Protein AF-A0AAD2G6D0-F1 (afdb_monomer_lite)

Foldseek 3Di:
DDPPPPDPPPQFKAKEKEAAPPDPDPVQVVLQVVLVVLCVVVVHHHHYDHCNDPVCVVVNVVVCVQQVDPPHDTWMWIDRPPDIHTQGHSVSCVVCSVVVNNVVVGDCVLVVLVVVLVVQVVCVVVVHDHPPLSNLLSVLSVCVVVVHDDDPVSVVSNVVVVVVVVVVVVVVVVVVVPPPDDPPPPPDDDDDDDDDDDDDDDDDDDDDDDDDDDDDDDDDDDDDDDDDDDDDDDDDDDDDDDDDDDDDPDPDDDDPDDDDDDDDDDDDDDDDPDDDDDDDDDDDDDDDDDDDDDDDDDDDDDDDPPPPVVVVVVVVVVVVVVVVVVVVVCVVVPPDPDDDDDDDDDDDDDDDDDDDDDDDDDPPPPPVVVVVVVVVVVVVVVVVVVVVVVVVVVVVVVVVVVVVVVVVVVVVVVVVVVVVVVVVVVVVVVPDPDDDDDDDDDDDDPPPPPPPPPVNVVVVVVVVVVVVVVVVVLVLLLVVLLVVLVVVVVVDVDPCSVVLNPDHSVSSVVVLCPDPVSCVVCPDDDDDPDPPDDDDDDDDDDDDDDDPDPPDDDDDDDPPDPDDVLQPDWKAFDPVLVVCCVSVPCPDALLSVLSVVRHPDPTDTPVRSLVVLVVCCVVVVDPSSVVCNVCVVVSVVVCVVVVRMD

Sequence (646 aa):
MKTSQNTPQGNGKKLLMLFSSSTIDRLQQTNQHCAIAVLKAQNIKYESLDGSDAISAAKRNKLFCLSNLQGTYPLFFVVEGASINFVGTFESIQDLNDRGLLERLLNDREEHYRQEFMELLECDDKGESMDKDRLDHLQLHARKRVGEELSTNEGFNLEEFEQKEAKLEKEESSNCSVLQRDPDRERKDSVDLQKAPSLGSFQRNGATNEGEWSSTKGEEEINHPPVLQQKKMEQVSPSMQGHPLSITLSCNWSPKNQKSLSIEQANLPEAFVRELGDEMLESQDVLKETDTLVSSKAALPNKTESTINEKKSRKEILAAKQKQIVELRRAKWGIQTEKNANSNEKKKSNVTSLSGSGASRLDPSMGDKRRKEKMAESKRLAEKTAKTREARLAREAELQKCTEQVKQKGHILSANLEKQSSAEEDMALSSLNIKKGMYVSSNGRIHQERSEHPLLVHLVKEVGRLSSFISRYEKKLETTCKSILSVAQTTSQEVDLKRVQDLGLPDMYNYIADQPWFKELTSEDFSWPLSMSKRRNEDIITSHLVAFNNPDDYVAADSSRPNDQANSRIYALSNLGKQFIKIDGPGAGDTGRFLTSLGSRQGWSKQQIVEIWSDISRLSGDDQSDRISKNIEHIMSFCLSSGFIG

Secondary structure (DSSP, 8-state):
-------------EEEEEE-TT---HHHHHHHHHHHHHHHHTT--EEEEETT-STTHHHHHHHHHHHT--S-S-EEEEEETTEEEEEEEHHHHHHHHHTT-TTTTT-THHHHHHHHHHHHHHHHHTT----HHHHHHHHHHHHHHHT----HHHHHHHHHHHHHHHHHHHHHHHHHGGG---GGG----------------------PPP-------------PPPP-----------------------------------------------------------------------------SHHHHHHHHHHHHHHHHHHHHHHHHHHHTT-----------------------------GGGHHHHHHHHHHHHHHHHHHHHHHHHHHHHHHHHHHHHHHHHHHHHHHHHHHHHHHHHHHHHHHTTS----------------------HHHHHHHHHHHHHHHHHHHHHHHHHHHHHHHHHHHHHH---TTHHHHTTS-HHHHHHHHHH-HHHHHHHHSS---TT---------------------S------S---STTGGGPEE-B-HHHHHHHHHH-SSSSHHHHHHHHHTTSS-EEHHHHHHHHHHHHHHH--HHHHHHHHTHHHHHHHHHHTTSB-

Radius of gyration: 42.57 Å; chains: 1; bounding box: 131×76×131 Å

Structure (mmCIF, N/CA/C/O backbone):
data_AF-A0AAD2G6D0-F1
#
_entry.id   AF-A0AAD2G6D0-F1
#
loop_
_atom_site.group_PDB
_atom_site.id
_atom_site.type_symbol
_atom_site.label_atom_id
_atom_site.label_alt_id
_atom_site.label_comp_id
_atom_site.label_asym_id
_atom_site.label_entity_id
_atom_site.label_seq_id
_atom_site.pdbx_PDB_ins_code
_atom_site.Cartn_x
_atom_site.Cartn_y
_atom_site.Cartn_z
_atom_site.occupancy
_atom_site.B_iso_or_equiv
_atom_site.auth_seq_id
_atom_site.auth_comp_id
_atom_site.auth_asym_id
_atom_site.auth_atom_id
_atom_site.pdbx_PDB_model_num
ATOM 1 N N . MET A 1 1 ? -13.661 34.723 -18.920 1.00 34.75 1 MET A N 1
ATOM 2 C CA . MET A 1 1 ? -14.698 34.169 -18.023 1.00 34.75 1 MET A CA 1
ATOM 3 C C . MET A 1 1 ? -14.206 32.824 -17.505 1.00 34.75 1 MET A C 1
ATOM 5 O O . MET A 1 1 ? -14.076 31.906 -18.298 1.00 34.75 1 MET A O 1
ATOM 9 N N . LYS A 1 2 ? -13.821 32.730 -16.224 1.00 34.16 2 LYS A N 1
ATOM 10 C CA . LYS A 1 2 ? -13.438 31.464 -15.576 1.00 34.16 2 LYS A CA 1
ATOM 11 C C . LYS A 1 2 ? -14.667 30.946 -14.832 1.00 34.16 2 LYS A C 1
ATOM 13 O O . LYS A 1 2 ? -15.074 31.547 -13.845 1.00 34.16 2 LYS A O 1
ATOM 18 N N . THR A 1 3 ? -15.280 29.881 -15.332 1.00 31.92 3 THR A N 1
ATOM 19 C CA . THR A 1 3 ? -16.340 29.144 -14.636 1.00 31.92 3 THR A CA 1
ATOM 20 C C . THR A 1 3 ? -15.719 28.413 -13.451 1.00 31.92 3 THR A C 1
ATOM 22 O O . THR A 1 3 ? -15.145 27.337 -13.604 1.00 31.92 3 THR A O 1
ATOM 25 N N . SER A 1 4 ? -15.773 29.044 -12.278 1.00 30.77 4 SER A N 1
ATOM 26 C CA . SER A 1 4 ? -15.385 28.437 -11.007 1.00 30.77 4 SER A CA 1
ATOM 27 C C . SER A 1 4 ? -16.401 27.345 -10.678 1.00 30.77 4 SER A C 1
ATOM 29 O O . SER A 1 4 ? -17.550 27.640 -10.354 1.00 30.77 4 SER A O 1
ATOM 31 N N . GLN A 1 5 ? -16.007 26.080 -10.828 1.00 36.34 5 GLN A N 1
ATOM 32 C CA . GLN A 1 5 ? -16.813 24.947 -10.383 1.00 36.34 5 GLN A CA 1
ATOM 33 C C . GLN A 1 5 ? -16.798 24.907 -8.850 1.00 36.34 5 GLN A C 1
ATOM 35 O O . GLN A 1 5 ? -15.936 24.279 -8.241 1.00 36.34 5 GLN A O 1
ATOM 40 N N . ASN A 1 6 ? -17.758 25.596 -8.230 1.00 35.78 6 ASN A N 1
ATOM 41 C CA . ASN A 1 6 ? -18.123 25.383 -6.833 1.00 35.78 6 ASN A CA 1
ATOM 42 C C . ASN A 1 6 ? -18.769 23.999 -6.721 1.00 35.78 6 ASN A C 1
ATOM 44 O O . ASN A 1 6 ? -19.984 23.850 -6.817 1.00 35.78 6 ASN A O 1
ATOM 48 N N . THR A 1 7 ? -17.941 22.969 -6.567 1.00 42.94 7 THR A N 1
ATOM 49 C CA . THR A 1 7 ? -18.420 21.691 -6.045 1.00 42.94 7 THR A CA 1
ATOM 50 C C . THR A 1 7 ? -18.637 21.858 -4.540 1.00 42.94 7 THR A C 1
ATOM 52 O O . THR A 1 7 ? -17.791 22.465 -3.879 1.00 42.94 7 THR A O 1
ATOM 55 N N . PRO A 1 8 ? -19.765 21.383 -3.983 1.00 42.09 8 PRO A N 1
ATOM 56 C CA . PRO A 1 8 ? -20.028 21.481 -2.553 1.00 42.09 8 PRO A CA 1
ATOM 57 C C . PRO A 1 8 ? -18.868 20.837 -1.785 1.00 42.09 8 PRO A C 1
ATOM 59 O O . PRO A 1 8 ? -18.499 19.686 -2.044 1.00 42.09 8 PRO A O 1
ATOM 62 N N . GLN A 1 9 ? -18.261 21.610 -0.881 1.00 45.78 9 GLN A N 1
ATOM 63 C CA . GLN A 1 9 ? -17.255 21.156 0.078 1.00 45.78 9 GLN A CA 1
ATOM 64 C C . GLN A 1 9 ? -17.917 20.197 1.076 1.00 45.78 9 GLN A C 1
ATOM 66 O O . GLN A 1 9 ? -18.190 20.547 2.215 1.00 45.78 9 GLN A O 1
ATOM 71 N N . GLY A 1 10 ? -18.213 18.976 0.639 1.00 50.72 10 GLY A N 1
ATOM 72 C CA . GLY A 1 10 ? -18.297 17.861 1.569 1.00 50.72 10 GLY A CA 1
ATOM 73 C C . GLY A 1 10 ? -16.878 17.576 2.043 1.00 50.72 10 GLY A C 1
ATOM 74 O O . GLY A 1 10 ? -16.013 17.308 1.207 1.00 50.72 10 GLY A O 1
ATOM 75 N N . ASN A 1 11 ? -16.641 17.634 3.353 1.00 61.25 11 ASN A N 1
ATOM 76 C CA . ASN A 1 11 ? -15.362 17.317 4.006 1.00 61.25 11 ASN A CA 1
ATOM 77 C C . ASN A 1 11 ? -14.920 15.847 3.838 1.00 61.25 11 ASN A C 1
ATOM 79 O O . ASN A 1 11 ? -14.005 15.407 4.520 1.00 61.25 11 ASN A O 1
ATOM 83 N N . GLY A 1 12 ? -15.552 15.083 2.946 1.00 81.62 12 GLY A N 1
ATOM 84 C CA . GLY A 1 12 ? -15.266 13.669 2.756 1.00 81.62 12 GLY A CA 1
ATOM 85 C C . GLY A 1 12 ? -13.959 13.430 2.010 1.00 81.62 12 GLY A C 1
ATOM 86 O O . GLY A 1 12 ? -13.617 14.151 1.061 1.00 81.62 12 GLY A O 1
ATOM 87 N N . LYS A 1 13 ? -13.267 12.364 2.413 1.00 92.00 13 LYS A N 1
ATOM 88 C CA . LYS A 1 13 ? -12.130 11.795 1.686 1.00 92.00 13 LYS A CA 1
ATOM 89 C C . LYS A 1 13 ? -12.485 11.539 0.221 1.00 92.00 13 LYS A C 1
ATOM 91 O O . LYS A 1 13 ? -13.492 10.914 -0.110 1.00 92.00 13 LYS A O 1
ATOM 96 N N . LYS A 1 14 ? -11.632 12.017 -0.687 1.00 94.62 14 LYS A N 1
ATOM 97 C CA . LYS A 1 14 ? -11.750 11.780 -2.133 1.00 94.62 14 LYS A CA 1
ATOM 98 C C . LYS A 1 14 ? -10.576 10.946 -2.615 1.00 94.62 14 LYS A C 1
ATOM 100 O O . LYS A 1 14 ? -9.427 11.272 -2.323 1.00 94.62 14 LYS A O 1
ATOM 105 N N . LEU A 1 15 ? -10.846 9.904 -3.397 1.00 97.00 15 LEU A N 1
ATOM 106 C CA . LEU A 1 15 ? -9.786 9.152 -4.062 1.00 97.00 15 LEU A CA 1
ATOM 107 C C . LEU A 1 15 ? -9.300 9.928 -5.288 1.00 97.00 15 LEU A C 1
ATOM 109 O O . LEU A 1 15 ? -10.094 10.265 -6.159 1.00 97.00 15 LEU A O 1
ATOM 113 N N . LEU A 1 16 ? -8.002 10.180 -5.383 1.00 98.06 16 LEU A N 1
ATOM 114 C CA . LEU A 1 16 ? -7.340 10.770 -6.539 1.00 98.06 16 LEU A CA 1
ATOM 115 C C . LEU A 1 16 ? -6.483 9.700 -7.222 1.00 98.06 16 LEU A C 1
ATOM 117 O O . LEU A 1 16 ? -5.571 9.142 -6.615 1.00 98.06 16 LEU A O 1
ATOM 121 N N . MET A 1 17 ? -6.751 9.438 -8.497 1.00 98.38 17 MET A N 1
ATOM 122 C CA . MET A 1 17 ? -5.969 8.544 -9.346 1.00 98.38 17 MET A CA 1
ATOM 123 C C . MET A 1 17 ? -5.107 9.371 -10.299 1.00 98.38 17 MET A C 1
ATOM 125 O O . MET A 1 17 ? -5.618 10.040 -11.199 1.00 98.38 17 MET A O 1
ATOM 129 N N . LEU A 1 18 ? -3.791 9.295 -10.125 1.00 98.50 18 LEU A N 1
ATOM 130 C CA . LEU A 1 18 ? -2.818 9.807 -11.080 1.00 98.50 18 LEU A CA 1
ATOM 131 C C . LEU A 1 18 ? -2.565 8.734 -12.144 1.00 98.50 18 LEU A C 1
ATOM 133 O O . LEU A 1 18 ? -2.058 7.650 -11.851 1.00 98.50 18 LEU A O 1
ATOM 137 N N . PHE A 1 19 ? -2.917 9.047 -13.382 1.00 98.38 19 PHE A N 1
ATOM 138 C CA . PHE A 1 19 ? -2.757 8.175 -14.545 1.00 98.38 19 PHE A CA 1
ATOM 139 C C . PHE A 1 19 ? -1.978 8.926 -15.634 1.00 98.38 19 PHE A C 1
ATOM 141 O O . PHE A 1 19 ? -1.619 10.083 -15.431 1.00 98.38 19 PHE A O 1
ATOM 148 N N . SER A 1 20 ? -1.661 8.296 -16.759 1.00 98.06 20 SER A N 1
ATOM 149 C CA . SER A 1 20 ? -1.015 8.970 -17.886 1.00 98.06 20 SER A CA 1
ATOM 150 C C . SER A 1 20 ? -1.621 8.494 -19.199 1.00 98.06 20 SER A C 1
ATOM 152 O O . SER A 1 20 ? -1.628 7.304 -19.509 1.00 98.06 20 SER A O 1
ATOM 154 N N . SER A 1 21 ? -2.133 9.438 -19.990 1.00 97.69 21 SER A N 1
ATOM 155 C CA . SER A 1 21 ? -2.689 9.141 -21.317 1.00 97.69 21 SER A CA 1
ATOM 156 C C . SER A 1 21 ? -1.620 8.762 -22.349 1.00 97.69 21 SER A C 1
ATOM 158 O O . SER A 1 21 ? -1.936 8.141 -23.362 1.00 97.69 21 SER A O 1
ATOM 160 N N . SER A 1 22 ? -0.352 9.104 -22.093 1.00 95.81 22 SER A N 1
ATOM 161 C CA . SER A 1 22 ? 0.771 8.905 -23.017 1.00 95.81 22 SER A CA 1
ATOM 162 C C . SER A 1 22 ? 1.762 7.816 -22.576 1.00 95.81 22 SER A C 1
ATOM 164 O O . SER A 1 22 ? 2.941 7.885 -22.937 1.00 95.81 22 SER A O 1
ATOM 166 N N . THR A 1 23 ? 1.343 6.831 -21.774 1.00 95.38 23 THR A N 1
ATOM 167 C CA . THR A 1 23 ? 2.231 5.723 -21.378 1.00 95.38 23 THR A CA 1
ATOM 168 C C . THR A 1 23 ? 2.526 4.809 -22.564 1.00 95.38 23 THR A C 1
ATOM 170 O O . THR A 1 23 ? 1.609 4.231 -23.143 1.00 95.38 23 THR A O 1
ATOM 173 N N . ILE A 1 24 ? 3.807 4.627 -22.895 1.00 95.81 24 ILE A N 1
ATOM 174 C CA . ILE A 1 24 ? 4.246 3.683 -23.941 1.00 95.81 24 ILE A CA 1
ATOM 175 C C . ILE A 1 24 ? 4.216 2.234 -23.421 1.00 95.81 24 ILE A C 1
ATOM 177 O O . ILE A 1 24 ? 4.044 1.290 -24.194 1.00 95.81 24 ILE A O 1
ATOM 181 N N . ASP A 1 25 ? 4.370 2.048 -22.108 1.00 97.00 25 ASP A N 1
ATOM 182 C CA . ASP A 1 25 ? 4.362 0.728 -21.488 1.00 97.00 25 ASP A CA 1
ATOM 183 C C . ASP A 1 25 ? 2.949 0.120 -21.477 1.00 97.00 25 ASP A C 1
ATOM 185 O O . ASP A 1 25 ? 2.028 0.614 -20.817 1.00 97.00 25 ASP A O 1
ATOM 189 N N . ARG A 1 26 ? 2.799 -1.001 -22.191 1.00 96.88 26 ARG A N 1
ATOM 190 C CA . ARG A 1 26 ? 1.549 -1.766 -22.276 1.00 96.88 26 ARG A CA 1
ATOM 191 C C . ARG A 1 26 ? 1.097 -2.293 -20.918 1.00 96.88 26 ARG A C 1
ATOM 193 O O . ARG A 1 26 ? -0.110 -2.406 -20.694 1.00 96.88 26 ARG A O 1
ATOM 200 N N . LEU A 1 27 ? 2.032 -2.623 -20.024 1.00 96.25 27 LEU A N 1
ATOM 201 C CA . LEU A 1 27 ? 1.689 -3.108 -18.691 1.00 96.25 27 LEU A CA 1
ATOM 202 C C . LEU A 1 27 ? 1.045 -1.988 -17.871 1.00 96.25 27 LEU A C 1
ATOM 204 O O . LEU A 1 27 ? -0.050 -2.177 -17.349 1.00 96.25 27 LEU A O 1
ATOM 208 N N . GLN A 1 28 ? 1.651 -0.797 -17.844 1.00 97.69 28 GLN A N 1
ATOM 209 C CA . GLN A 1 28 ? 1.061 0.369 -17.179 1.00 97.69 28 GLN A CA 1
ATOM 210 C C . GLN A 1 28 ? -0.304 0.736 -17.764 1.00 97.69 28 GLN A C 1
ATOM 212 O O . GLN A 1 28 ? -1.228 1.050 -17.016 1.00 97.69 28 GLN A O 1
ATOM 217 N N . GLN A 1 29 ? -0.465 0.683 -19.088 1.00 97.88 29 GLN A N 1
ATOM 218 C CA . GLN A 1 29 ? -1.758 0.936 -19.725 1.00 97.88 29 GLN A CA 1
ATOM 219 C C . GLN A 1 29 ? -2.817 -0.083 -19.268 1.00 97.88 29 GLN A C 1
ATOM 221 O O . GLN A 1 29 ? -3.930 0.295 -18.900 1.00 97.88 29 GLN A O 1
ATOM 226 N N . THR A 1 30 ? -2.456 -1.368 -19.229 1.00 98.00 30 THR A N 1
ATOM 227 C CA . THR A 1 30 ? -3.339 -2.442 -18.748 1.00 98.00 30 THR A CA 1
ATOM 228 C C . THR A 1 30 ? -3.712 -2.229 -17.281 1.00 98.00 30 THR A C 1
ATOM 230 O O . THR A 1 30 ? -4.894 -2.261 -16.944 1.00 98.00 30 THR A O 1
ATOM 233 N N . ASN A 1 31 ? -2.738 -1.916 -16.424 1.00 98.31 31 ASN A N 1
ATOM 234 C CA . ASN A 1 31 ? -2.956 -1.648 -15.003 1.00 98.31 31 ASN A CA 1
ATOM 235 C C . ASN A 1 31 ? -3.882 -0.440 -14.780 1.00 98.31 31 ASN A C 1
ATOM 237 O O . ASN A 1 31 ? -4.787 -0.502 -13.949 1.00 98.31 31 ASN A O 1
ATOM 241 N N . GLN A 1 32 ? -3.725 0.638 -15.557 1.00 98.31 32 GLN A N 1
ATOM 242 C CA . GLN A 1 32 ? -4.619 1.803 -15.511 1.00 98.31 32 GLN A CA 1
ATOM 243 C C . GLN A 1 32 ? -6.062 1.431 -15.883 1.00 98.31 32 GLN A C 1
ATOM 245 O O . GLN A 1 32 ? -7.001 1.801 -15.175 1.00 98.31 32 GLN A O 1
ATOM 250 N N . HIS A 1 33 ? -6.252 0.663 -16.960 1.00 98.06 33 HIS A N 1
ATOM 251 C CA . HIS A 1 33 ? -7.578 0.196 -17.371 1.00 98.06 33 HIS A CA 1
ATOM 252 C C . HIS A 1 33 ? -8.227 -0.717 -16.327 1.00 98.06 33 HIS A C 1
ATOM 254 O O . HIS A 1 33 ? -9.402 -0.532 -16.000 1.00 98.06 33 HIS A O 1
ATOM 260 N N . CYS A 1 34 ? -7.468 -1.668 -15.780 1.00 98.12 34 CYS A N 1
ATOM 261 C CA . CYS A 1 34 ? -7.941 -2.564 -14.731 1.00 98.12 34 CYS A CA 1
ATOM 262 C C . CYS A 1 34 ? -8.338 -1.789 -13.472 1.00 98.12 34 CYS A C 1
ATOM 264 O O . CYS A 1 34 ? -9.412 -2.031 -12.927 1.00 98.12 34 CYS A O 1
ATOM 266 N N . ALA A 1 35 ? -7.536 -0.811 -13.045 1.00 98.19 35 ALA A N 1
ATOM 267 C CA . ALA A 1 35 ? -7.867 0.003 -11.882 1.00 98.19 35 ALA A CA 1
ATOM 268 C C . ALA A 1 35 ? -9.181 0.774 -12.055 1.00 98.19 35 ALA A C 1
ATOM 270 O O . ALA A 1 35 ? -10.034 0.759 -11.172 1.00 98.19 35 ALA A O 1
ATOM 271 N N . ILE A 1 36 ? -9.376 1.404 -13.218 1.00 98.25 36 ILE A N 1
ATOM 272 C CA . ILE A 1 36 ? -10.621 2.109 -13.544 1.00 98.25 36 ILE A CA 1
ATOM 273 C C . ILE A 1 36 ? -11.815 1.149 -13.504 1.00 98.25 36 ILE A C 1
ATOM 275 O O . ILE A 1 36 ? -12.878 1.512 -12.999 1.00 98.25 36 ILE A O 1
ATOM 279 N N . ALA A 1 37 ? -11.657 -0.070 -14.030 1.00 98.06 37 ALA A N 1
ATOM 280 C CA . ALA A 1 37 ? -12.709 -1.081 -14.002 1.00 98.06 37 ALA A CA 1
ATOM 281 C C . ALA A 1 37 ? -13.064 -1.497 -12.566 1.00 98.06 37 ALA A C 1
ATOM 283 O O . ALA A 1 37 ? -14.248 -1.565 -12.244 1.00 98.06 37 ALA A O 1
ATOM 284 N N . VAL A 1 38 ? -12.064 -1.698 -11.699 1.00 97.56 38 VAL A N 1
ATOM 285 C CA . VAL A 1 38 ? -12.262 -2.014 -10.273 1.00 97.56 38 VAL A CA 1
ATOM 286 C C . VAL A 1 38 ? -13.009 -0.886 -9.559 1.00 97.56 38 VAL A C 1
ATOM 288 O O . VAL A 1 38 ? -14.031 -1.139 -8.925 1.00 97.56 38 VAL A O 1
ATOM 291 N N . LEU A 1 39 ? -12.565 0.365 -9.714 1.00 97.12 39 LEU A N 1
ATOM 292 C CA . LEU A 1 39 ? -13.207 1.512 -9.060 1.00 97.12 39 LEU A CA 1
ATOM 293 C C . LEU A 1 39 ? -14.658 1.702 -9.520 1.00 97.12 39 LEU A C 1
ATOM 295 O O . LEU A 1 39 ? -15.539 1.944 -8.698 1.00 97.12 39 LEU A O 1
ATOM 299 N N . LYS A 1 40 ? -14.932 1.524 -10.819 1.00 96.94 40 LYS A N 1
ATOM 300 C CA . LYS A 1 40 ? -16.299 1.577 -11.360 1.00 96.94 40 LYS A CA 1
ATOM 301 C C . LYS A 1 40 ? -17.167 0.422 -10.868 1.00 96.94 40 LYS A C 1
ATOM 303 O O . LYS A 1 40 ? -18.328 0.649 -10.544 1.00 96.94 40 LYS A O 1
ATOM 308 N N . ALA A 1 41 ? -16.624 -0.794 -10.802 1.00 96.19 41 ALA A N 1
ATOM 309 C CA . ALA A 1 41 ? -17.353 -1.967 -10.323 1.00 96.19 41 ALA A CA 1
ATOM 310 C C . ALA A 1 41 ? -17.771 -1.826 -8.851 1.00 96.19 41 ALA A C 1
ATOM 312 O O . ALA A 1 41 ? -18.873 -2.232 -8.496 1.00 96.19 41 ALA A O 1
ATOM 313 N N . GLN A 1 42 ? -16.927 -1.198 -8.027 1.00 94.12 42 GLN A N 1
ATOM 314 C CA . GLN A 1 42 ? -17.208 -0.907 -6.616 1.00 94.12 42 GLN A CA 1
ATOM 315 C C . GLN A 1 42 ? -18.010 0.390 -6.402 1.00 94.12 42 GLN A C 1
ATOM 317 O O . GLN A 1 42 ? -18.247 0.786 -5.267 1.00 94.12 42 GLN A O 1
ATOM 322 N N . ASN A 1 43 ? -18.416 1.082 -7.476 1.00 93.94 43 ASN A N 1
ATOM 323 C CA . ASN A 1 43 ? -19.091 2.383 -7.416 1.00 93.94 43 ASN A CA 1
ATOM 324 C C . ASN A 1 43 ? -18.325 3.445 -6.593 1.00 93.94 43 ASN A C 1
ATOM 326 O O . ASN A 1 43 ? -18.914 4.329 -5.968 1.00 93.94 43 ASN A O 1
ATOM 330 N N . ILE A 1 44 ? -16.993 3.369 -6.600 1.00 94.12 44 ILE A N 1
ATOM 331 C CA . ILE A 1 44 ? -16.129 4.301 -5.884 1.00 94.12 44 ILE A CA 1
ATOM 332 C C . ILE A 1 44 ? -15.932 5.553 -6.736 1.00 94.12 44 ILE A C 1
ATOM 334 O O . ILE A 1 44 ? -15.461 5.488 -7.874 1.00 94.12 44 ILE A O 1
ATOM 338 N N . LYS A 1 45 ? -16.265 6.717 -6.173 1.00 94.50 45 LYS A N 1
ATOM 339 C CA . LYS A 1 45 ? -16.018 8.014 -6.814 1.00 94.50 45 LYS A CA 1
ATOM 340 C C . LYS A 1 45 ? -14.535 8.367 -6.707 1.00 94.50 45 LYS A C 1
ATOM 342 O O . LYS A 1 45 ? -13.972 8.351 -5.615 1.00 94.50 45 LYS A O 1
ATOM 347 N N . TYR A 1 46 ? -13.922 8.729 -7.830 1.00 97.31 46 TYR A N 1
ATOM 348 C CA . TYR A 1 46 ? -12.522 9.141 -7.882 1.00 97.31 46 TYR A CA 1
ATOM 349 C C . TYR A 1 46 ? -12.316 10.359 -8.794 1.00 97.31 46 TYR A C 1
ATOM 351 O O . TYR A 1 46 ? -13.009 10.526 -9.797 1.00 97.31 46 TYR A O 1
ATOM 359 N N . GLU A 1 47 ? -11.353 11.210 -8.443 1.00 97.44 47 GLU A N 1
ATOM 360 C CA . GLU A 1 47 ? -10.804 12.268 -9.294 1.00 97.44 47 GLU A CA 1
ATOM 361 C C . GLU A 1 47 ? -9.663 11.670 -10.123 1.00 97.44 47 GLU A C 1
ATOM 363 O O . GLU A 1 47 ? -8.766 11.026 -9.583 1.00 97.44 47 GLU A O 1
ATOM 368 N N . SER A 1 48 ? -9.672 11.865 -11.439 1.00 97.88 48 SER A N 1
ATOM 369 C CA . SER A 1 48 ? -8.584 11.426 -12.315 1.00 97.88 48 SER A CA 1
ATOM 370 C C . SER A 1 48 ? -7.693 12.605 -12.694 1.00 97.88 48 SER A C 1
ATOM 372 O O . SER A 1 48 ? -8.194 13.603 -13.211 1.00 97.88 48 SER A O 1
ATOM 374 N N . LEU A 1 49 ? -6.382 12.476 -12.501 1.00 98.19 49 LEU A N 1
ATOM 375 C CA . LEU A 1 49 ? -5.388 13.463 -12.919 1.00 98.19 49 LEU A CA 1
ATOM 376 C C . LEU A 1 49 ? -4.469 12.845 -13.972 1.00 98.19 49 LEU A C 1
ATOM 378 O O . LEU A 1 49 ? -3.789 11.862 -13.684 1.00 98.19 49 LEU A O 1
ATOM 382 N N . ASP A 1 50 ? -4.435 13.422 -15.171 1.00 98.38 50 ASP A N 1
ATOM 383 C CA . ASP A 1 50 ? -3.528 12.977 -16.230 1.00 98.38 50 ASP A CA 1
ATOM 384 C C . ASP A 1 50 ? -2.139 13.595 -16.018 1.00 98.38 50 ASP A C 1
ATOM 386 O O . ASP A 1 50 ? -1.968 14.814 -16.063 1.00 98.38 50 ASP A O 1
ATOM 390 N N . GLY A 1 51 ? -1.141 12.754 -15.760 1.00 97.44 51 GLY A N 1
ATOM 391 C CA . GLY A 1 51 ? 0.260 13.120 -15.585 1.00 97.44 51 GLY A CA 1
ATOM 392 C C . GLY A 1 51 ? 0.990 13.4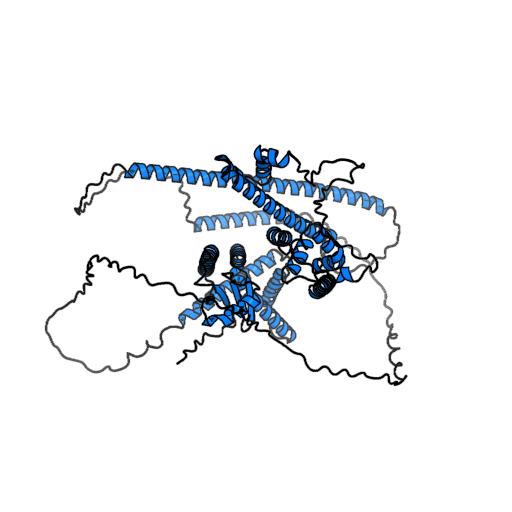48 -16.890 1.00 97.44 51 GLY A C 1
ATOM 393 O O . GLY A 1 51 ? 2.119 13.941 -16.833 1.00 97.44 51 GLY A O 1
ATOM 394 N N . SER A 1 52 ? 0.379 13.197 -18.046 1.00 97.00 52 SER A N 1
ATOM 395 C CA . SER A 1 52 ? 0.915 13.619 -19.344 1.00 97.00 52 SER A CA 1
ATOM 396 C C . SER A 1 52 ? 0.586 15.073 -19.677 1.00 97.00 52 SER A C 1
ATOM 398 O O . SER A 1 52 ? 1.268 15.673 -20.506 1.00 97.00 52 SER A O 1
ATOM 400 N N . ASP A 1 53 ? -0.425 15.654 -19.028 1.00 97.75 53 ASP A N 1
ATOM 401 C CA . ASP A 1 53 ? -0.825 17.035 -19.273 1.00 97.75 53 ASP A CA 1
ATOM 402 C C . ASP A 1 53 ? 0.218 18.021 -18.713 1.00 97.75 53 ASP A C 1
ATOM 404 O O . ASP A 1 53 ? 0.646 17.949 -17.558 1.00 97.75 53 ASP A O 1
ATOM 408 N N . ALA A 1 54 ? 0.632 18.981 -19.540 1.00 97.38 54 ALA A N 1
ATOM 409 C CA . ALA A 1 54 ? 1.571 20.024 -19.146 1.00 97.38 54 ALA A CA 1
ATOM 410 C C . ALA A 1 54 ? 0.973 20.959 -18.081 1.00 97.38 54 ALA A C 1
ATOM 412 O O . ALA A 1 54 ? 1.703 21.460 -17.224 1.00 97.38 54 ALA A O 1
ATOM 413 N N . ILE A 1 55 ? -0.350 21.163 -18.089 1.00 97.81 55 ILE A N 1
ATOM 414 C CA . ILE A 1 55 ? -1.040 22.045 -17.134 1.00 97.81 55 ILE A CA 1
ATOM 415 C C . ILE A 1 55 ? -1.007 21.438 -15.724 1.00 97.81 55 ILE A C 1
ATOM 417 O O . ILE A 1 55 ? -0.872 22.153 -14.728 1.00 97.81 55 ILE A O 1
ATOM 421 N N . SER A 1 56 ? -1.068 20.109 -15.624 1.00 96.88 56 SER A N 1
ATOM 422 C CA . SER A 1 56 ? -1.040 19.383 -14.352 1.00 96.88 56 SER A CA 1
ATOM 423 C C . SER A 1 56 ? 0.380 19.115 -13.834 1.00 96.88 56 SER A C 1
ATOM 425 O O . SER A 1 56 ? 0.527 18.585 -12.729 1.00 96.88 56 SER A O 1
ATOM 427 N N . ALA A 1 57 ? 1.431 19.504 -14.571 1.00 96.94 57 ALA A N 1
ATOM 428 C CA . ALA A 1 57 ? 2.819 19.131 -14.286 1.00 96.94 57 ALA A CA 1
ATOM 429 C C . ALA A 1 57 ? 3.271 19.482 -12.857 1.00 96.94 57 ALA A C 1
ATOM 431 O O . ALA A 1 57 ? 3.947 18.681 -12.210 1.00 96.94 57 ALA A O 1
ATOM 432 N N . ALA A 1 58 ? 2.858 20.638 -12.325 1.00 97.75 58 ALA A N 1
ATOM 433 C CA . ALA A 1 58 ? 3.174 21.031 -10.950 1.00 97.75 58 ALA A CA 1
ATOM 434 C C . ALA A 1 58 ? 2.506 20.107 -9.910 1.00 97.75 58 ALA A C 1
ATOM 436 O O . ALA A 1 58 ? 3.170 19.637 -8.984 1.00 97.75 58 ALA A O 1
ATOM 437 N N . LYS A 1 59 ? 1.211 19.792 -10.087 1.00 97.62 59 LYS A N 1
ATOM 438 C CA . LYS A 1 59 ? 0.466 18.868 -9.208 1.00 97.62 59 LYS A CA 1
ATOM 439 C C . LYS A 1 59 ? 1.041 17.453 -9.321 1.00 97.62 59 LYS A C 1
ATOM 441 O O . LYS A 1 59 ? 1.311 16.835 -8.297 1.00 97.62 59 LYS A O 1
ATOM 446 N N . ARG A 1 60 ? 1.329 16.976 -10.537 1.00 97.75 60 ARG A N 1
ATOM 447 C CA . ARG A 1 60 ? 1.990 15.687 -10.795 1.00 97.75 60 ARG A CA 1
ATOM 448 C C . ARG A 1 60 ? 3.338 15.576 -10.086 1.00 97.75 60 ARG A C 1
ATOM 450 O O . ARG A 1 60 ? 3.566 14.599 -9.385 1.00 97.75 60 ARG A O 1
ATOM 457 N N . ASN A 1 61 ? 4.219 16.566 -10.236 1.00 97.62 61 ASN A N 1
ATOM 458 C CA . ASN A 1 61 ? 5.538 16.533 -9.601 1.00 97.62 61 ASN A CA 1
ATOM 459 C C . ASN A 1 61 ? 5.415 16.504 -8.067 1.00 97.62 61 ASN A C 1
ATOM 461 O O . ASN A 1 61 ? 6.145 15.760 -7.420 1.00 97.62 61 ASN A O 1
ATOM 465 N N . LYS A 1 62 ? 4.440 17.220 -7.485 1.00 97.62 62 LYS A N 1
ATOM 466 C CA . LYS A 1 62 ? 4.129 17.126 -6.047 1.00 97.62 62 LYS A CA 1
ATOM 467 C C . LYS A 1 62 ? 3.705 15.707 -5.642 1.00 97.62 62 LYS A C 1
ATOM 469 O O . LYS A 1 62 ? 4.190 15.198 -4.638 1.00 97.62 62 LYS A O 1
ATOM 474 N N . LEU A 1 63 ? 2.842 15.054 -6.422 1.00 97.75 63 LEU A N 1
ATOM 475 C CA . LEU A 1 63 ? 2.403 13.673 -6.172 1.00 97.75 63 LEU A CA 1
ATOM 476 C C . LEU A 1 63 ? 3.545 12.650 -6.320 1.00 97.75 63 LEU A C 1
ATOM 478 O O . LEU A 1 63 ? 3.624 11.690 -5.553 1.00 97.75 63 LEU A O 1
ATOM 482 N N . PHE A 1 64 ? 4.469 12.871 -7.255 1.00 97.69 64 PHE A N 1
ATOM 483 C CA . PHE A 1 64 ? 5.686 12.067 -7.376 1.00 97.69 64 PHE A CA 1
ATOM 484 C C . PHE A 1 64 ? 6.624 12.231 -6.181 1.00 97.69 64 PHE A C 1
ATOM 486 O O . PHE A 1 64 ? 7.155 11.237 -5.695 1.00 97.69 64 PHE A O 1
ATOM 493 N N . CYS A 1 65 ? 6.783 13.450 -5.659 1.00 96.94 65 CYS A N 1
ATOM 494 C CA . CYS A 1 65 ? 7.543 13.662 -4.427 1.00 96.94 65 CYS A CA 1
ATOM 495 C C . CYS A 1 65 ? 6.904 12.950 -3.224 1.00 96.94 65 CYS A C 1
ATOM 497 O O . CYS A 1 65 ? 7.623 12.419 -2.391 1.00 96.94 65 CYS A O 1
ATOM 499 N N . LEU A 1 66 ? 5.568 12.912 -3.136 1.00 96.38 66 LEU A N 1
ATOM 500 C CA . LEU A 1 66 ? 4.865 12.224 -2.044 1.00 96.38 66 LEU A CA 1
ATOM 501 C C . LEU A 1 66 ? 4.984 10.696 -2.126 1.00 96.38 66 LEU A C 1
ATOM 503 O O . LEU A 1 66 ? 5.123 10.035 -1.104 1.00 96.38 66 LEU A O 1
ATOM 507 N N . SER A 1 67 ? 4.913 10.133 -3.332 1.00 96.88 67 SER A N 1
ATOM 508 C CA . SER A 1 67 ? 4.975 8.679 -3.542 1.00 96.88 67 SER A CA 1
ATOM 509 C C . SER A 1 67 ? 6.400 8.125 -3.609 1.00 96.88 67 SER A C 1
ATOM 511 O O . SER A 1 67 ? 6.582 6.920 -3.472 1.00 96.88 67 SER A O 1
ATOM 513 N N . ASN A 1 68 ? 7.406 8.975 -3.843 1.00 96.81 68 ASN A N 1
ATOM 514 C CA . ASN A 1 68 ? 8.773 8.578 -4.204 1.00 96.81 68 ASN A CA 1
ATOM 515 C C . ASN A 1 68 ? 8.854 7.679 -5.457 1.00 96.81 68 ASN A C 1
ATOM 517 O O . ASN A 1 68 ? 9.853 6.993 -5.669 1.00 96.81 68 ASN A O 1
ATOM 521 N N . LEU A 1 69 ? 7.824 7.691 -6.310 1.00 95.94 69 LEU A N 1
ATOM 522 C CA . LEU A 1 69 ? 7.743 6.891 -7.531 1.00 95.94 69 LEU A CA 1
ATOM 523 C C . LEU A 1 69 ? 7.532 7.818 -8.727 1.00 95.94 69 LEU A C 1
ATOM 525 O O . LEU A 1 69 ? 6.499 8.469 -8.835 1.00 95.94 69 LEU A O 1
ATOM 529 N N . GLN A 1 70 ? 8.501 7.878 -9.639 1.00 95.94 70 GLN A N 1
ATOM 530 C CA . GLN A 1 70 ? 8.401 8.668 -10.870 1.00 95.94 70 GLN A CA 1
ATOM 531 C C . GLN A 1 70 ? 8.146 7.763 -12.076 1.00 95.94 70 GLN A C 1
ATOM 533 O O . GLN A 1 70 ? 8.702 6.671 -12.171 1.00 95.94 70 GLN A O 1
ATOM 538 N N . GLY A 1 71 ? 7.299 8.220 -13.004 1.00 92.75 71 GLY A N 1
ATOM 539 C CA . GLY A 1 71 ? 7.034 7.517 -14.269 1.00 92.75 71 GLY A CA 1
ATOM 540 C C . GLY A 1 71 ? 6.325 6.164 -14.124 1.00 92.75 71 GLY A C 1
ATOM 541 O O . GLY A 1 71 ? 6.319 5.373 -15.064 1.00 92.75 71 GLY A O 1
ATOM 542 N N . THR A 1 72 ? 5.747 5.890 -12.954 1.00 96.75 72 THR A N 1
ATOM 543 C CA . THR A 1 72 ? 4.951 4.688 -12.687 1.00 96.75 72 THR A CA 1
ATOM 544 C C . THR A 1 72 ? 3.483 5.080 -12.617 1.00 96.75 72 THR A C 1
ATOM 546 O O . THR A 1 72 ? 3.141 6.037 -11.924 1.00 96.75 72 THR A O 1
ATOM 549 N N . TYR A 1 73 ? 2.625 4.354 -13.331 1.00 98.12 73 TYR A N 1
ATOM 550 C CA . TYR A 1 73 ? 1.183 4.592 -13.378 1.00 98.12 73 TYR A CA 1
ATOM 551 C C . TYR A 1 73 ? 0.414 3.261 -13.361 1.00 98.12 73 TYR A C 1
ATOM 553 O O . TYR A 1 73 ? 0.892 2.286 -13.947 1.00 98.12 73 TYR A O 1
ATOM 561 N N . PRO A 1 74 ? -0.789 3.209 -12.755 1.00 98.50 74 PRO A N 1
ATOM 562 C CA . PRO A 1 74 ? -1.447 4.273 -11.985 1.00 98.50 74 PRO A CA 1
ATOM 563 C C . PRO A 1 74 ? -0.891 4.424 -10.553 1.00 98.50 74 PRO A C 1
ATOM 565 O O . PRO A 1 74 ? -0.378 3.466 -9.974 1.00 98.50 74 PRO A O 1
ATOM 568 N N . LEU A 1 75 ? -1.045 5.619 -9.971 1.00 98.44 75 LEU A N 1
ATOM 569 C CA . LEU A 1 75 ? -0.791 5.910 -8.550 1.00 98.44 75 LEU A CA 1
ATOM 570 C C . LEU A 1 75 ? -2.061 6.450 -7.885 1.00 98.44 75 LEU A C 1
ATOM 572 O O . LEU A 1 75 ? -2.782 7.248 -8.486 1.00 98.44 75 LEU A O 1
ATOM 576 N N . PHE A 1 76 ? -2.314 6.054 -6.638 1.00 98.44 76 PHE A N 1
ATOM 577 C CA . PHE A 1 76 ? -3.526 6.417 -5.900 1.00 98.44 76 PHE A CA 1
ATOM 578 C C . PHE A 1 76 ? -3.203 7.244 -4.665 1.00 98.44 76 PHE A C 1
ATOM 580 O O . PHE A 1 76 ? -2.235 6.976 -3.951 1.00 98.44 76 PHE A O 1
ATOM 587 N N . PHE A 1 77 ? -4.045 8.235 -4.404 1.00 98.12 77 PHE A N 1
ATOM 588 C CA . PHE A 1 77 ? -3.931 9.138 -3.270 1.00 98.12 77 PHE A CA 1
ATOM 589 C C . PHE A 1 77 ? -5.305 9.354 -2.638 1.00 98.12 77 PHE A C 1
ATOM 591 O O . PHE A 1 77 ? -6.304 9.409 -3.349 1.00 98.12 77 PHE A O 1
ATOM 598 N N . VAL A 1 78 ? -5.363 9.527 -1.321 1.00 96.44 78 VAL A N 1
ATOM 599 C CA . VAL A 1 78 ? -6.543 10.076 -0.643 1.00 96.44 78 VAL A CA 1
ATOM 600 C C . VAL A 1 78 ? -6.322 11.562 -0.441 1.00 96.44 78 VAL A C 1
ATOM 602 O O . VAL A 1 78 ? -5.298 11.975 0.102 1.00 96.44 78 VAL A O 1
ATOM 605 N N . VAL A 1 79 ? -7.280 12.361 -0.893 1.00 95.81 79 VAL A N 1
ATOM 606 C CA . VAL A 1 79 ? -7.332 13.802 -0.665 1.00 95.81 79 VAL A CA 1
ATOM 607 C C . VAL A 1 79 ? -8.342 14.065 0.441 1.00 95.81 79 VAL A C 1
ATOM 609 O O . VAL A 1 79 ? -9.531 13.788 0.279 1.00 95.81 79 VAL A O 1
ATOM 612 N N . GLU A 1 80 ? -7.862 14.614 1.550 1.00 93.06 80 GLU A N 1
ATOM 613 C CA . GLU A 1 80 ? -8.661 14.979 2.718 1.00 93.06 80 GLU A CA 1
ATOM 614 C C . GLU A 1 80 ? -8.411 16.462 3.022 1.00 93.06 80 GLU A C 1
ATOM 616 O O . GLU A 1 80 ? -7.375 16.857 3.571 1.00 93.06 80 GLU A O 1
ATOM 621 N N . GLY A 1 81 ? -9.320 17.320 2.550 1.00 90.69 81 GLY A N 1
ATOM 622 C CA . GLY A 1 81 ? -9.151 18.773 2.607 1.00 90.69 81 GLY A CA 1
ATOM 623 C C . GLY A 1 81 ? -7.874 19.253 1.900 1.00 90.69 81 GLY A C 1
ATOM 624 O O . GLY A 1 81 ? -7.759 19.177 0.677 1.00 90.69 81 GLY A O 1
ATOM 625 N N . ALA A 1 82 ? -6.921 19.780 2.675 1.00 91.75 82 ALA A N 1
ATOM 626 C CA . ALA A 1 82 ? -5.623 20.260 2.184 1.00 91.75 82 ALA A CA 1
ATOM 627 C C . ALA A 1 82 ? -4.534 19.168 2.153 1.00 91.75 82 ALA A C 1
ATOM 629 O O . ALA A 1 82 ? -3.462 19.376 1.573 1.00 91.75 82 ALA A O 1
ATOM 630 N N . SER A 1 83 ? -4.794 18.024 2.789 1.00 92.81 83 SER A N 1
ATOM 631 C CA . SER A 1 83 ? -3.855 16.912 2.901 1.00 92.81 83 SER A CA 1
ATOM 632 C C . SER A 1 83 ? -4.022 15.926 1.743 1.00 92.81 83 SER A C 1
ATOM 634 O O . SER A 1 83 ? -5.122 15.706 1.234 1.00 92.81 83 SER A O 1
ATOM 636 N N . ILE A 1 84 ? -2.900 15.369 1.284 1.00 96.44 84 ILE A N 1
ATOM 637 C CA . ILE A 1 84 ? -2.863 14.363 0.223 1.00 96.44 84 ILE A CA 1
ATOM 638 C C . ILE A 1 84 ? -1.959 13.237 0.703 1.00 96.44 84 ILE A C 1
ATOM 640 O O . ILE A 1 84 ? -0.753 13.436 0.846 1.00 96.44 84 ILE A O 1
ATOM 644 N N . ASN A 1 85 ? -2.543 12.064 0.916 1.00 95.81 85 ASN A N 1
ATOM 645 C CA . ASN A 1 85 ? -1.848 10.884 1.412 1.00 95.81 85 ASN A CA 1
ATOM 646 C C . ASN A 1 85 ? -1.707 9.860 0.287 1.00 95.81 85 ASN A C 1
ATOM 648 O O . ASN A 1 85 ? -2.670 9.575 -0.422 1.00 95.81 85 ASN A O 1
ATOM 652 N N . PHE A 1 86 ? -0.506 9.318 0.099 1.00 97.62 86 PHE A N 1
ATOM 653 C CA . PHE A 1 86 ? -0.264 8.270 -0.889 1.00 97.62 86 PHE A CA 1
ATOM 654 C C . PHE A 1 86 ? -0.844 6.937 -0.405 1.00 97.62 86 PHE A C 1
ATOM 656 O O . PHE A 1 86 ? -0.560 6.507 0.709 1.00 97.62 86 PHE A O 1
ATOM 663 N N . VAL A 1 87 ? -1.657 6.296 -1.247 1.00 97.44 87 VAL A N 1
ATOM 664 C CA . VAL A 1 87 ? -2.290 4.999 -0.957 1.00 97.44 87 VAL A CA 1
ATOM 665 C C . VAL A 1 87 ? -1.442 3.850 -1.480 1.00 97.44 87 VAL A C 1
ATOM 667 O O . VAL A 1 87 ? -1.262 2.853 -0.787 1.00 97.44 87 VAL A O 1
ATOM 670 N N . GLY A 1 88 ? -0.939 3.972 -2.710 1.00 97.75 88 GLY A N 1
ATOM 671 C CA . GLY A 1 88 ? -0.175 2.907 -3.348 1.00 97.75 88 GLY A CA 1
ATOM 672 C C . GLY A 1 88 ? -0.252 2.904 -4.873 1.00 97.75 88 GLY A C 1
ATOM 673 O O . GLY A 1 88 ? -0.708 3.861 -5.508 1.00 97.75 88 GLY A O 1
ATOM 674 N N . THR A 1 89 ? 0.218 1.802 -5.452 1.00 98.38 89 THR A N 1
ATOM 675 C CA . THR A 1 89 ? 0.181 1.507 -6.891 1.00 98.38 89 THR A CA 1
ATOM 676 C C . THR A 1 89 ? -1.065 0.686 -7.243 1.00 98.38 89 THR A C 1
ATOM 678 O O . THR A 1 89 ? -1.953 0.477 -6.410 1.00 98.38 89 THR A O 1
ATOM 681 N N . PHE A 1 90 ? -1.147 0.202 -8.484 1.00 98.06 90 PHE A N 1
ATOM 682 C CA . PHE A 1 90 ? -2.198 -0.722 -8.908 1.00 98.06 90 PHE A CA 1
ATOM 683 C C . PHE A 1 90 ? -2.281 -1.975 -8.026 1.00 98.06 90 PHE A C 1
ATOM 685 O O . PHE A 1 90 ? -3.372 -2.343 -7.599 1.00 98.06 90 PHE A O 1
ATOM 692 N N . GLU A 1 91 ? -1.139 -2.581 -7.704 1.00 97.88 91 GLU A N 1
ATOM 693 C CA . GLU A 1 91 ? -1.054 -3.792 -6.886 1.00 97.88 91 GLU A CA 1
ATOM 694 C C . GLU A 1 91 ? -1.648 -3.557 -5.492 1.00 97.88 91 GLU A C 1
ATOM 696 O O . GLU A 1 91 ? -2.386 -4.392 -4.981 1.00 97.88 91 GLU A O 1
ATOM 701 N N . SER A 1 92 ? -1.409 -2.380 -4.903 1.00 97.38 92 SER A N 1
ATOM 702 C CA . SER A 1 92 ? -1.983 -2.008 -3.606 1.00 97.38 92 SER A CA 1
ATOM 703 C C . SER A 1 92 ? -3.509 -1.890 -3.658 1.00 97.38 92 SER A C 1
ATOM 705 O O . SER A 1 92 ? -4.194 -2.370 -2.758 1.00 97.38 92 SER A O 1
ATOM 707 N N . ILE A 1 93 ? -4.060 -1.272 -4.709 1.00 97.69 93 ILE A N 1
ATOM 708 C CA . ILE A 1 93 ? -5.518 -1.166 -4.888 1.00 97.69 93 ILE A CA 1
ATOM 709 C C . ILE A 1 93 ? -6.147 -2.531 -5.146 1.00 97.69 93 ILE A C 1
ATOM 711 O O . ILE A 1 93 ? -7.228 -2.806 -4.627 1.00 97.69 93 ILE A O 1
ATOM 715 N N . GLN A 1 94 ? -5.480 -3.387 -5.918 1.00 97.06 94 GLN A N 1
ATOM 716 C CA . GLN A 1 94 ? -5.941 -4.746 -6.161 1.00 97.06 94 GLN A CA 1
ATOM 717 C C . GLN A 1 94 ? -5.971 -5.556 -4.860 1.00 97.06 94 GLN A C 1
ATOM 719 O O . GLN A 1 94 ? -7.007 -6.126 -4.533 1.00 97.06 94 GLN A O 1
ATOM 724 N N . ASP A 1 95 ? -4.905 -5.504 -4.061 1.00 95.94 95 ASP A N 1
ATOM 725 C CA . ASP A 1 95 ? -4.853 -6.151 -2.747 1.00 95.94 95 ASP A CA 1
ATOM 726 C C . ASP A 1 95 ? -5.956 -5.640 -1.802 1.00 95.94 95 ASP A C 1
ATOM 728 O O . ASP A 1 95 ? -6.573 -6.422 -1.076 1.00 95.94 95 ASP A O 1
ATOM 732 N N . LEU A 1 96 ? -6.234 -4.330 -1.800 1.00 95.88 96 LEU A N 1
ATOM 733 C CA . LEU A 1 96 ? -7.320 -3.744 -1.006 1.00 95.88 96 LEU A CA 1
ATOM 734 C C . LEU A 1 96 ? -8.700 -4.192 -1.492 1.00 95.88 96 LEU A C 1
ATOM 736 O O . LEU A 1 96 ? -9.583 -4.450 -0.670 1.00 95.88 96 LEU A O 1
ATOM 740 N N . ASN A 1 97 ? -8.894 -4.290 -2.806 1.00 96.62 97 ASN A N 1
ATOM 741 C CA . ASN A 1 97 ? -10.126 -4.792 -3.401 1.00 96.62 97 ASN A CA 1
ATOM 742 C C . ASN A 1 97 ? -10.349 -6.268 -3.048 1.00 96.62 97 ASN A C 1
ATOM 744 O O . ASN A 1 97 ? -11.432 -6.629 -2.595 1.00 96.62 97 ASN A O 1
ATOM 748 N N . ASP A 1 98 ? -9.315 -7.097 -3.179 1.00 95.19 98 ASP A N 1
ATOM 749 C CA . ASP A 1 98 ? -9.384 -8.537 -2.921 1.00 95.19 98 ASP A CA 1
ATOM 750 C C . ASP A 1 98 ? -9.676 -8.845 -1.442 1.00 95.19 98 ASP A C 1
ATOM 752 O O . ASP A 1 98 ? -10.288 -9.863 -1.118 1.00 95.19 98 ASP A O 1
ATOM 756 N N . ARG A 1 99 ? -9.304 -7.932 -0.536 1.00 89.44 99 ARG A N 1
ATOM 757 C CA . ARG A 1 99 ? -9.627 -8.000 0.899 1.00 89.44 99 ARG A CA 1
ATOM 758 C C . ARG A 1 99 ? -10.965 -7.353 1.274 1.00 89.44 99 ARG A C 1
ATOM 760 O O . ARG A 1 99 ? -11.343 -7.413 2.441 1.00 89.44 99 ARG A O 1
ATOM 767 N N . GLY A 1 100 ? -11.658 -6.698 0.341 1.00 88.88 100 GLY A N 1
ATOM 768 C CA . GLY A 1 100 ? -12.874 -5.930 0.634 1.00 88.88 100 GLY A CA 1
ATOM 769 C C . GLY A 1 100 ? -12.632 -4.697 1.518 1.00 88.88 100 GLY A C 1
ATOM 770 O O . GLY A 1 100 ? -13.525 -4.265 2.241 1.00 88.88 100 GLY A O 1
ATOM 771 N N . LEU A 1 101 ? -11.415 -4.143 1.500 1.00 90.44 101 LEU A N 1
ATOM 772 C CA . LEU A 1 101 ? -11.018 -2.970 2.292 1.00 90.44 101 LEU A CA 1
ATOM 773 C C . LEU A 1 101 ? -11.009 -1.672 1.477 1.00 90.44 101 LEU A C 1
ATOM 775 O O . LEU A 1 101 ? -10.868 -0.595 2.049 1.00 90.44 101 LEU A O 1
ATOM 779 N N . LEU A 1 102 ? -11.155 -1.755 0.154 1.00 92.56 102 LEU A N 1
ATOM 780 C CA . LEU A 1 102 ? -11.047 -0.592 -0.724 1.00 92.56 102 LEU A CA 1
ATOM 781 C C . LEU A 1 102 ? -12.111 0.481 -0.433 1.00 92.56 102 LEU A C 1
ATOM 783 O O . LEU A 1 102 ? -11.799 1.666 -0.448 1.00 92.56 102 LEU A O 1
ATOM 787 N N . GLU A 1 103 ? -13.342 0.082 -0.114 1.00 89.25 103 GLU A N 1
ATOM 788 C CA . GLU A 1 103 ? -14.410 1.016 0.269 1.00 89.25 103 GLU A CA 1
ATOM 789 C C . GLU A 1 103 ? -14.133 1.667 1.636 1.00 89.25 103 GLU A C 1
ATOM 791 O O . GLU A 1 103 ? -14.332 2.866 1.827 1.00 89.25 103 GLU A O 1
ATOM 796 N N . ARG A 1 104 ? -13.566 0.896 2.575 1.00 86.25 104 ARG A N 1
ATOM 797 C CA . ARG A 1 104 ? -13.201 1.383 3.916 1.00 86.25 104 ARG A CA 1
ATOM 798 C C . ARG A 1 104 ? -12.124 2.458 3.882 1.00 86.25 104 ARG A C 1
ATOM 800 O O . ARG A 1 104 ? -12.068 3.283 4.780 1.00 86.25 104 ARG A O 1
ATOM 807 N N . LEU A 1 105 ? -11.292 2.466 2.844 1.00 88.12 105 LEU A N 1
ATOM 808 C CA . LEU A 1 105 ? -10.260 3.481 2.664 1.00 88.12 105 LEU A CA 1
ATOM 809 C C . LEU A 1 105 ? -10.845 4.891 2.463 1.00 88.12 105 LEU A C 1
ATOM 811 O O . LEU A 1 105 ? -10.168 5.878 2.743 1.00 88.12 105 LEU A O 1
ATOM 815 N N . LEU A 1 106 ? -12.086 4.986 1.980 1.00 86.69 106 LEU A N 1
ATOM 816 C CA . LEU A 1 106 ? -12.769 6.253 1.705 1.00 86.69 106 LEU A CA 1
ATOM 817 C C . LEU A 1 106 ? -13.898 6.553 2.683 1.00 86.69 106 LEU A C 1
ATOM 819 O O . LEU A 1 106 ? -14.290 7.709 2.817 1.00 86.69 106 LEU A O 1
ATOM 823 N N . ASN A 1 107 ? -14.410 5.535 3.368 1.00 82.56 107 ASN A N 1
ATOM 824 C CA . ASN A 1 107 ? -15.435 5.731 4.373 1.00 82.56 107 ASN A CA 1
ATOM 825 C C . ASN A 1 107 ? -14.803 6.268 5.661 1.00 82.56 107 ASN A C 1
ATOM 827 O O . ASN A 1 107 ? -14.219 5.525 6.444 1.00 82.56 107 ASN A O 1
ATOM 831 N N . ASP A 1 108 ? -15.028 7.556 5.921 1.00 77.50 108 ASP A N 1
ATOM 832 C CA . ASP A 1 108 ? -14.733 8.225 7.196 1.00 77.50 108 ASP A CA 1
ATOM 833 C C . ASP A 1 108 ? -15.559 7.702 8.369 1.00 77.50 108 ASP A C 1
ATOM 835 O O . ASP A 1 108 ? -15.424 8.192 9.481 1.00 77.50 108 ASP A O 1
ATOM 839 N N . ARG A 1 109 ? -16.399 6.690 8.150 1.00 80.00 109 ARG A N 1
ATOM 840 C CA . ARG A 1 109 ? -17.335 6.155 9.136 1.00 80.00 109 ARG A CA 1
ATOM 841 C C . ARG A 1 109 ? -16.664 5.775 10.452 1.00 80.00 109 ARG A C 1
ATOM 843 O O . ARG A 1 109 ? -17.209 6.025 11.514 1.00 80.00 109 ARG A O 1
ATOM 850 N N . GLU A 1 110 ? -15.463 5.211 10.384 1.00 79.94 110 GLU A N 1
ATOM 851 C CA . GLU A 1 110 ? -14.696 4.859 11.580 1.00 79.94 110 GLU A CA 1
ATOM 852 C C . GLU A 1 110 ? -14.224 6.099 12.351 1.00 79.94 110 GLU A C 1
ATOM 854 O O . GLU A 1 110 ? -14.291 6.128 13.578 1.00 79.94 110 GLU A O 1
ATOM 859 N N . GLU A 1 111 ? -13.787 7.138 11.643 1.00 80.44 111 GLU A N 1
ATOM 860 C CA . GLU A 1 111 ? -13.380 8.398 12.262 1.00 80.44 111 GLU A CA 1
ATOM 861 C C . GLU A 1 111 ? -14.595 9.178 12.778 1.00 80.44 111 GLU A C 1
ATOM 863 O O . GLU A 1 111 ? -14.524 9.767 13.850 1.00 80.44 111 GLU A O 1
ATOM 868 N N . HIS A 1 112 ? -15.727 9.104 12.077 1.00 85.31 112 HIS A N 1
ATOM 869 C CA . HIS A 1 112 ? -17.012 9.630 12.523 1.00 85.31 112 HIS A CA 1
ATOM 870 C C . HIS A 1 112 ? -17.451 8.960 13.825 1.00 85.31 112 HIS A C 1
ATOM 872 O O . HIS A 1 112 ? -17.736 9.651 14.792 1.00 85.31 112 HIS A O 1
ATOM 878 N N . TYR A 1 113 ? -17.421 7.625 13.902 1.00 90.88 113 TYR A N 1
ATOM 879 C CA . TYR A 1 113 ? -17.701 6.904 15.146 1.00 90.88 113 TYR A CA 1
ATOM 880 C C . TYR A 1 113 ? -16.738 7.293 16.266 1.00 90.88 113 TYR A C 1
ATOM 882 O O . TYR A 1 113 ? -17.141 7.380 17.421 1.00 90.88 113 TYR A O 1
ATOM 890 N N . ARG A 1 114 ? -15.467 7.557 15.949 1.00 87.88 114 ARG A N 1
ATOM 891 C CA . ARG A 1 114 ? -14.491 8.021 16.939 1.00 87.88 114 ARG A CA 1
ATOM 892 C C . ARG A 1 114 ? -14.806 9.432 17.439 1.00 87.88 114 ARG A C 1
ATOM 894 O O . ARG A 1 114 ? -14.702 9.669 18.637 1.00 87.88 114 ARG A O 1
ATOM 901 N N . GLN A 1 115 ? -15.147 10.355 16.543 1.00 90.19 115 GLN A N 1
ATOM 902 C CA . GLN A 1 115 ? -15.529 11.726 16.892 1.00 90.19 115 GLN A CA 1
ATOM 903 C C . GLN A 1 115 ? -16.804 11.726 17.727 1.00 90.19 115 GLN A C 1
ATOM 905 O O . GLN A 1 115 ? -16.802 12.270 18.823 1.00 90.19 115 GLN A O 1
ATOM 910 N N . GLU A 1 116 ? -17.826 11.006 17.271 1.00 93.81 116 GLU A N 1
ATOM 911 C CA . GLU A 1 116 ? -19.085 10.831 17.986 1.00 93.81 116 GLU A CA 1
ATOM 912 C C . GLU A 1 116 ? -18.851 10.221 19.375 1.00 93.81 116 GLU A C 1
ATOM 914 O O . GLU A 1 116 ? -19.368 10.721 20.364 1.00 93.81 116 GLU A O 1
ATOM 919 N N . PHE A 1 117 ? -18.001 9.196 19.489 1.00 95.56 117 PHE A N 1
ATOM 920 C CA . PHE A 1 117 ? -17.661 8.601 20.782 1.00 95.56 117 PHE A CA 1
ATOM 921 C C . PHE A 1 117 ? -17.028 9.615 21.744 1.00 95.56 117 PHE A C 1
ATOM 923 O O . PHE A 1 117 ? -17.382 9.643 22.920 1.00 95.56 117 PHE A O 1
ATOM 930 N N . MET A 1 118 ? -16.115 10.460 21.256 1.00 95.00 118 MET A N 1
ATOM 931 C CA . MET A 1 118 ? -15.494 11.511 22.069 1.00 95.00 118 MET A CA 1
ATOM 932 C C . MET A 1 118 ? -16.498 12.600 22.465 1.00 95.00 118 MET A C 1
ATOM 934 O O . MET A 1 118 ? -16.506 13.009 23.620 1.00 95.00 118 MET A O 1
ATOM 938 N N . GLU A 1 119 ? -17.359 13.036 21.542 1.00 94.94 119 GLU A N 1
ATOM 939 C CA . GLU A 1 119 ? -18.418 14.016 21.819 1.00 94.94 119 GLU A CA 1
ATOM 940 C C . GLU A 1 119 ? -19.393 13.501 22.878 1.00 94.94 119 GLU A C 1
ATOM 942 O O . GLU A 1 119 ? -19.737 14.229 23.808 1.00 94.94 119 GLU A O 1
ATOM 947 N N . LEU A 1 120 ? -19.785 12.227 22.780 1.00 96.12 120 LEU A N 1
ATOM 948 C CA . LEU A 1 120 ? -20.609 11.590 23.795 1.00 96.12 120 LEU A CA 1
ATOM 949 C C . LEU A 1 120 ? -19.891 11.599 25.153 1.00 96.12 120 LEU A C 1
ATOM 951 O O . LEU A 1 120 ? -20.470 12.079 26.119 1.00 96.12 120 LEU A O 1
ATOM 955 N N . LEU A 1 121 ? -18.624 11.180 25.247 1.00 95.25 121 LEU A N 1
ATOM 956 C CA . LEU A 1 121 ? -17.876 11.249 26.515 1.00 95.25 121 LEU A CA 1
ATOM 957 C C . LEU A 1 121 ? -17.818 12.671 27.102 1.00 95.25 121 LEU A C 1
ATOM 959 O O . LEU A 1 121 ? -18.024 12.844 28.301 1.00 95.25 121 LEU A O 1
ATOM 963 N N . GLU A 1 122 ? -17.620 13.694 26.269 1.00 96.12 122 GLU A N 1
ATOM 964 C CA . GLU A 1 122 ? -17.655 15.089 26.724 1.00 96.12 122 GLU A CA 1
ATOM 965 C C . GLU A 1 122 ? -19.036 15.518 27.241 1.00 96.12 122 GLU A C 1
ATOM 967 O O . GLU A 1 122 ? -19.121 16.344 28.153 1.00 96.12 122 GLU A O 1
ATOM 972 N N . CYS A 1 123 ? -20.123 15.000 26.664 1.00 96.12 123 CYS A N 1
ATOM 973 C CA . CYS A 1 123 ? -21.474 15.218 27.177 1.00 96.12 123 CYS A CA 1
ATOM 974 C C . CYS A 1 123 ? -21.677 14.553 28.551 1.00 96.12 123 CYS A C 1
ATOM 976 O O . CYS A 1 123 ? -22.330 15.159 29.403 1.00 96.12 123 CYS A O 1
ATOM 978 N N . ASP A 1 124 ? -21.092 13.370 28.804 1.00 95.12 124 ASP A N 1
ATOM 979 C CA . ASP A 1 124 ? -21.138 12.714 30.129 1.00 95.12 124 ASP A CA 1
ATOM 980 C C . ASP A 1 124 ? -20.461 13.578 31.195 1.00 95.12 124 ASP A C 1
ATOM 982 O O . ASP A 1 124 ? -21.042 13.853 32.245 1.00 95.12 124 ASP A O 1
ATOM 986 N N . ASP A 1 125 ? -19.264 14.084 30.881 1.00 95.62 125 ASP A N 1
ATOM 987 C CA . ASP A 1 125 ? -18.479 14.936 31.778 1.00 95.62 125 ASP A CA 1
ATOM 988 C C . ASP A 1 125 ? -19.208 16.250 32.112 1.00 95.62 125 ASP A C 1
ATOM 990 O O . ASP A 1 125 ? -19.058 16.803 33.205 1.00 95.62 125 ASP A O 1
ATOM 994 N N . LYS A 1 126 ? -20.036 16.750 31.184 1.00 97.38 126 LYS A N 1
ATOM 995 C CA . LYS A 1 126 ? -20.889 17.936 31.379 1.00 97.38 126 LYS A CA 1
ATOM 996 C C . LYS A 1 126 ? -22.196 17.628 32.123 1.00 97.38 126 LYS A C 1
ATOM 998 O O . LYS A 1 126 ? -22.908 18.562 32.493 1.00 97.38 126 LYS A O 1
ATOM 1003 N N . GLY A 1 127 ? -22.519 16.354 32.361 1.00 96.88 127 GLY A N 1
ATOM 1004 C CA . GLY A 1 127 ? -23.783 15.919 32.962 1.00 96.88 127 GLY A CA 1
ATOM 1005 C C . GLY A 1 127 ? -24.993 16.062 32.031 1.00 96.88 127 GLY A C 1
ATOM 1006 O O . GLY A 1 127 ? -26.128 16.156 32.506 1.00 96.88 127 GLY A O 1
ATOM 1007 N N . GLU A 1 128 ? -24.769 16.117 30.717 1.00 97.69 128 GLU A N 1
ATOM 1008 C CA . GLU A 1 128 ? -25.828 16.173 29.710 1.00 97.69 128 GLU A CA 1
ATOM 1009 C C . GLU A 1 128 ? -26.431 14.777 29.473 1.00 97.69 128 GLU A C 1
ATOM 1011 O O . GLU A 1 128 ? -25.791 13.744 29.672 1.00 97.69 128 GLU A O 1
ATOM 1016 N N . SER A 1 129 ? -27.703 14.711 29.063 1.00 95.00 129 SER A N 1
ATOM 1017 C CA . SER A 1 129 ? -28.348 13.426 28.783 1.00 95.00 129 SER A CA 1
ATOM 1018 C C . SER A 1 129 ? -27.775 12.805 27.511 1.00 95.00 129 SER A C 1
ATOM 1020 O O . SER A 1 129 ? -27.982 13.336 26.421 1.00 95.00 129 SER A O 1
ATOM 1022 N N . MET A 1 130 ? -27.119 11.659 27.648 1.00 96.12 130 MET A N 1
ATOM 1023 C CA . MET A 1 130 ? -26.524 10.925 26.536 1.00 96.12 130 MET A CA 1
ATOM 1024 C C . MET A 1 130 ? -27.358 9.707 26.126 1.00 96.12 130 MET A C 1
ATOM 1026 O O . MET A 1 130 ? -27.949 9.031 26.975 1.00 96.12 130 MET A O 1
ATOM 1030 N N . ASP A 1 131 ? -27.350 9.384 24.832 1.00 96.06 131 ASP A N 1
ATOM 1031 C CA . ASP A 1 131 ? -27.795 8.082 24.335 1.00 96.06 131 ASP A CA 1
ATOM 1032 C C . ASP A 1 131 ? -26.781 6.990 24.726 1.00 96.06 131 ASP A C 1
ATOM 1034 O O . ASP A 1 131 ? -25.768 6.764 24.060 1.00 96.06 131 ASP A O 1
ATOM 1038 N N . LYS A 1 132 ? -27.063 6.321 25.848 1.00 94.75 132 LYS A N 1
ATOM 1039 C CA . LYS A 1 132 ? -26.222 5.248 26.397 1.00 94.75 132 LYS A CA 1
ATOM 1040 C C . LYS A 1 132 ? -26.122 4.054 25.461 1.00 94.75 132 LYS A C 1
ATOM 1042 O O . LYS A 1 132 ? -25.058 3.452 25.368 1.00 94.75 132 LYS A O 1
ATOM 1047 N N . ASP A 1 133 ? -27.200 3.746 24.739 1.00 95.25 133 ASP A N 1
ATOM 1048 C CA . ASP A 1 133 ? -27.182 2.644 23.788 1.00 95.25 133 ASP A CA 1
ATOM 1049 C C . ASP A 1 133 ? -26.203 2.987 22.661 1.00 95.25 133 ASP A C 1
ATOM 1051 O O . ASP A 1 133 ? -25.373 2.159 22.292 1.00 95.25 133 ASP A O 1
ATOM 1055 N N . ARG A 1 134 ? -26.227 4.222 22.138 1.00 96.06 134 ARG A N 1
ATOM 1056 C CA . ARG A 1 134 ? -25.258 4.665 21.122 1.00 96.06 134 ARG A CA 1
ATOM 1057 C C . ARG A 1 134 ? -23.816 4.600 21.632 1.00 96.06 134 ARG A C 1
ATOM 1059 O O . ARG A 1 134 ? -22.964 4.065 20.920 1.00 96.06 134 ARG A O 1
ATOM 1066 N N . LEU A 1 135 ? -23.555 5.080 22.850 1.00 96.75 135 LEU A N 1
ATOM 1067 C CA . LEU A 1 135 ? -22.223 5.023 23.463 1.00 96.75 135 LEU A CA 1
ATOM 1068 C C . LEU A 1 135 ? -21.713 3.580 23.584 1.00 96.75 135 LEU A C 1
ATOM 1070 O O . LEU A 1 135 ? -20.579 3.308 23.187 1.00 96.75 135 LEU A O 1
ATOM 1074 N N . ASP A 1 136 ? -22.549 2.655 24.062 1.00 96.12 136 ASP A N 1
ATOM 1075 C CA . ASP A 1 136 ? -22.190 1.241 24.214 1.00 96.12 136 ASP A CA 1
ATOM 1076 C C . ASP A 1 136 ? -21.783 0.621 22.864 1.00 96.12 136 ASP A C 1
ATOM 1078 O O . ASP A 1 136 ? -20.764 -0.069 22.767 1.00 96.12 136 ASP A O 1
ATOM 1082 N N . HIS A 1 137 ? -22.513 0.909 21.780 1.00 96.56 137 HIS A N 1
ATOM 1083 C CA . HIS A 1 137 ? -22.159 0.409 20.445 1.00 96.56 137 HIS A CA 1
ATOM 1084 C C . HIS A 1 137 ? -20.847 1.006 19.918 1.00 96.56 137 HIS A C 1
ATOM 1086 O O . HIS A 1 137 ? -20.019 0.280 19.357 1.00 96.56 137 HIS A O 1
ATOM 1092 N N . LEU A 1 138 ? -20.624 2.308 20.120 1.00 95.88 138 LEU A N 1
ATOM 1093 C CA . LEU A 1 138 ? -19.377 2.975 19.738 1.00 95.88 138 LEU A CA 1
ATOM 1094 C C . LEU A 1 138 ? -18.180 2.437 20.538 1.00 95.88 138 LEU A C 1
ATOM 1096 O O . LEU A 1 138 ? -17.099 2.227 19.978 1.00 95.88 138 LEU A O 1
ATOM 1100 N N . GLN A 1 139 ? -18.381 2.110 21.816 1.00 96.00 139 GLN A N 1
ATOM 1101 C CA . GLN A 1 139 ? -17.375 1.459 22.651 1.00 96.00 139 GLN A CA 1
ATOM 1102 C C . GLN A 1 139 ? -17.033 0.055 22.132 1.00 96.00 139 GLN A C 1
ATOM 1104 O O . GLN A 1 139 ? -15.853 -0.287 22.010 1.00 96.00 139 GLN A O 1
ATOM 1109 N N . LEU A 1 140 ? -18.036 -0.757 21.773 1.00 96.25 140 LEU A N 1
ATOM 1110 C CA . LEU A 1 140 ? -17.814 -2.073 21.160 1.00 96.25 140 LEU A CA 1
ATOM 1111 C C . LEU A 1 140 ? -17.039 -1.960 19.841 1.00 96.25 140 LEU A C 1
ATOM 1113 O O . LEU A 1 140 ? -16.136 -2.762 19.582 1.00 96.25 140 LEU A O 1
ATOM 1117 N N . HIS A 1 141 ? -17.339 -0.940 19.034 1.00 92.81 141 HIS A N 1
ATOM 1118 C CA . HIS A 1 141 ? -16.610 -0.662 17.800 1.00 92.81 141 HIS A CA 1
ATOM 1119 C C . HIS A 1 141 ? -15.133 -0.317 18.074 1.00 92.81 141 HIS A C 1
ATOM 1121 O O . HIS A 1 141 ? -14.235 -0.856 17.420 1.00 92.81 141 HIS A O 1
ATOM 1127 N N . ALA A 1 142 ? -14.854 0.518 19.081 1.00 91.62 142 ALA A N 1
ATOM 1128 C CA . ALA A 1 142 ? -13.490 0.855 19.494 1.00 91.62 142 ALA A CA 1
ATOM 1129 C C . ALA A 1 142 ? -12.708 -0.373 20.006 1.00 91.62 142 ALA A C 1
ATOM 1131 O O . ALA A 1 142 ? -11.553 -0.569 19.621 1.00 91.62 142 ALA A O 1
ATOM 1132 N N . ARG A 1 143 ? -13.344 -1.247 20.798 1.00 94.75 143 ARG A N 1
ATOM 1133 C CA . ARG A 1 143 ? -12.745 -2.504 21.294 1.00 94.75 143 ARG A CA 1
ATOM 1134 C C . ARG A 1 143 ? -12.387 -3.462 20.153 1.00 94.75 143 ARG A C 1
ATOM 1136 O O . ARG A 1 143 ? -11.254 -3.942 20.083 1.00 94.75 143 ARG A O 1
ATOM 1143 N N . LYS A 1 144 ? -13.299 -3.655 19.187 1.00 92.44 144 LYS A N 1
ATOM 1144 C CA . LYS A 1 144 ? -13.050 -4.456 17.968 1.00 92.44 144 LYS A CA 1
ATOM 1145 C C . LYS A 1 144 ? -11.840 -3.945 17.184 1.00 92.44 144 LYS A C 1
ATOM 1147 O O . LYS A 1 144 ? -11.064 -4.749 16.671 1.00 92.44 144 LYS A O 1
ATOM 1152 N N . ARG A 1 145 ? -11.649 -2.624 17.110 1.00 83.31 145 ARG A N 1
ATOM 1153 C CA . ARG A 1 145 ? -10.512 -1.996 16.414 1.00 83.31 145 ARG A CA 1
ATOM 1154 C C . ARG A 1 145 ? -9.168 -2.292 17.081 1.00 83.31 145 ARG A C 1
ATOM 1156 O O . ARG A 1 145 ? -8.188 -2.547 16.387 1.00 83.31 145 ARG A O 1
ATOM 1163 N N . VAL A 1 146 ? -9.121 -2.276 18.413 1.00 89.12 146 VAL A N 1
ATOM 1164 C CA . VAL A 1 146 ? -7.917 -2.622 19.195 1.00 89.12 146 VAL A CA 1
ATOM 1165 C C . VAL A 1 146 ? -7.598 -4.126 19.102 1.00 89.12 146 VAL A C 1
ATOM 1167 O O . VAL A 1 146 ? -6.512 -4.560 19.482 1.00 89.12 146 VAL A O 1
ATOM 1170 N N . GLY A 1 147 ? -8.505 -4.918 18.520 1.00 89.94 147 GLY A N 1
ATOM 1171 C CA . GLY A 1 147 ? -8.375 -6.366 18.408 1.00 89.94 147 GLY A CA 1
ATOM 1172 C C . GLY A 1 147 ? -8.782 -7.087 19.689 1.00 89.94 147 GLY A C 1
ATOM 1173 O O . GLY A 1 147 ? -8.365 -8.223 19.898 1.00 89.94 147 GLY A O 1
ATOM 1174 N N . GLU A 1 148 ? -9.567 -6.437 20.551 1.00 95.88 148 GLU A N 1
ATOM 1175 C CA . GLU A 1 148 ? -10.133 -7.092 21.721 1.00 95.88 148 GLU A CA 1
ATOM 1176 C C . GLU A 1 148 ? -11.193 -8.109 21.282 1.00 95.88 148 GLU A C 1
ATOM 1178 O O . GLU A 1 148 ? -12.020 -7.841 20.403 1.00 95.88 148 GLU A O 1
ATOM 1183 N N . GLU A 1 149 ? -11.160 -9.297 21.886 1.00 93.44 149 GLU A N 1
ATOM 1184 C CA . GLU A 1 149 ? -12.145 -10.333 21.607 1.00 93.44 149 GLU A CA 1
ATOM 1185 C C . GLU A 1 149 ? -13.504 -9.919 22.173 1.00 93.44 149 GLU A C 1
ATOM 1187 O O . GLU A 1 149 ? -13.729 -9.911 23.383 1.00 93.44 149 GLU A O 1
ATOM 1192 N N . LEU A 1 150 ? -14.430 -9.586 21.276 1.00 96.81 150 LEU A N 1
ATOM 1193 C CA . LEU A 1 150 ? -15.826 -9.404 21.639 1.00 96.81 150 LEU A CA 1
ATOM 1194 C C . LEU A 1 150 ? -16.456 -10.765 21.931 1.00 96.81 150 LEU A C 1
ATOM 1196 O O . LEU A 1 150 ? -16.257 -11.740 21.197 1.00 96.81 150 LEU A O 1
ATOM 1200 N N . SER A 1 151 ? -17.273 -10.832 22.979 1.00 96.75 151 SER A N 1
ATOM 1201 C CA . SER A 1 151 ? -18.121 -11.997 23.200 1.00 96.75 151 SER A CA 1
ATOM 1202 C C . SER A 1 151 ? -19.063 -12.200 22.009 1.00 96.75 151 SER A C 1
ATOM 1204 O O . SER A 1 151 ? -19.367 -11.279 21.253 1.00 96.75 151 SER A O 1
ATOM 1206 N N . THR A 1 152 ? -19.572 -13.421 21.841 1.00 95.25 152 THR A N 1
ATOM 1207 C CA . THR A 1 152 ? -20.502 -13.731 20.740 1.00 95.25 152 THR A CA 1
ATOM 1208 C C . THR A 1 152 ? -21.713 -12.798 20.723 1.00 95.25 152 THR A C 1
ATOM 1210 O O . THR A 1 152 ? -22.083 -12.324 19.655 1.00 95.25 152 THR A O 1
ATOM 1213 N N . ASN A 1 153 ? -22.283 -12.474 21.888 1.00 95.50 153 ASN A N 1
ATOM 1214 C CA . ASN A 1 153 ? -23.400 -11.532 21.987 1.00 95.50 153 ASN A CA 1
ATOM 1215 C C . ASN A 1 153 ? -22.997 -10.097 21.616 1.00 95.50 153 ASN A C 1
ATOM 1217 O O . ASN A 1 153 ? -23.719 -9.452 20.865 1.00 95.50 153 ASN A O 1
ATOM 1221 N N . GLU A 1 154 ? -21.853 -9.604 22.098 1.00 96.75 154 GLU A N 1
ATOM 1222 C CA . GLU A 1 154 ? -21.351 -8.269 21.735 1.00 96.75 154 GLU A CA 1
ATOM 1223 C C . GLU A 1 154 ? -21.062 -8.165 20.232 1.00 96.75 154 GLU A C 1
ATOM 1225 O O . GLU A 1 154 ? -21.392 -7.160 19.607 1.00 96.75 154 GLU A O 1
ATOM 1230 N N . GLY A 1 155 ? -20.508 -9.224 19.634 1.00 93.81 155 GLY A N 1
ATOM 1231 C CA . GLY A 1 155 ? -20.289 -9.314 18.193 1.00 93.81 155 GLY A CA 1
ATOM 1232 C C . GLY A 1 155 ? -21.591 -9.236 17.393 1.00 93.81 155 GLY A C 1
ATOM 1233 O O . GLY A 1 155 ? -21.643 -8.508 16.404 1.00 93.81 155 GLY A O 1
ATOM 1234 N N . PHE A 1 156 ? -22.651 -9.923 17.841 1.00 95.50 156 PHE A N 1
ATOM 1235 C CA . PHE A 1 156 ? -23.976 -9.832 17.214 1.00 95.50 156 PHE A CA 1
ATOM 1236 C C . PHE A 1 156 ? -24.592 -8.435 17.350 1.00 95.50 156 PHE A C 1
ATOM 1238 O O . PHE A 1 156 ? -25.102 -7.916 16.361 1.00 95.50 156 PHE A O 1
ATOM 1245 N N . ASN A 1 157 ? -24.509 -7.813 18.530 1.00 94.19 157 ASN A N 1
ATOM 1246 C CA . ASN A 1 157 ? -25.029 -6.458 18.748 1.00 94.19 157 ASN A CA 1
ATOM 1247 C C . ASN A 1 157 ? -24.311 -5.436 17.856 1.00 94.19 157 ASN A C 1
ATOM 1249 O O . ASN A 1 157 ? -24.943 -4.577 17.246 1.00 94.19 157 ASN A O 1
ATOM 1253 N N . LEU A 1 158 ? -22.986 -5.552 17.740 1.00 94.44 158 LEU A N 1
ATOM 1254 C CA . LEU A 1 158 ? -22.195 -4.665 16.895 1.00 94.44 158 LEU A CA 1
ATOM 1255 C C . LEU A 1 158 ? -22.503 -4.865 15.404 1.00 94.44 158 LEU A C 1
ATOM 1257 O O . LEU A 1 158 ? -22.604 -3.890 14.664 1.00 94.44 158 LEU A O 1
ATOM 1261 N N . GLU A 1 159 ? -22.694 -6.108 14.956 1.00 93.62 159 GLU A N 1
ATOM 1262 C CA . GLU A 1 159 ? -23.109 -6.394 13.579 1.00 93.62 159 GLU A CA 1
ATOM 1263 C C . GLU A 1 159 ? -24.517 -5.847 13.281 1.00 93.62 159 GLU A C 1
ATOM 1265 O O . GLU A 1 159 ? -24.740 -5.259 12.222 1.00 93.62 159 GLU A O 1
ATOM 1270 N N . GLU A 1 160 ? -25.465 -5.987 14.214 1.00 95.81 160 GLU A N 1
ATOM 1271 C CA . GLU A 1 160 ? -26.814 -5.419 14.091 1.00 95.81 160 GLU A CA 1
ATOM 1272 C C . GLU A 1 160 ? -26.776 -3.888 13.998 1.00 95.81 160 GLU A C 1
ATOM 1274 O O . GLU A 1 160 ? -27.448 -3.294 13.151 1.00 95.81 160 GLU A O 1
ATOM 1279 N N . PHE A 1 161 ? -25.938 -3.250 14.813 1.00 95.00 161 PHE A N 1
ATOM 1280 C CA . PHE A 1 161 ? -25.713 -1.811 14.776 1.00 95.00 161 PHE A CA 1
ATOM 1281 C C . PHE A 1 161 ? -25.111 -1.344 13.445 1.00 95.00 161 PHE A C 1
ATOM 1283 O O . PHE A 1 161 ? -25.664 -0.447 12.810 1.00 95.00 161 PHE A O 1
ATOM 1290 N N . GLU A 1 162 ? -24.046 -1.995 12.962 1.00 90.56 162 GLU A N 1
ATOM 1291 C CA . GLU A 1 162 ? -23.430 -1.689 11.661 1.00 90.56 162 GLU A CA 1
ATOM 1292 C C . GLU A 1 162 ? -24.448 -1.828 10.506 1.00 90.56 162 GLU A C 1
ATOM 1294 O O . GLU A 1 162 ? -24.456 -1.019 9.571 1.00 90.56 162 GLU A O 1
ATOM 1299 N N . GLN A 1 163 ? -25.346 -2.820 10.576 1.00 92.62 163 GLN A N 1
ATOM 1300 C CA . GLN A 1 163 ? -26.431 -3.001 9.605 1.00 92.62 163 GLN A CA 1
ATOM 1301 C C . GLN A 1 163 ? -27.507 -1.914 9.706 1.00 92.62 163 GLN A C 1
ATOM 1303 O O . GLN A 1 163 ? -28.013 -1.462 8.674 1.00 92.62 163 GLN A O 1
ATOM 1308 N N . LYS A 1 164 ? -27.867 -1.496 10.925 1.00 93.69 164 LYS A N 1
ATOM 1309 C CA . LYS A 1 164 ? -28.843 -0.427 11.166 1.00 93.69 164 LYS A CA 1
ATOM 1310 C C . LYS A 1 164 ? -28.335 0.906 10.623 1.00 93.69 164 LYS A C 1
ATOM 1312 O O . LYS A 1 164 ? -29.066 1.555 9.879 1.00 93.69 164 LYS A O 1
ATOM 1317 N N . GLU A 1 165 ? -27.079 1.251 10.894 1.00 90.31 165 GLU A N 1
ATOM 1318 C CA . GLU A 1 165 ? -26.419 2.438 10.338 1.00 90.31 165 GLU A CA 1
ATOM 1319 C C . GLU A 1 165 ? -26.384 2.382 8.807 1.00 90.31 165 GLU A C 1
ATOM 1321 O O . GLU A 1 165 ? -26.748 3.342 8.129 1.00 90.31 165 GLU A O 1
ATOM 1326 N N . ALA A 1 166 ? -26.032 1.226 8.230 1.00 85.50 166 ALA A N 1
ATOM 1327 C CA . ALA A 1 166 ? -25.989 1.068 6.776 1.00 85.50 166 ALA A CA 1
ATOM 1328 C C . ALA A 1 166 ? -27.378 1.187 6.130 1.00 85.50 166 ALA A C 1
ATOM 1330 O O . ALA A 1 166 ? -27.503 1.543 4.955 1.00 85.50 166 ALA A O 1
ATOM 1331 N N . LYS A 1 167 ? -28.436 0.854 6.874 1.00 91.56 167 LYS A N 1
ATOM 1332 C CA . LYS A 1 167 ? -29.818 1.023 6.430 1.00 91.56 167 LYS A CA 1
ATOM 1333 C C . LYS A 1 167 ? -30.254 2.484 6.520 1.00 91.56 167 LYS A C 1
ATOM 1335 O O . LYS A 1 167 ? -30.850 2.966 5.561 1.00 91.56 167 LYS A O 1
ATOM 1340 N N . LEU A 1 168 ? -29.916 3.176 7.607 1.00 89.44 168 LEU A N 1
ATOM 1341 C CA . LEU A 1 168 ? -30.196 4.603 7.780 1.00 89.44 168 LEU A CA 1
ATOM 1342 C C . LEU A 1 168 ? -29.521 5.434 6.684 1.00 89.44 168 LEU A C 1
ATOM 1344 O O . LEU A 1 168 ? -30.201 6.198 6.012 1.00 89.44 168 LEU A O 1
ATOM 1348 N N . GLU A 1 169 ? -28.248 5.182 6.372 1.00 81.88 169 GLU A N 1
ATOM 1349 C CA . GLU A 1 169 ? -27.551 5.867 5.269 1.00 81.88 169 GLU A CA 1
ATOM 1350 C C . GLU A 1 169 ? -28.216 5.627 3.902 1.00 81.88 169 GLU A C 1
ATOM 1352 O O . GLU A 1 169 ? -28.282 6.519 3.050 1.00 81.88 169 GLU A O 1
ATOM 1357 N N . LYS A 1 170 ? -28.739 4.417 3.661 1.00 82.75 170 LYS A N 1
ATOM 1358 C CA . LYS A 1 170 ? -29.502 4.113 2.438 1.00 82.75 170 LYS A CA 1
ATOM 1359 C C . LYS A 1 170 ? -30.829 4.866 2.394 1.00 82.75 170 LYS A C 1
ATOM 1361 O O . LYS A 1 170 ? -31.224 5.338 1.331 1.00 82.75 170 LYS A O 1
ATOM 1366 N N . GLU A 1 171 ? -31.513 4.984 3.525 1.00 90.06 171 GLU A N 1
ATOM 1367 C CA . GLU A 1 171 ? -32.766 5.732 3.630 1.00 90.06 171 GLU A CA 1
ATOM 1368 C C . GLU A 1 171 ? -32.523 7.241 3.455 1.00 90.06 171 GLU A C 1
ATOM 1370 O O . GLU A 1 171 ? -33.203 7.876 2.645 1.00 90.06 171 GLU A O 1
ATOM 1375 N N . GLU A 1 172 ? -31.494 7.801 4.092 1.00 83.44 172 GLU A N 1
ATOM 1376 C CA . GLU A 1 172 ? -31.095 9.208 3.959 1.00 83.44 172 GLU A CA 1
ATOM 1377 C C . GLU A 1 172 ? -30.668 9.564 2.531 1.00 83.44 172 GLU A C 1
ATOM 1379 O O . GLU A 1 172 ? -31.142 10.551 1.957 1.00 83.44 172 GLU A O 1
ATOM 1384 N N . SER A 1 173 ? -29.836 8.725 1.907 1.00 73.56 173 SER A N 1
ATOM 1385 C CA . SER A 1 173 ? -29.428 8.922 0.512 1.00 73.56 173 SER A CA 1
ATOM 1386 C C . SER A 1 173 ? -30.601 8.790 -0.465 1.00 73.56 173 SER A C 1
ATOM 1388 O O . SER A 1 173 ? -30.653 9.523 -1.457 1.00 73.56 173 SER A O 1
ATOM 1390 N N . SER A 1 174 ? -31.583 7.929 -0.176 1.00 80.12 174 SER A N 1
ATOM 1391 C CA . SER A 1 174 ? -32.803 7.823 -0.985 1.00 80.12 174 SER A CA 1
ATOM 1392 C C . SER A 1 174 ? -33.709 9.055 -0.851 1.00 80.12 174 SER A C 1
ATOM 1394 O O . SER A 1 174 ? -34.208 9.557 -1.863 1.00 80.12 174 SER A O 1
ATOM 1396 N N . ASN A 1 175 ? -33.848 9.615 0.356 1.00 77.50 175 ASN A N 1
ATOM 1397 C CA . ASN A 1 175 ? -34.704 10.774 0.622 1.00 77.50 175 ASN A CA 1
ATOM 1398 C C . ASN A 1 175 ? -34.165 12.076 0.009 1.00 77.50 175 ASN A C 1
ATOM 1400 O O . ASN A 1 175 ? -34.951 12.934 -0.395 1.00 77.50 175 ASN A O 1
ATOM 1404 N N . CYS A 1 176 ? -32.845 12.211 -0.154 1.00 43.56 176 CYS A N 1
ATOM 1405 C CA . CYS A 1 176 ? -32.241 13.379 -0.805 1.00 43.56 176 CYS A CA 1
ATOM 1406 C C . CYS A 1 176 ? -32.618 13.497 -2.301 1.00 43.56 176 CYS A C 1
ATOM 1408 O O . CYS A 1 176 ? -32.695 14.599 -2.843 1.00 43.56 176 CYS A O 1
ATOM 1410 N N . SER A 1 177 ? -32.941 12.383 -2.969 1.00 49.91 177 SER A N 1
ATOM 1411 C CA . SER A 1 177 ? -33.310 12.383 -4.396 1.00 49.91 177 SER A CA 1
ATOM 1412 C C . SER A 1 177 ? -34.733 12.888 -4.693 1.00 49.91 177 SER A C 1
ATOM 1414 O O . SER A 1 177 ? -35.033 13.247 -5.830 1.00 49.91 177 SER A O 1
ATOM 1416 N N . VAL A 1 178 ? -35.618 12.962 -3.690 1.00 58.31 178 VAL A N 1
ATOM 1417 C CA . VAL A 1 178 ? -37.052 13.265 -3.887 1.00 58.31 178 VAL A CA 1
ATOM 1418 C C . VAL A 1 178 ? -37.359 14.772 -3.869 1.00 58.31 178 VAL A C 1
ATOM 1420 O O . VAL A 1 178 ? -38.404 15.191 -4.368 1.00 58.31 178 VAL A O 1
ATOM 1423 N N . LEU A 1 179 ? -36.439 15.607 -3.372 1.00 51.16 179 LEU A N 1
ATOM 1424 C CA . LEU A 1 179 ? -36.622 17.065 -3.288 1.00 51.16 179 LEU A CA 1
ATOM 1425 C C . LEU A 1 179 ? -36.146 17.849 -4.526 1.00 51.16 179 LEU A C 1
ATOM 1427 O O . LEU A 1 179 ? -36.316 19.063 -4.571 1.00 51.16 179 LEU A O 1
ATOM 1431 N N . GLN A 1 180 ? -35.642 17.184 -5.571 1.00 47.78 180 GLN A N 1
ATOM 1432 C CA . GLN A 1 180 ? -35.407 17.802 -6.886 1.00 47.78 180 GLN A CA 1
ATOM 1433 C C . GLN A 1 180 ? -36.624 17.645 -7.816 1.00 47.78 180 GLN A C 1
ATOM 1435 O O . GLN A 1 180 ? -36.501 17.161 -8.939 1.00 47.78 180 GLN A O 1
ATOM 1440 N N . ARG A 1 181 ? -37.826 18.035 -7.364 1.00 51.34 181 ARG A N 1
ATOM 1441 C CA . ARG A 1 181 ? -38.922 18.319 -8.307 1.00 51.34 181 ARG A CA 1
ATOM 1442 C C . ARG A 1 181 ? -38.794 19.759 -8.777 1.00 51.34 181 ARG A C 1
ATOM 1444 O O . ARG A 1 181 ? -38.758 20.667 -7.951 1.00 51.34 181 ARG A O 1
ATOM 1451 N N . ASP A 1 182 ? -38.736 19.923 -10.095 1.00 53.28 182 ASP A N 1
ATOM 1452 C CA . ASP A 1 182 ? -38.685 21.207 -10.790 1.00 53.28 182 ASP A CA 1
ATOM 1453 C C . ASP A 1 182 ? -39.693 22.213 -10.201 1.00 53.28 182 ASP A C 1
ATOM 1455 O O . ASP A 1 182 ? -40.903 21.958 -10.250 1.00 53.28 182 ASP A O 1
ATOM 1459 N N . PRO A 1 183 ? -39.240 23.373 -9.689 1.00 55.22 183 PRO A N 1
ATOM 1460 C CA . PRO A 1 183 ? -40.129 24.427 -9.197 1.00 55.22 183 PRO A CA 1
ATOM 1461 C C . PRO A 1 183 ? -40.943 25.119 -10.311 1.00 55.22 183 PRO A C 1
ATOM 1463 O O . PRO A 1 183 ? -41.792 25.957 -10.019 1.00 55.22 183 PRO A O 1
ATOM 1466 N N . ASP A 1 184 ? -40.748 24.751 -11.581 1.00 57.47 184 ASP A N 1
ATOM 1467 C CA . ASP A 1 184 ? -41.373 25.415 -12.732 1.00 57.47 184 ASP A CA 1
ATOM 1468 C C . ASP A 1 184 ? -42.749 24.851 -13.143 1.00 57.47 184 ASP A C 1
ATOM 1470 O O . ASP A 1 184 ? -43.322 25.290 -14.143 1.00 57.47 184 ASP A O 1
ATOM 1474 N N . ARG A 1 185 ? -43.334 23.903 -12.390 1.00 52.28 185 ARG A N 1
ATOM 1475 C CA . ARG A 1 185 ? -44.622 23.275 -12.765 1.00 52.28 185 ARG A CA 1
ATOM 1476 C C . ARG A 1 185 ? -45.876 23.840 -12.081 1.00 52.28 185 ARG A C 1
ATOM 1478 O O . ARG A 1 185 ? -46.965 23.339 -12.338 1.00 52.28 185 ARG A O 1
ATOM 1485 N N . GLU A 1 186 ? -45.778 24.916 -11.301 1.00 49.91 186 GLU A N 1
ATOM 1486 C CA . GLU A 1 186 ? -46.945 25.581 -10.686 1.00 49.91 186 GLU A CA 1
ATOM 1487 C C . GLU A 1 186 ? -47.143 27.022 -11.184 1.00 49.91 186 GLU A C 1
ATOM 1489 O O . GLU A 1 186 ? -47.210 27.975 -10.415 1.00 49.91 186 GLU A O 1
ATOM 1494 N N . ARG A 1 187 ? -47.266 27.209 -12.502 1.00 54.53 187 ARG A N 1
ATOM 1495 C CA . ARG A 1 187 ? -47.871 28.425 -13.077 1.00 54.53 187 ARG A CA 1
ATOM 1496 C C . ARG A 1 187 ? -48.614 28.109 -14.366 1.00 54.53 187 ARG A C 1
ATOM 1498 O O . ARG A 1 187 ? -48.094 28.326 -15.455 1.00 54.53 187 ARG A O 1
ATOM 1505 N N . LYS A 1 188 ? -49.836 27.610 -14.224 1.00 53.00 188 LYS A N 1
ATOM 1506 C CA . LYS A 1 188 ? -50.964 27.776 -15.152 1.00 53.00 188 LYS A CA 1
ATOM 1507 C C . LYS A 1 188 ? -52.127 27.022 -14.534 1.00 53.00 188 LYS A C 1
ATOM 1509 O O . LYS A 1 188 ? -52.036 25.812 -14.403 1.00 53.00 188 LYS A O 1
ATOM 1514 N N . ASP A 1 189 ? -53.101 27.778 -14.043 1.00 47.28 189 ASP A N 1
ATOM 1515 C CA . ASP A 1 189 ? -54.536 27.456 -13.995 1.00 47.28 189 ASP A CA 1
ATOM 1516 C C . ASP A 1 189 ? -55.183 28.234 -12.847 1.00 47.28 189 ASP A C 1
ATOM 1518 O O . ASP A 1 189 ? -55.707 27.710 -11.869 1.00 47.28 189 ASP A O 1
ATOM 1522 N N . SER A 1 190 ? -55.136 29.552 -12.990 1.00 47.19 190 SER A N 1
ATOM 1523 C CA . SER A 1 190 ? -56.104 30.447 -12.386 1.00 47.19 190 SER A CA 1
ATOM 1524 C C . SER A 1 190 ? -56.438 31.496 -13.438 1.00 47.19 190 SER A C 1
ATOM 1526 O O . SER A 1 190 ? -55.541 32.202 -13.895 1.00 47.19 190 SER A O 1
ATOM 1528 N N . VAL A 1 191 ? -57.704 31.502 -13.876 1.00 46.84 191 VAL A N 1
ATOM 1529 C CA . VAL A 1 191 ? -58.546 32.658 -14.252 1.00 46.84 191 VAL A CA 1
ATOM 1530 C C . VAL A 1 191 ? -59.675 32.224 -15.222 1.00 46.84 191 VAL A C 1
ATOM 1532 O O . VAL A 1 191 ? -59.441 31.595 -16.248 1.00 46.84 191 VAL A O 1
ATOM 1535 N N . ASP A 1 192 ? -60.889 32.626 -14.828 1.00 40.97 192 ASP A N 1
ATOM 1536 C CA . ASP A 1 192 ? -62.145 32.829 -15.571 1.00 40.97 192 ASP A CA 1
ATOM 1537 C C . ASP A 1 192 ? -63.121 31.677 -15.887 1.00 40.97 192 ASP A C 1
ATOM 1539 O O . ASP A 1 192 ? -63.192 31.118 -16.980 1.00 40.97 192 ASP A O 1
ATOM 1543 N N . LEU A 1 193 ? -64.057 31.495 -14.940 1.00 46.59 193 LEU A N 1
ATOM 1544 C CA . LEU A 1 193 ? -65.477 31.312 -15.247 1.00 46.59 193 LEU A CA 1
ATOM 1545 C C . LEU A 1 193 ? -66.086 32.653 -15.695 1.00 46.59 193 LEU A C 1
ATOM 1547 O O . LEU A 1 193 ? -66.193 33.558 -14.872 1.00 46.59 193 LEU A O 1
ATOM 1551 N N . GLN A 1 194 ? -66.622 32.728 -16.919 1.00 43.06 194 GLN A N 1
ATOM 1552 C CA . GLN A 1 194 ? -67.951 33.302 -17.191 1.00 43.06 194 GLN A CA 1
ATOM 1553 C C . GLN A 1 194 ? -68.419 33.054 -18.643 1.00 43.06 194 GLN A C 1
ATOM 1555 O O . GLN A 1 194 ? -67.721 33.356 -19.601 1.00 43.06 194 GLN A O 1
ATOM 1560 N N . LYS A 1 195 ? -69.691 32.630 -18.745 1.00 37.78 195 LYS A N 1
ATOM 1561 C CA . LYS A 1 195 ? -70.654 32.811 -19.857 1.00 37.78 195 LYS A CA 1
ATOM 1562 C C . LYS A 1 195 ? -70.574 31.909 -21.112 1.00 37.78 195 LYS A C 1
ATOM 1564 O O . LYS A 1 195 ? -69.745 32.069 -21.995 1.00 37.78 195 LYS A O 1
ATOM 1569 N N . ALA A 1 196 ? -71.578 31.033 -21.222 1.00 44.56 196 ALA A N 1
ATOM 1570 C CA . ALA A 1 196 ? -72.082 30.414 -22.460 1.00 44.56 196 ALA A CA 1
ATOM 1571 C C . ALA A 1 196 ? -72.932 31.424 -23.287 1.00 44.56 196 ALA A C 1
ATOM 1573 O O . ALA A 1 196 ? -73.105 32.550 -22.809 1.00 44.56 196 ALA A O 1
ATOM 1574 N N . PRO A 1 197 ? -73.616 31.062 -24.405 1.00 58.66 197 PRO A N 1
ATOM 1575 C CA . PRO A 1 197 ? -73.509 29.902 -25.317 1.00 58.66 197 PRO A CA 1
ATOM 1576 C C . PRO A 1 197 ? -73.469 30.306 -26.824 1.00 58.66 197 PRO A C 1
ATOM 1578 O O . PRO A 1 197 ? -73.826 31.426 -27.176 1.00 58.66 197 PRO A O 1
ATOM 1581 N N . SER A 1 198 ? -73.144 29.391 -27.752 1.00 33.81 198 SER A N 1
ATOM 1582 C CA . SER A 1 198 ? -73.922 29.189 -29.004 1.00 33.81 198 SER A CA 1
ATOM 1583 C C . SER A 1 198 ? -73.332 28.132 -29.947 1.00 33.81 198 SER A C 1
ATOM 1585 O O . SER A 1 198 ? -72.133 27.875 -29.986 1.00 33.81 198 SER A O 1
ATOM 1587 N N . LEU A 1 199 ? -74.262 27.512 -30.677 1.00 38.56 199 LEU A N 1
ATOM 1588 C CA . LEU A 1 199 ? -74.114 26.537 -31.751 1.00 38.56 199 LEU A CA 1
ATOM 1589 C C . LEU A 1 199 ? -73.134 26.965 -32.856 1.00 38.56 199 LEU A C 1
ATOM 1591 O O . LEU A 1 199 ? -73.138 28.117 -33.280 1.00 38.56 199 LEU A O 1
ATOM 1595 N N . GLY A 1 200 ? -72.444 25.988 -33.448 1.00 31.31 200 GLY A N 1
ATOM 1596 C CA . GLY A 1 200 ? -71.743 26.176 -34.716 1.00 31.31 200 GLY A CA 1
ATOM 1597 C C . GLY A 1 200 ? -71.133 24.885 -35.251 1.00 31.31 200 GLY A C 1
ATOM 1598 O O . GLY A 1 200 ? -70.122 24.405 -34.763 1.00 31.31 200 GLY A O 1
ATOM 1599 N N . SER A 1 201 ? -71.798 24.320 -36.246 1.00 38.50 201 SER A N 1
ATOM 1600 C CA . SER A 1 201 ? -71.418 23.188 -37.093 1.00 38.50 201 SER A CA 1
ATOM 1601 C C . SER A 1 201 ? -70.115 23.379 -37.903 1.00 38.50 201 SER A C 1
ATOM 1603 O O . SER A 1 201 ? -69.670 24.506 -38.067 1.00 38.50 201 SER A O 1
ATOM 1605 N N . PHE A 1 202 ? -69.665 22.283 -38.542 1.00 32.12 202 PHE A N 1
ATOM 1606 C CA . PHE A 1 202 ? -68.840 22.158 -39.773 1.00 32.12 202 PHE A CA 1
ATOM 1607 C C . PHE A 1 202 ? -67.375 21.654 -39.682 1.00 32.12 202 PHE A C 1
ATOM 1609 O O . PHE A 1 202 ? -66.456 22.352 -39.289 1.00 32.12 202 PHE A O 1
ATOM 1616 N N . GLN A 1 203 ? -67.218 20.410 -40.167 1.00 34.97 203 GLN A N 1
ATOM 1617 C CA . GLN A 1 203 ? -66.311 19.904 -41.220 1.00 34.97 203 GLN A CA 1
ATOM 1618 C C . GLN A 1 203 ? -64.793 20.220 -41.252 1.00 34.97 203 GLN A C 1
ATOM 1620 O O . GLN A 1 203 ? -64.376 21.295 -41.654 1.00 34.97 203 GLN A O 1
ATOM 1625 N N . ARG A 1 204 ? -64.039 19.108 -41.142 1.00 32.31 204 ARG A N 1
ATOM 1626 C CA . ARG A 1 204 ? -63.108 18.508 -42.138 1.00 32.31 204 ARG A CA 1
ATOM 1627 C C . ARG A 1 204 ? -61.690 19.106 -42.329 1.00 32.31 204 ARG A C 1
ATOM 1629 O O . ARG A 1 204 ? -61.506 20.308 -42.441 1.00 32.31 204 ARG A O 1
ATOM 1636 N N . ASN A 1 205 ? -60.760 18.156 -42.546 1.00 34.66 205 ASN A N 1
ATOM 1637 C CA . ASN A 1 205 ? -59.354 18.208 -43.012 1.00 34.66 205 ASN A CA 1
ATOM 1638 C C . ASN A 1 205 ? -58.338 18.194 -41.848 1.00 34.66 205 ASN A C 1
ATOM 1640 O O . ASN A 1 205 ? -58.424 19.022 -40.958 1.00 34.66 205 ASN A O 1
ATOM 1644 N N . GLY A 1 206 ? -57.377 17.274 -41.710 1.00 32.94 206 GLY A N 1
ATOM 1645 C CA . GLY A 1 206 ? -56.723 16.367 -42.657 1.00 32.94 206 GLY A CA 1
ATOM 1646 C C . GLY A 1 206 ? -55.254 16.783 -42.800 1.00 32.94 206 GLY A C 1
ATOM 1647 O O . GLY A 1 206 ? -55.021 17.795 -43.443 1.00 32.94 206 GLY A O 1
ATOM 1648 N N . ALA A 1 207 ? -54.316 16.045 -42.182 1.00 33.59 207 ALA A N 1
ATOM 1649 C CA . ALA A 1 207 ? -52.901 15.864 -42.574 1.00 33.59 207 ALA A CA 1
ATOM 1650 C C . ALA A 1 207 ? -52.068 15.318 -41.393 1.00 33.59 207 ALA A C 1
ATOM 1652 O O . ALA A 1 207 ? -51.771 16.035 -40.439 1.00 33.59 207 ALA A O 1
ATOM 1653 N N . THR A 1 208 ? -51.665 14.051 -41.475 1.00 36.34 208 THR A N 1
ATOM 1654 C CA . THR A 1 208 ? -50.566 13.463 -40.697 1.00 36.34 208 THR A CA 1
ATOM 1655 C C . THR A 1 208 ? -49.321 13.458 -41.580 1.00 36.34 208 THR A C 1
ATOM 1657 O O . THR A 1 208 ? -49.343 12.850 -42.647 1.00 36.34 208 THR A O 1
ATOM 1660 N N . ASN A 1 209 ? -48.264 14.150 -41.149 1.00 35.16 209 ASN A N 1
ATOM 1661 C CA . ASN A 1 209 ? -46.943 14.104 -41.773 1.00 35.16 209 ASN A CA 1
ATOM 1662 C C . ASN A 1 209 ? -46.132 12.962 -41.150 1.00 35.16 209 ASN A C 1
ATOM 1664 O O . ASN A 1 209 ? -45.831 12.995 -39.956 1.00 35.16 209 ASN A O 1
ATOM 1668 N N . GLU A 1 210 ? -45.774 11.984 -41.978 1.00 34.34 210 GLU A N 1
ATOM 1669 C CA . GLU A 1 210 ? -44.681 11.048 -41.736 1.00 34.34 210 GLU A CA 1
ATOM 1670 C C . GLU A 1 210 ? -43.354 11.718 -42.121 1.00 34.34 210 GLU A C 1
ATOM 1672 O O . GLU A 1 210 ? -43.266 12.407 -43.137 1.00 34.34 210 GLU A O 1
ATOM 1677 N N . GLY A 1 211 ? -42.329 11.543 -41.288 1.00 33.50 211 GLY A N 1
ATOM 1678 C CA . GLY A 1 211 ? -40.969 12.011 -41.538 1.00 33.50 211 GLY A CA 1
ATOM 1679 C C . GLY A 1 211 ? -40.005 10.834 -41.539 1.00 33.50 211 GLY A C 1
ATOM 1680 O O . GLY A 1 211 ? -39.466 10.475 -40.494 1.00 33.50 211 GLY A O 1
ATOM 1681 N N . GLU A 1 212 ? -39.808 10.245 -42.717 1.00 32.12 212 GLU A N 1
ATOM 1682 C CA . GLU A 1 212 ? -38.719 9.323 -43.038 1.00 32.12 212 GLU A CA 1
ATOM 1683 C C . GLU A 1 212 ? -37.362 10.043 -42.972 1.00 32.12 212 GLU A C 1
ATOM 1685 O O . GLU A 1 212 ? -37.190 11.133 -43.517 1.00 32.12 212 GLU A O 1
ATOM 1690 N N . TRP A 1 213 ? -36.371 9.411 -42.338 1.00 36.12 213 TRP A N 1
ATOM 1691 C CA . TRP A 1 213 ? -34.955 9.761 -42.471 1.00 36.12 213 TRP A CA 1
ATOM 1692 C C . TRP A 1 213 ? -34.262 8.654 -43.269 1.00 36.12 213 TRP A C 1
ATOM 1694 O O . TRP A 1 213 ? -33.880 7.616 -42.730 1.00 36.12 213 TRP A O 1
ATOM 1704 N N . SER A 1 214 ? -34.107 8.875 -44.573 1.00 33.66 214 SER A N 1
ATOM 1705 C CA . SER A 1 214 ? -33.265 8.071 -45.459 1.00 33.66 214 SER A CA 1
ATOM 1706 C C . SER A 1 214 ? -31.811 8.550 -45.385 1.00 33.66 214 SER A C 1
ATOM 1708 O O . SER A 1 214 ? -31.515 9.703 -45.695 1.00 33.66 214 SER A O 1
ATOM 1710 N N . SER A 1 215 ? -30.901 7.653 -45.002 1.00 36.88 215 SER A N 1
ATOM 1711 C CA . SER A 1 215 ? -29.451 7.867 -45.021 1.00 36.88 215 SER A CA 1
ATOM 1712 C C . SER A 1 215 ? -28.868 7.278 -46.311 1.00 36.88 215 SER A C 1
ATOM 1714 O O . SER A 1 215 ? -28.848 6.061 -46.500 1.00 36.88 215 SER A O 1
ATOM 1716 N N . THR A 1 216 ? -28.437 8.146 -47.224 1.00 36.69 216 THR A N 1
ATOM 1717 C CA . THR A 1 216 ? -27.756 7.797 -48.477 1.00 36.69 216 THR A CA 1
ATOM 1718 C C . THR A 1 216 ? -26.261 7.581 -48.248 1.00 36.69 216 THR A C 1
ATOM 1720 O O . THR A 1 216 ? -25.573 8.455 -47.723 1.00 36.69 216 THR A O 1
ATOM 1723 N N . LYS A 1 217 ? -25.760 6.421 -48.689 1.00 36.22 217 LYS A N 1
ATOM 1724 C CA . LYS A 1 217 ? -24.337 6.129 -48.911 1.00 36.22 217 LYS A CA 1
ATOM 1725 C C . LYS A 1 217 ? -23.877 6.798 -50.210 1.00 36.22 217 LYS A C 1
ATOM 1727 O O . LYS A 1 217 ? -24.535 6.622 -51.230 1.00 36.22 217 LYS A O 1
ATOM 1732 N N . GLY A 1 218 ? -22.751 7.506 -50.162 1.00 33.78 218 GLY A N 1
ATOM 1733 C CA . GLY A 1 218 ? -21.991 7.952 -51.330 1.00 33.78 218 GLY A CA 1
ATOM 1734 C C . GLY A 1 218 ? -20.620 7.280 -51.333 1.00 33.78 218 GLY A C 1
ATOM 1735 O O . GLY A 1 218 ? -19.932 7.275 -50.314 1.00 33.78 218 GLY A O 1
ATOM 1736 N N . GLU A 1 219 ? -20.292 6.655 -52.458 1.00 41.75 219 GLU A N 1
ATOM 1737 C CA . GLU A 1 219 ? -18.999 6.073 -52.813 1.00 41.75 219 GLU A CA 1
ATOM 1738 C C . GLU A 1 219 ? -18.044 7.192 -53.258 1.00 41.75 219 GLU A C 1
ATOM 1740 O O . GLU A 1 219 ? -18.457 8.052 -54.027 1.00 41.75 219 GLU A O 1
ATOM 1745 N N . GLU A 1 220 ? -16.777 7.170 -52.831 1.00 38.19 220 GLU A N 1
ATOM 1746 C CA . GLU A 1 220 ? -15.716 7.986 -53.441 1.00 38.19 220 GLU A CA 1
ATOM 1747 C C . GLU A 1 220 ? -14.404 7.187 -53.529 1.00 38.19 220 GLU A C 1
ATOM 1749 O O . GLU A 1 220 ? -13.694 6.940 -52.556 1.00 38.19 220 GLU A O 1
ATOM 1754 N N . GLU A 1 221 ? -14.234 6.634 -54.727 1.00 38.66 221 GLU A N 1
ATOM 1755 C CA . GLU A 1 221 ? -13.087 6.678 -55.639 1.00 38.66 221 GLU A CA 1
ATOM 1756 C C . GLU A 1 221 ? -11.644 6.863 -55.113 1.00 38.66 221 GLU A C 1
ATOM 1758 O O . GLU A 1 221 ? -11.274 7.787 -54.394 1.00 38.66 221 GLU A O 1
ATOM 1763 N N . ILE A 1 222 ? -10.800 5.953 -55.601 1.00 43.66 222 ILE A N 1
ATOM 1764 C CA . ILE A 1 222 ? -9.363 5.792 -55.380 1.00 43.66 222 ILE A CA 1
ATOM 1765 C C . ILE A 1 222 ? -8.586 6.838 -56.192 1.00 43.66 222 ILE A C 1
ATOM 1767 O O . ILE A 1 222 ? -8.771 6.918 -57.402 1.00 43.66 222 ILE A O 1
ATOM 1771 N N . ASN A 1 223 ? -7.627 7.543 -55.578 1.00 37.97 223 ASN A N 1
ATOM 1772 C CA . ASN A 1 223 ? -6.559 8.227 -56.317 1.00 37.97 223 ASN A CA 1
ATOM 1773 C C . ASN A 1 223 ? -5.198 8.150 -55.602 1.00 37.97 223 ASN A C 1
ATOM 1775 O O . ASN A 1 223 ? -5.052 8.484 -54.427 1.00 37.97 223 ASN A O 1
ATOM 1779 N N . HIS A 1 224 ? -4.199 7.684 -56.354 1.00 44.25 224 HIS A N 1
ATOM 1780 C CA . HIS A 1 224 ? -2.790 7.554 -55.977 1.00 44.25 224 HIS A CA 1
ATOM 1781 C C . HIS A 1 224 ? -2.080 8.919 -55.861 1.00 44.25 224 HIS A C 1
ATOM 1783 O O . HIS A 1 224 ? -2.366 9.812 -56.659 1.00 44.25 224 HIS A O 1
ATOM 1789 N N . PRO A 1 225 ? -1.072 9.078 -54.979 1.00 49.38 225 PRO A N 1
ATOM 1790 C CA . PRO A 1 225 ? -0.168 10.227 -55.020 1.00 49.38 225 PRO A CA 1
ATOM 1791 C C . PRO A 1 225 ? 1.074 9.969 -55.905 1.00 49.38 225 PRO A C 1
ATOM 1793 O O . PRO A 1 225 ? 1.576 8.840 -55.947 1.00 49.38 225 PRO A O 1
ATOM 1796 N N . PRO A 1 226 ? 1.610 10.999 -56.594 1.00 53.47 226 PRO A N 1
ATOM 1797 C CA . PRO A 1 226 ? 2.738 10.850 -57.503 1.00 53.47 226 PRO A CA 1
ATOM 1798 C C . PRO A 1 226 ? 4.107 10.988 -56.822 1.00 53.47 226 PRO A C 1
ATOM 1800 O O . PRO A 1 226 ? 4.318 11.733 -55.866 1.00 53.47 226 PRO A O 1
ATOM 1803 N N . VAL A 1 227 ? 5.050 10.268 -57.423 1.00 41.97 227 VAL A N 1
ATOM 1804 C CA . VAL A 1 227 ? 6.500 10.278 -57.226 1.00 41.97 227 VAL A CA 1
ATOM 1805 C C . VAL A 1 227 ? 7.095 11.639 -57.614 1.00 41.97 227 VAL A C 1
ATOM 1807 O O . VAL A 1 227 ? 6.900 12.093 -58.739 1.00 41.97 227 VAL A O 1
ATOM 1810 N N . LEU A 1 228 ? 7.902 12.243 -56.733 1.00 37.75 228 LEU A N 1
ATOM 1811 C CA . LEU A 1 228 ? 8.771 13.379 -57.065 1.00 37.75 228 LEU A CA 1
ATOM 1812 C C . LEU A 1 228 ? 10.220 13.141 -56.609 1.00 37.75 228 LEU A C 1
ATOM 1814 O O . LEU A 1 228 ? 10.575 13.243 -55.441 1.00 37.75 228 LEU A O 1
ATOM 1818 N N . GLN A 1 229 ? 11.008 12.759 -57.613 1.00 38.81 229 GLN A N 1
ATOM 1819 C CA . GLN A 1 229 ? 12.387 13.125 -57.954 1.00 38.81 229 GLN A CA 1
ATOM 1820 C C . GLN A 1 229 ? 13.372 13.557 -56.850 1.00 38.81 229 GLN A C 1
ATOM 1822 O O . GLN A 1 229 ? 13.289 14.625 -56.249 1.00 38.81 229 GLN A O 1
ATOM 1827 N N . GLN A 1 230 ? 14.427 12.743 -56.752 1.00 41.03 230 GLN A N 1
ATOM 1828 C CA . GLN A 1 230 ? 15.726 13.044 -56.159 1.00 41.03 230 GLN A CA 1
ATOM 1829 C C . GLN A 1 230 ? 16.365 14.285 -56.801 1.00 41.03 230 GLN A C 1
ATOM 1831 O O . GLN A 1 230 ? 16.545 14.338 -58.019 1.00 41.03 230 GLN A O 1
ATOM 1836 N N . LYS A 1 231 ? 16.809 15.237 -55.971 1.00 40.78 231 LYS A N 1
ATOM 1837 C CA . LYS A 1 231 ? 17.738 16.297 -56.375 1.00 40.78 231 LYS A CA 1
ATOM 1838 C C . LYS A 1 231 ? 19.026 16.193 -55.559 1.00 40.78 231 LYS A C 1
ATOM 1840 O O . LYS A 1 231 ? 19.031 16.284 -54.337 1.00 40.78 231 LYS A O 1
ATOM 1845 N N . LYS A 1 232 ? 20.101 15.951 -56.303 1.00 41.50 232 LYS A N 1
ATOM 1846 C CA . LYS A 1 232 ? 21.513 15.875 -55.929 1.00 41.50 232 LYS A CA 1
ATOM 1847 C C . LYS A 1 232 ? 22.070 17.299 -55.772 1.00 41.50 232 LYS A C 1
ATOM 1849 O O . LYS A 1 232 ? 21.954 18.073 -56.714 1.00 41.50 232 LYS A O 1
ATOM 1854 N N . MET A 1 233 ? 22.662 17.620 -54.623 1.00 36.31 233 MET A N 1
ATOM 1855 C CA . MET A 1 233 ? 23.561 18.768 -54.389 1.00 36.31 233 MET A CA 1
ATOM 1856 C C . MET A 1 233 ? 24.379 18.429 -53.131 1.00 36.31 233 MET A C 1
ATOM 1858 O O . MET A 1 233 ? 23.806 18.206 -52.074 1.00 36.31 233 MET A O 1
ATOM 1862 N N . GLU A 1 234 ? 25.602 17.933 -53.295 1.00 34.88 234 GLU A N 1
ATOM 1863 C CA . GLU A 1 234 ? 26.881 18.665 -53.358 1.00 34.88 234 GLU A CA 1
ATOM 1864 C C . GLU A 1 234 ? 27.471 18.994 -51.978 1.00 34.88 234 GLU A C 1
ATOM 1866 O O . GLU A 1 234 ? 26.831 19.564 -51.101 1.00 34.88 234 GLU A O 1
ATOM 1871 N N . GLN A 1 235 ? 28.711 18.532 -51.813 1.00 39.75 235 GLN A N 1
ATOM 1872 C CA . GLN A 1 235 ? 29.556 18.600 -50.629 1.00 39.75 235 GLN A CA 1
ATOM 1873 C C . GLN A 1 235 ? 30.022 20.030 -50.359 1.00 39.75 235 GLN A C 1
ATOM 1875 O O . GLN A 1 235 ? 30.576 20.643 -51.263 1.00 39.75 235 GLN A O 1
ATOM 1880 N N . VAL A 1 236 ? 29.954 20.483 -49.103 1.00 34.06 236 VAL A N 1
ATOM 1881 C CA . VAL A 1 236 ? 30.902 21.458 -48.538 1.00 34.06 236 VAL A CA 1
ATOM 1882 C C . VAL A 1 236 ? 31.057 21.179 -47.037 1.00 34.06 236 VAL A C 1
ATOM 1884 O O . VAL A 1 236 ? 30.106 21.306 -46.270 1.00 34.06 236 VAL A O 1
ATOM 1887 N N . SER A 1 237 ? 32.265 20.794 -46.620 1.00 39.06 237 SER A N 1
ATOM 1888 C CA . SER A 1 237 ? 32.714 20.811 -45.219 1.00 39.06 237 SER A CA 1
ATOM 1889 C C . SER A 1 237 ? 32.894 22.262 -44.749 1.00 39.06 237 SER A C 1
ATOM 1891 O O . SER A 1 237 ? 33.322 23.099 -45.543 1.00 39.06 237 SER A O 1
ATOM 1893 N N . PRO A 1 238 ? 32.709 22.563 -43.453 1.00 46.62 238 PRO A N 1
ATOM 1894 C CA . PRO A 1 238 ? 33.923 22.861 -42.695 1.00 46.62 238 PRO A CA 1
ATOM 1895 C C . PRO A 1 238 ? 33.925 22.342 -41.253 1.00 46.62 238 PRO A C 1
ATOM 1897 O O . PRO A 1 238 ? 32.920 22.304 -40.546 1.00 46.62 238 PRO A O 1
ATOM 1900 N N . SER A 1 239 ? 35.135 21.992 -40.823 1.00 34.88 239 SER A N 1
ATOM 1901 C CA . SER A 1 239 ? 35.547 21.856 -39.433 1.00 34.88 239 SER A CA 1
ATOM 1902 C C . SER A 1 239 ? 35.255 23.128 -38.638 1.00 34.88 239 SER A C 1
ATOM 1904 O O . SER A 1 239 ? 35.556 24.208 -39.137 1.00 34.88 239 SER A O 1
ATOM 1906 N N . MET A 1 240 ? 34.832 23.001 -37.381 1.00 34.53 240 MET A N 1
ATOM 1907 C CA . MET A 1 240 ? 35.409 23.748 -36.256 1.00 34.53 240 MET A CA 1
ATOM 1908 C C . MET A 1 240 ? 34.974 23.106 -34.936 1.00 34.53 240 MET A C 1
ATOM 1910 O O . MET A 1 240 ? 33.823 22.726 -34.736 1.00 34.53 240 MET A O 1
ATOM 1914 N N . GLN A 1 241 ? 35.963 22.961 -34.064 1.00 40.81 241 GLN A N 1
ATOM 1915 C CA . GLN A 1 241 ? 35.856 22.548 -32.675 1.00 40.81 241 GLN A CA 1
ATOM 1916 C C . GLN A 1 241 ? 35.034 23.574 -31.881 1.00 40.81 241 GLN A C 1
ATOM 1918 O O . GLN A 1 241 ? 35.220 24.778 -32.042 1.00 40.81 241 GLN A O 1
ATOM 1923 N N . GLY A 1 242 ? 34.163 23.101 -30.990 1.00 32.97 242 GLY A N 1
ATOM 1924 C CA . GLY A 1 242 ? 33.424 23.941 -30.050 1.00 32.97 242 GLY A CA 1
ATOM 1925 C C . GLY A 1 242 ? 32.799 23.092 -28.947 1.00 32.97 242 GLY A C 1
ATOM 1926 O O . GLY A 1 242 ? 31.927 22.272 -29.207 1.00 32.97 242 GLY A O 1
ATOM 1927 N N . HIS A 1 243 ? 33.303 23.256 -27.727 1.00 37.53 243 HIS A N 1
ATOM 1928 C CA . HIS A 1 243 ? 32.911 22.544 -26.511 1.00 37.53 243 HIS A CA 1
ATOM 1929 C C . HIS A 1 243 ? 31.413 22.695 -26.166 1.00 37.53 243 HIS A C 1
ATOM 1931 O O . HIS A 1 243 ? 30.874 23.793 -26.307 1.00 37.53 243 HIS A O 1
ATOM 1937 N N . PRO A 1 244 ? 30.745 21.662 -25.614 1.00 43.09 244 PRO A N 1
ATOM 1938 C CA . PRO A 1 244 ? 29.414 21.827 -25.042 1.00 43.09 244 PRO A CA 1
ATOM 1939 C C . PRO A 1 244 ? 29.500 22.425 -23.628 1.00 43.09 244 PRO A C 1
ATOM 1941 O O . PRO A 1 244 ? 29.990 21.795 -22.690 1.00 43.09 244 PRO A O 1
ATOM 1944 N N . LEU A 1 245 ? 28.990 23.649 -23.471 1.00 32.72 245 LEU A N 1
ATOM 1945 C CA . LEU A 1 245 ? 28.682 24.241 -22.170 1.00 32.72 245 LEU A CA 1
ATOM 1946 C C . LEU A 1 245 ? 27.481 23.506 -21.556 1.00 32.72 245 LEU A C 1
ATOM 1948 O O . LEU A 1 245 ? 26.343 23.649 -21.999 1.00 32.72 245 LEU A O 1
ATOM 1952 N N . SER A 1 246 ? 27.756 22.717 -20.520 1.00 31.45 246 SER A N 1
ATOM 1953 C CA . SER A 1 246 ? 26.763 22.157 -19.605 1.00 31.45 246 SER A CA 1
ATOM 1954 C C . SER A 1 246 ? 26.180 23.278 -18.740 1.00 31.45 246 SER A C 1
ATOM 1956 O O . SER A 1 246 ? 26.870 23.813 -17.874 1.00 31.45 246 SER A O 1
ATOM 1958 N N . ILE A 1 247 ? 24.906 23.620 -18.944 1.00 29.67 247 ILE A N 1
ATOM 1959 C CA . ILE A 1 247 ? 24.145 24.476 -18.025 1.00 29.67 247 ILE A CA 1
ATOM 1960 C C . ILE A 1 247 ? 23.692 23.607 -16.846 1.00 29.67 247 ILE A C 1
ATOM 1962 O O . ILE A 1 247 ? 22.686 22.905 -16.911 1.00 29.67 247 ILE A O 1
ATOM 1966 N N . THR A 1 248 ? 24.457 23.647 -15.760 1.00 30.52 248 THR A N 1
ATOM 1967 C CA . THR A 1 248 ? 24.061 23.157 -14.438 1.00 30.52 248 THR A CA 1
ATOM 1968 C C . THR A 1 248 ? 23.292 24.258 -13.705 1.00 30.52 248 THR A C 1
ATOM 1970 O O . THR A 1 248 ? 23.855 25.275 -13.306 1.00 30.52 248 THR A O 1
ATOM 1973 N N . LEU A 1 249 ? 21.988 24.062 -13.496 1.00 30.66 249 LEU A N 1
ATOM 1974 C CA . LEU A 1 249 ? 21.213 24.861 -12.543 1.00 30.66 249 LEU A CA 1
ATOM 1975 C C . LEU A 1 249 ? 21.530 24.365 -11.124 1.00 30.66 249 LEU A C 1
ATOM 1977 O O . LEU A 1 249 ? 20.947 23.396 -10.647 1.00 30.66 249 LEU A O 1
ATOM 1981 N N . SER A 1 250 ? 22.492 25.021 -10.473 1.00 28.08 250 SER A N 1
ATOM 1982 C CA . SER A 1 250 ? 22.803 24.837 -9.052 1.00 28.08 250 SER A CA 1
ATOM 1983 C C . SER A 1 250 ? 21.833 25.652 -8.195 1.00 28.08 250 SER A C 1
ATOM 1985 O O . SER A 1 250 ? 21.835 26.883 -8.241 1.00 28.08 250 SER A O 1
ATOM 1987 N N . CYS A 1 251 ? 21.011 24.984 -7.387 1.00 31.20 251 CYS A N 1
ATOM 1988 C CA . CYS A 1 251 ? 20.257 25.627 -6.315 1.00 31.20 251 CYS A CA 1
ATOM 1989 C C . CYS A 1 251 ? 21.196 25.887 -5.125 1.00 31.20 251 CYS A C 1
ATOM 1991 O O . CYS A 1 251 ? 21.350 25.042 -4.249 1.00 31.20 251 CYS A O 1
ATOM 1993 N N . ASN A 1 252 ? 21.820 27.066 -5.090 1.00 29.44 252 ASN A N 1
ATOM 1994 C CA . ASN A 1 252 ? 22.546 27.549 -3.915 1.00 29.44 252 ASN A CA 1
ATOM 1995 C C . ASN A 1 252 ? 21.555 28.118 -2.888 1.00 29.44 252 ASN A C 1
ATOM 1997 O O . ASN A 1 252 ? 21.032 29.217 -3.068 1.00 29.44 252 ASN A O 1
ATOM 2001 N N . TRP A 1 253 ? 21.335 27.403 -1.785 1.00 30.34 253 TRP A N 1
ATOM 2002 C CA . TRP A 1 253 ? 20.841 27.990 -0.538 1.00 30.34 253 TRP A CA 1
ATOM 2003 C C . TRP A 1 253 ? 22.036 28.237 0.384 1.00 30.34 253 TRP A C 1
ATOM 2005 O O . TRP A 1 253 ? 22.719 27.311 0.808 1.00 30.34 253 TRP A O 1
ATOM 2015 N N . SER A 1 254 ? 22.315 29.514 0.643 1.00 28.17 254 SER A N 1
ATOM 2016 C CA . SER A 1 254 ? 23.371 29.986 1.539 1.00 28.17 254 SER A CA 1
ATOM 2017 C C . SER A 1 254 ? 22.751 30.361 2.888 1.00 28.17 254 SER A C 1
ATOM 2019 O O . SER A 1 254 ? 21.881 31.233 2.906 1.00 28.17 254 SER A O 1
ATOM 2021 N N . PRO A 1 255 ? 23.185 29.779 4.019 1.00 37.81 255 PRO A N 1
ATOM 2022 C CA . PRO A 1 255 ? 22.858 30.307 5.331 1.00 37.81 255 PRO A CA 1
ATOM 2023 C C . PRO A 1 255 ? 23.973 31.268 5.761 1.00 37.81 255 PRO A C 1
ATOM 2025 O O . PRO A 1 255 ? 25.049 30.856 6.190 1.00 37.81 255 PRO A O 1
ATOM 2028 N N . LYS A 1 256 ? 23.731 32.575 5.630 1.00 33.34 256 LYS A N 1
ATOM 2029 C CA . LYS A 1 256 ? 24.505 33.599 6.345 1.00 33.34 256 LYS A CA 1
ATOM 2030 C C . LYS A 1 256 ? 23.772 33.947 7.639 1.00 33.34 256 LYS A C 1
ATOM 2032 O O . LYS A 1 256 ? 22.574 34.201 7.601 1.00 33.34 256 LYS A O 1
ATOM 2037 N N . ASN A 1 257 ? 24.548 34.042 8.720 1.00 36.88 257 ASN A N 1
ATOM 2038 C CA . ASN A 1 257 ? 24.232 34.522 10.074 1.00 36.88 257 ASN A CA 1
ATOM 2039 C C . ASN A 1 257 ? 23.967 33.449 11.138 1.00 36.88 257 ASN A C 1
ATOM 2041 O O . ASN A 1 257 ? 22.842 33.271 11.588 1.00 36.88 257 ASN A O 1
ATOM 2045 N N . GLN A 1 258 ? 25.048 32.893 11.685 1.00 32.59 258 GLN A N 1
ATOM 2046 C CA . GLN A 1 258 ? 25.151 32.737 13.136 1.00 32.59 258 GLN A CA 1
ATOM 2047 C C . GLN A 1 258 ? 26.469 33.360 13.600 1.00 32.59 258 GLN A C 1
ATOM 2049 O O . GLN A 1 258 ? 27.557 32.879 13.293 1.00 32.59 258 GLN A O 1
ATOM 2054 N N . LYS A 1 259 ? 26.347 34.504 14.282 1.00 33.78 259 LYS A N 1
ATOM 2055 C CA . LYS A 1 259 ? 27.424 35.114 15.057 1.00 33.78 259 LYS A CA 1
ATOM 2056 C C . LYS A 1 259 ? 27.628 34.265 16.307 1.00 33.78 259 LYS A C 1
ATOM 2058 O O . LYS A 1 259 ? 26.701 34.087 17.091 1.00 33.78 259 LYS A O 1
ATOM 2063 N N . SER A 1 260 ? 28.850 33.786 16.474 1.00 35.31 260 SER A N 1
ATOM 2064 C CA . SER A 1 260 ? 29.403 33.288 17.725 1.00 35.31 260 SER A CA 1
ATOM 2065 C C . SER A 1 260 ? 29.354 34.385 18.792 1.00 35.31 260 SER A C 1
ATOM 2067 O O . SER A 1 260 ? 30.000 35.423 18.638 1.00 35.31 260 SER A O 1
ATOM 2069 N N . LEU A 1 261 ? 28.605 34.152 19.866 1.00 31.08 261 LEU A N 1
ATOM 2070 C CA . LEU A 1 261 ? 28.738 34.874 21.127 1.00 31.08 261 LEU A CA 1
ATOM 2071 C C . LEU A 1 261 ? 29.243 33.877 22.165 1.00 31.08 261 LEU A C 1
ATOM 2073 O O . LEU A 1 261 ? 28.496 33.045 22.672 1.00 31.08 261 LEU A O 1
ATOM 2077 N N . SER A 1 262 ? 30.545 33.956 22.417 1.00 35.00 262 SER A N 1
ATOM 2078 C CA . SER A 1 262 ? 31.184 33.434 23.616 1.00 35.00 262 SER A CA 1
ATOM 2079 C C . SER A 1 262 ? 30.610 34.189 24.813 1.00 35.00 262 SER A C 1
ATOM 2081 O O . SER A 1 262 ? 30.674 35.417 24.832 1.00 35.00 262 SER A O 1
ATOM 2083 N N . ILE A 1 263 ? 30.042 33.479 25.788 1.00 33.00 263 ILE A N 1
ATOM 2084 C CA . ILE A 1 263 ? 29.674 34.064 27.078 1.00 33.00 263 ILE A CA 1
ATOM 2085 C C . ILE A 1 263 ? 30.576 33.464 28.147 1.00 33.00 263 ILE A C 1
ATOM 2087 O O . ILE A 1 263 ? 30.686 32.248 28.306 1.00 33.00 263 ILE A O 1
ATOM 2091 N N . GLU A 1 264 ? 31.253 34.397 28.802 1.00 29.81 264 GLU A N 1
ATOM 2092 C CA . GLU A 1 264 ? 32.162 34.265 29.921 1.00 29.81 264 GLU A CA 1
ATOM 2093 C C . GLU A 1 264 ? 31.520 33.596 31.136 1.00 29.81 264 GLU A C 1
ATOM 2095 O O . GLU A 1 264 ? 30.338 33.754 31.442 1.00 29.81 264 GLU A O 1
ATOM 2100 N N . GLN A 1 265 ? 32.384 32.902 31.870 1.00 37.16 265 GLN A N 1
ATOM 2101 C CA . GLN A 1 265 ? 32.195 32.544 33.263 1.00 37.16 265 GLN A CA 1
ATOM 2102 C C . GLN A 1 265 ? 32.017 33.816 34.102 1.00 37.16 265 GLN A C 1
ATOM 2104 O O . GLN A 1 265 ? 32.918 34.651 34.164 1.00 37.16 265 GLN A O 1
ATOM 2109 N N . ALA A 1 266 ? 30.893 33.927 34.806 1.00 33.22 266 ALA A N 1
ATOM 2110 C CA . ALA A 1 266 ? 30.748 34.855 35.916 1.00 33.22 266 ALA A CA 1
ATOM 2111 C C . ALA A 1 266 ? 29.892 34.228 37.023 1.00 33.22 266 ALA A C 1
ATOM 2113 O O . ALA A 1 266 ? 28.789 33.737 36.794 1.00 33.22 266 ALA A O 1
ATOM 2114 N N . ASN A 1 267 ? 30.477 34.245 38.217 1.00 36.53 267 ASN A N 1
ATOM 2115 C CA . ASN A 1 267 ? 29.938 33.852 39.514 1.00 36.53 267 ASN A CA 1
ATOM 2116 C C . ASN A 1 267 ? 28.578 34.489 39.832 1.00 36.53 267 ASN A C 1
ATOM 2118 O O . ASN A 1 267 ? 28.382 35.652 39.496 1.00 36.53 267 ASN A O 1
ATOM 2122 N N . LEU A 1 268 ? 27.731 33.776 40.587 1.00 32.25 268 LEU A N 1
ATOM 2123 C CA . LEU A 1 268 ? 26.688 34.283 41.506 1.00 32.25 268 LEU A CA 1
ATOM 2124 C C . LEU A 1 268 ? 26.171 33.091 42.370 1.00 32.25 268 LEU A C 1
ATOM 2126 O O . LEU A 1 268 ? 26.474 31.946 42.038 1.00 32.25 268 LEU A O 1
ATOM 2130 N N . PRO A 1 269 ? 25.517 33.313 43.528 1.00 40.22 269 PRO A N 1
ATOM 2131 C CA . PRO A 1 269 ? 26.026 32.862 44.821 1.00 40.22 269 PRO A CA 1
ATOM 2132 C C . PRO A 1 269 ? 25.156 31.810 45.533 1.00 40.22 269 PRO A C 1
ATOM 2134 O O . PRO A 1 269 ? 23.963 31.663 45.276 1.00 40.22 269 PRO A O 1
ATOM 2137 N N . GLU A 1 270 ? 25.780 31.128 46.498 1.00 39.34 270 GLU A N 1
ATOM 2138 C CA . GLU A 1 270 ? 25.149 30.299 47.530 1.00 39.34 270 GLU A CA 1
ATOM 2139 C C . GLU A 1 270 ? 24.124 31.098 48.349 1.00 39.34 270 GLU A C 1
ATOM 2141 O O . GLU A 1 270 ? 24.498 31.839 49.254 1.00 39.34 270 GLU A O 1
ATOM 2146 N N . ALA A 1 271 ? 22.834 30.930 48.053 1.00 39.31 271 ALA A N 1
ATOM 2147 C CA . ALA A 1 271 ? 21.735 31.071 49.014 1.00 39.31 271 ALA A CA 1
ATOM 2148 C C . ALA A 1 271 ? 20.397 30.767 48.324 1.00 39.31 271 ALA A C 1
ATOM 2150 O O . ALA A 1 271 ? 19.779 31.698 47.826 1.00 39.31 271 ALA A O 1
ATOM 2151 N N . PHE A 1 272 ? 19.960 29.498 48.288 1.00 33.84 272 PHE A N 1
ATOM 2152 C CA . PHE A 1 272 ? 18.535 29.096 48.314 1.00 33.84 272 PHE A CA 1
ATOM 2153 C C . PHE A 1 272 ? 18.371 27.560 48.239 1.00 33.84 272 PHE A C 1
ATOM 2155 O O . PHE A 1 272 ? 17.897 27.016 47.250 1.00 33.84 272 PHE A O 1
ATOM 2162 N N . VAL A 1 273 ? 18.784 26.824 49.279 1.00 35.44 273 VAL A N 1
ATOM 2163 C CA . VAL A 1 273 ? 18.351 25.424 49.485 1.00 35.44 273 VAL A CA 1
ATOM 2164 C C . VAL A 1 273 ? 18.156 25.185 50.982 1.00 35.44 273 VAL A C 1
ATOM 2166 O O . VAL A 1 273 ? 19.028 24.643 51.654 1.00 35.44 273 VAL A O 1
ATOM 2169 N N . ARG A 1 274 ? 17.024 25.649 51.515 1.00 37.59 274 ARG A N 1
ATOM 2170 C CA . ARG A 1 274 ? 16.420 25.193 52.778 1.00 37.59 274 ARG A CA 1
ATOM 2171 C C . ARG A 1 274 ? 14.937 25.552 52.760 1.00 37.59 274 ARG A C 1
ATOM 2173 O O . ARG A 1 274 ? 14.557 26.575 53.307 1.00 37.59 274 ARG A O 1
ATOM 2180 N N . GLU A 1 275 ? 14.124 24.718 52.129 1.00 33.59 275 GLU A N 1
ATOM 2181 C CA . GLU A 1 275 ? 12.695 24.635 52.437 1.00 33.59 275 GLU A CA 1
ATOM 2182 C C . GLU A 1 275 ? 12.130 23.343 51.844 1.00 33.59 275 GLU A C 1
ATOM 2184 O O . GLU A 1 275 ? 12.475 22.991 50.718 1.00 33.59 275 GLU A O 1
ATOM 2189 N N . LEU A 1 276 ? 11.274 22.667 52.616 1.00 32.91 276 LEU A N 1
ATOM 2190 C CA . LEU A 1 276 ? 10.562 21.414 52.315 1.00 32.91 276 LEU A CA 1
ATOM 2191 C C . LEU A 1 276 ? 11.313 20.106 52.621 1.00 32.91 276 LEU A C 1
ATOM 2193 O O . LEU A 1 276 ? 11.408 19.193 51.804 1.00 32.91 276 LEU A O 1
ATOM 2197 N N . GLY A 1 277 ? 11.776 19.999 53.865 1.00 30.16 277 GLY A N 1
ATOM 2198 C CA . GLY A 1 277 ? 11.564 18.790 54.662 1.00 30.16 277 GLY A CA 1
ATOM 2199 C C . GLY A 1 277 ? 10.552 19.123 55.764 1.00 30.16 277 GLY A C 1
ATOM 2200 O O . GLY A 1 277 ? 10.542 20.263 56.218 1.00 30.16 277 GLY A O 1
ATOM 2201 N N . ASP A 1 278 ? 9.756 18.131 56.160 1.00 31.05 278 ASP A N 1
ATOM 2202 C CA . ASP A 1 278 ? 8.781 18.124 57.267 1.00 31.05 278 ASP A CA 1
ATOM 2203 C C . ASP A 1 278 ? 7.334 18.486 56.910 1.00 31.05 278 ASP A C 1
ATOM 2205 O O . ASP A 1 278 ? 6.892 19.606 57.111 1.00 31.05 278 ASP A O 1
ATOM 2209 N N . GLU A 1 279 ? 6.575 17.485 56.450 1.00 33.66 279 GLU A N 1
ATOM 2210 C CA . GLU A 1 279 ? 5.160 17.298 56.809 1.00 33.66 279 GLU A CA 1
ATOM 2211 C C . GLU A 1 279 ? 4.671 15.949 56.257 1.00 33.66 279 GLU A C 1
ATOM 2213 O O . GLU A 1 279 ? 4.461 15.815 55.058 1.00 33.66 279 GLU A O 1
ATOM 2218 N N . MET A 1 280 ? 4.552 14.927 57.116 1.00 32.47 280 MET A N 1
ATOM 2219 C CA . MET A 1 280 ? 3.539 13.853 57.050 1.00 32.47 280 MET A CA 1
ATOM 2220 C C . MET A 1 280 ? 3.872 12.758 58.074 1.00 32.47 280 MET A C 1
ATOM 2222 O O . MET A 1 280 ? 4.397 11.699 57.736 1.00 32.47 280 MET A O 1
ATOM 2226 N N . LEU A 1 281 ? 3.568 13.019 59.346 1.00 34.72 281 LEU A N 1
ATOM 2227 C CA . LEU A 1 281 ? 3.454 11.994 60.386 1.00 34.72 281 LEU A CA 1
ATOM 2228 C C . LEU A 1 281 ? 2.772 12.603 61.617 1.00 34.72 281 LEU A C 1
ATOM 2230 O O . LEU A 1 281 ? 3.453 12.969 62.558 1.00 34.72 281 LEU A O 1
ATOM 2234 N N . GLU A 1 282 ? 1.442 12.736 61.610 1.00 31.72 282 GLU A N 1
ATOM 2235 C CA . GLU A 1 282 ? 0.638 12.604 62.837 1.00 31.72 282 GLU A CA 1
ATOM 2236 C C . GLU A 1 282 ? -0.869 12.688 62.581 1.00 31.72 282 GLU A C 1
ATOM 2238 O O . GLU A 1 282 ? -1.332 13.495 61.778 1.00 31.72 282 GLU A O 1
ATOM 2243 N N . SER A 1 283 ? -1.610 11.918 63.387 1.00 34.12 283 SER A N 1
ATOM 2244 C CA . SER A 1 283 ? -3.073 11.866 63.575 1.00 34.12 283 SER A CA 1
ATOM 2245 C C . SER A 1 283 ? -3.784 10.723 62.832 1.00 34.12 283 SER A C 1
ATOM 2247 O O . SER A 1 283 ? -3.708 10.624 61.617 1.00 34.12 283 SER A O 1
ATOM 2249 N N . GLN A 1 284 ? -4.561 9.844 63.469 1.00 29.84 284 GLN A N 1
ATOM 2250 C CA . GLN A 1 284 ? -4.851 9.650 64.890 1.00 29.84 284 GLN A CA 1
ATOM 2251 C C . GLN A 1 284 ? -5.589 8.310 65.051 1.00 29.84 284 GLN A C 1
ATOM 2253 O O . GLN A 1 284 ? -6.518 8.011 64.301 1.00 29.84 284 GLN A O 1
ATOM 2258 N N . ASP A 1 285 ? -5.201 7.554 66.073 1.00 29.81 285 ASP A N 1
ATOM 2259 C CA . ASP A 1 285 ? -6.002 6.518 66.717 1.00 29.81 285 ASP A CA 1
ATOM 2260 C C . ASP A 1 285 ? -7.172 7.155 67.484 1.00 29.81 285 ASP A C 1
ATOM 2262 O O . ASP A 1 285 ? -6.907 7.936 68.393 1.00 29.81 285 ASP A O 1
ATOM 2266 N N . VAL A 1 286 ? -8.430 6.768 67.223 1.00 31.50 286 VAL A N 1
ATOM 2267 C CA . VAL A 1 286 ? -9.507 6.719 68.240 1.00 31.50 286 VAL A CA 1
ATOM 2268 C C . VAL A 1 286 ? -10.597 5.726 67.795 1.00 31.50 286 VAL A C 1
ATOM 2270 O O . VAL A 1 286 ? -11.330 5.995 66.850 1.00 31.50 286 VAL A O 1
ATOM 2273 N N . LEU A 1 287 ? -10.710 4.587 68.490 1.00 31.55 287 LEU A N 1
ATOM 2274 C CA . LEU A 1 287 ? -11.936 4.030 69.105 1.00 31.55 287 LEU A CA 1
ATOM 2275 C C . LEU A 1 287 ? -11.806 2.511 69.315 1.00 31.55 287 LEU A C 1
ATOM 2277 O O . LEU A 1 287 ? -11.715 1.720 68.379 1.00 31.55 287 LEU A O 1
ATOM 2281 N N . LYS A 1 288 ? -11.829 2.125 70.594 1.00 34.50 288 LYS A N 1
ATOM 2282 C CA . LYS A 1 288 ? -11.995 0.760 71.096 1.00 34.50 288 LYS A CA 1
ATOM 2283 C C . LYS A 1 288 ? -13.440 0.548 71.569 1.00 34.50 288 LYS A C 1
ATOM 2285 O O . LYS A 1 288 ? -14.099 1.501 71.968 1.00 34.50 288 LYS A O 1
ATOM 2290 N N . GLU A 1 289 ? -13.797 -0.737 71.625 1.00 30.94 289 GLU A N 1
ATOM 2291 C CA . GLU A 1 289 ? -14.808 -1.391 72.479 1.00 30.94 289 GLU A CA 1
ATOM 2292 C C . GLU A 1 289 ? -16.295 -1.328 72.076 1.00 30.94 289 GLU A C 1
ATOM 2294 O O . GLU A 1 289 ? -16.970 -0.313 72.196 1.00 30.94 289 GLU A O 1
ATOM 2299 N N . THR A 1 290 ? -16.843 -2.489 71.681 1.00 33.97 290 THR A N 1
ATOM 2300 C CA . THR A 1 290 ? -17.851 -3.236 72.474 1.00 33.97 290 THR A CA 1
ATOM 2301 C C . THR A 1 290 ? -18.133 -4.634 71.884 1.00 33.97 290 THR A C 1
ATOM 2303 O O . THR A 1 290 ? -18.636 -4.798 70.779 1.00 33.97 290 THR A O 1
ATOM 2306 N N . ASP A 1 291 ? -17.701 -5.634 72.647 1.00 29.38 291 ASP A N 1
ATOM 2307 C CA . ASP A 1 291 ? -18.270 -6.946 72.994 1.00 29.38 291 ASP A CA 1
ATOM 2308 C C . ASP A 1 291 ? -19.416 -7.656 72.217 1.00 29.38 291 ASP A C 1
ATOM 2310 O O . ASP A 1 291 ? -20.530 -7.171 72.062 1.00 29.38 291 ASP A O 1
ATOM 2314 N N . THR A 1 292 ? -19.116 -8.934 71.915 1.00 30.41 292 THR A N 1
ATOM 2315 C CA . THR A 1 292 ? -19.868 -10.194 72.167 1.00 30.41 292 THR A CA 1
ATOM 2316 C C . THR A 1 292 ? -21.357 -10.350 71.794 1.00 30.41 292 THR A C 1
ATOM 2318 O O . THR A 1 292 ? -22.212 -9.727 72.409 1.00 30.41 292 THR A O 1
ATOM 2321 N N . LEU A 1 293 ? -21.687 -11.354 70.953 1.00 30.45 293 LEU A N 1
ATOM 2322 C CA . LEU A 1 293 ? -22.416 -12.607 71.297 1.00 30.45 293 LEU A CA 1
ATOM 2323 C C . LEU A 1 293 ? -23.045 -13.320 70.069 1.00 30.45 293 LEU A C 1
ATOM 2325 O O . LEU A 1 293 ? -23.489 -12.704 69.110 1.00 30.45 293 LEU A O 1
ATOM 2329 N N . VAL A 1 294 ? -23.178 -14.645 70.224 1.00 30.62 294 VAL A N 1
ATOM 2330 C CA . VAL A 1 294 ? -24.057 -15.615 69.528 1.00 30.62 294 VAL A CA 1
ATOM 2331 C C . VAL A 1 294 ? -23.524 -16.353 68.288 1.00 30.62 294 VAL A C 1
ATOM 2333 O O . VAL A 1 294 ? -23.699 -15.985 67.132 1.00 30.62 294 VAL A O 1
ATOM 2336 N N . SER A 1 295 ? -23.007 -17.540 68.603 1.00 32.06 295 SER A N 1
ATOM 2337 C CA . SER A 1 295 ? -23.016 -18.764 67.802 1.00 32.06 295 SER A CA 1
ATOM 2338 C C . SER A 1 295 ? -24.445 -19.228 67.475 1.00 32.06 295 SER A C 1
ATOM 2340 O O . SER A 1 295 ? -25.252 -19.394 68.387 1.00 32.06 295 SER A O 1
ATOM 2342 N N . SER A 1 296 ? -24.753 -19.536 66.210 1.00 30.73 296 SER A N 1
ATOM 2343 C CA . SER A 1 296 ? -25.593 -20.702 65.890 1.00 30.73 296 SER A CA 1
ATOM 2344 C C . SER A 1 296 ? -25.458 -21.176 64.437 1.00 30.73 296 SER A C 1
ATOM 2346 O O . SER A 1 296 ? -25.483 -20.436 63.461 1.00 30.73 296 SER A O 1
ATOM 2348 N N . LYS A 1 297 ? -25.280 -22.490 64.376 1.00 36.91 297 LYS A N 1
ATOM 2349 C CA . LYS A 1 297 ? -25.074 -23.427 63.278 1.00 36.91 297 LYS A CA 1
ATOM 2350 C C . LYS A 1 297 ? -26.423 -23.799 62.649 1.00 36.91 297 LYS A C 1
ATOM 2352 O O . LYS A 1 297 ? -27.318 -24.203 63.384 1.00 36.91 297 LYS A O 1
ATOM 2357 N N . ALA A 1 298 ? -26.550 -23.770 61.321 1.00 30.09 298 ALA A N 1
ATOM 2358 C CA . ALA A 1 298 ? -27.640 -24.453 60.617 1.00 30.09 298 ALA A CA 1
ATOM 2359 C C . ALA A 1 298 ? -27.192 -24.942 59.230 1.00 30.09 298 ALA A C 1
ATOM 2361 O O . ALA A 1 298 ? -26.637 -24.193 58.432 1.00 30.09 298 ALA A O 1
ATOM 2362 N N . ALA A 1 299 ? -27.415 -26.233 58.990 1.00 38.00 299 ALA A N 1
ATOM 2363 C CA . ALA A 1 299 ? -27.102 -26.965 57.771 1.00 38.00 299 ALA A CA 1
ATOM 2364 C C . ALA A 1 299 ? -28.186 -26.759 56.698 1.00 38.00 299 ALA A C 1
ATOM 2366 O O . ALA A 1 299 ? -29.372 -26.723 57.024 1.00 38.00 299 ALA A O 1
ATOM 2367 N N . LEU A 1 300 ? -27.787 -26.692 55.422 1.00 32.62 300 LEU A N 1
ATOM 2368 C CA . LEU A 1 300 ? -28.685 -26.705 54.259 1.00 32.62 300 LEU A CA 1
ATOM 2369 C C . LEU A 1 300 ? -28.262 -27.791 53.244 1.00 32.62 300 LEU A C 1
ATOM 2371 O O . LEU A 1 300 ? -27.071 -28.089 53.144 1.00 32.62 300 LEU A O 1
ATOM 2375 N N . PRO A 1 301 ? -29.221 -28.407 52.518 1.00 42.97 301 PRO A N 1
ATOM 2376 C CA . PRO A 1 301 ? -29.024 -29.664 51.802 1.00 42.97 301 PRO A CA 1
ATOM 2377 C C . PRO A 1 301 ? -28.629 -29.504 50.323 1.00 42.97 301 PRO A C 1
ATOM 2379 O O . PRO A 1 301 ? -28.955 -28.521 49.656 1.00 42.97 301 PRO A O 1
ATOM 2382 N N . ASN A 1 302 ? -27.974 -30.550 49.814 1.00 39.12 302 ASN A N 1
ATOM 2383 C CA . ASN A 1 302 ? -27.532 -30.738 48.432 1.00 39.12 302 ASN A CA 1
ATOM 2384 C C . ASN A 1 302 ? -28.671 -30.616 47.404 1.00 39.12 302 ASN A C 1
ATOM 2386 O O . ASN A 1 302 ? -29.687 -31.303 47.497 1.00 39.12 302 ASN A O 1
ATOM 2390 N N . LYS A 1 303 ? -28.451 -29.794 46.370 1.00 42.91 303 LYS A N 1
ATOM 2391 C CA . LYS A 1 303 ? -29.360 -29.575 45.236 1.00 42.91 303 LYS A CA 1
ATOM 2392 C C . LYS A 1 303 ? -28.582 -29.721 43.922 1.00 42.91 303 LYS A C 1
ATOM 2394 O O . LYS A 1 303 ? -28.199 -28.731 43.309 1.00 42.91 303 LYS A O 1
ATOM 2399 N N . THR A 1 304 ? -28.306 -30.957 43.507 1.00 45.06 304 THR A N 1
ATOM 2400 C CA . THR A 1 304 ? -27.510 -31.253 42.294 1.00 45.06 304 THR A CA 1
ATOM 2401 C C . THR A 1 304 ? -28.244 -32.039 41.203 1.00 45.06 304 THR A C 1
ATOM 2403 O O . THR A 1 304 ? -27.691 -32.202 40.122 1.00 45.06 304 THR A O 1
ATOM 2406 N N . GLU A 1 305 ? -29.509 -32.433 41.383 1.00 44.75 305 GLU A N 1
ATOM 2407 C CA . GLU A 1 305 ? -30.221 -33.240 40.367 1.00 44.75 305 GLU A CA 1
ATOM 2408 C C . GLU A 1 305 ? -31.211 -32.464 39.476 1.00 44.75 305 GLU A C 1
ATOM 2410 O O . GLU A 1 305 ? -31.633 -32.972 38.437 1.00 44.75 305 GLU A O 1
ATOM 2415 N N . SER A 1 306 ? -31.549 -31.204 39.784 1.00 48.09 306 SER A N 1
ATOM 2416 C CA . SER A 1 306 ? -32.574 -30.469 39.016 1.00 48.09 306 SER A CA 1
ATOM 2417 C C . SER A 1 306 ? -32.072 -29.804 37.724 1.00 48.09 306 SER A C 1
ATOM 2419 O O . SER A 1 306 ? -32.881 -29.396 36.895 1.00 48.09 306 SER A O 1
ATOM 2421 N N . THR A 1 307 ? -30.759 -29.695 37.505 1.00 49.38 307 THR A N 1
ATOM 2422 C CA . THR A 1 307 ? -30.186 -28.948 36.363 1.00 49.38 307 THR A CA 1
ATOM 2423 C C . THR A 1 307 ? -29.992 -29.788 35.097 1.00 49.38 307 THR A C 1
ATOM 2425 O O . THR A 1 307 ? -29.826 -29.235 34.007 1.00 49.38 307 THR A O 1
ATOM 2428 N N . ILE A 1 308 ? -30.046 -31.120 35.194 1.00 52.81 308 ILE A N 1
ATOM 2429 C CA . ILE A 1 308 ? -29.823 -32.018 34.048 1.00 52.81 308 ILE A CA 1
ATOM 2430 C C . ILE A 1 308 ? -31.090 -32.145 33.185 1.00 52.81 308 ILE A C 1
ATOM 2432 O O . ILE A 1 308 ? -31.003 -32.099 31.954 1.00 52.81 308 ILE A O 1
ATOM 2436 N N . ASN A 1 309 ? -32.275 -32.205 33.802 1.00 51.94 309 ASN A N 1
ATOM 2437 C CA . ASN A 1 309 ? -33.542 -32.273 33.062 1.00 51.94 309 ASN A CA 1
ATOM 2438 C C . ASN A 1 309 ? -33.867 -30.965 32.324 1.00 51.94 309 ASN A C 1
ATOM 2440 O O . ASN A 1 309 ? -34.376 -30.995 31.202 1.00 51.94 309 ASN A O 1
ATOM 2444 N N . GLU A 1 310 ? -33.486 -29.816 32.883 1.00 60.69 310 GLU A N 1
ATOM 2445 C CA . GLU A 1 310 ? -33.729 -28.523 32.241 1.00 60.69 310 GLU A CA 1
ATOM 2446 C C . GLU A 1 310 ? -32.883 -28.349 30.965 1.00 60.69 310 GLU A C 1
ATOM 2448 O O . GLU A 1 310 ? -33.384 -27.899 29.931 1.00 60.69 310 GLU A O 1
ATOM 2453 N N . LYS A 1 311 ? -31.624 -28.811 30.974 1.00 66.50 311 LYS A N 1
ATOM 2454 C CA . LYS A 1 311 ? -30.739 -28.765 29.795 1.00 66.50 311 LYS A CA 1
ATOM 2455 C C . LYS A 1 311 ? -31.228 -29.650 28.646 1.00 66.50 311 LYS A C 1
ATOM 2457 O O . LYS A 1 311 ? -31.075 -29.271 27.482 1.00 66.50 311 LYS A O 1
ATOM 2462 N N . LYS A 1 312 ? -31.849 -30.796 28.948 1.00 68.75 312 LYS A N 1
ATOM 2463 C CA . LYS A 1 312 ? -32.425 -31.687 27.929 1.00 68.75 312 LYS A CA 1
ATOM 2464 C C . LYS A 1 312 ? -33.619 -31.029 27.227 1.00 68.75 312 LYS A C 1
ATOM 2466 O O . LYS A 1 312 ? -33.663 -31.029 25.999 1.00 68.75 312 LYS A O 1
ATOM 2471 N N . SER A 1 313 ? -34.489 -30.360 27.989 1.00 81.19 313 SER A N 1
ATOM 2472 C CA . SER A 1 313 ? -35.644 -29.634 27.438 1.00 81.19 313 SER A CA 1
ATOM 2473 C C . SER A 1 313 ? -35.239 -28.456 26.538 1.00 81.19 313 SER A C 1
ATOM 2475 O O . SER A 1 313 ? -35.791 -28.278 25.453 1.00 81.19 313 SER A O 1
ATOM 2477 N N . ARG A 1 314 ? -34.196 -27.695 26.911 1.00 77.06 314 ARG A N 1
ATOM 2478 C CA . ARG A 1 314 ? -33.707 -26.565 26.101 1.00 77.06 314 ARG A CA 1
ATOM 2479 C C . ARG A 1 314 ? -33.130 -27.016 24.759 1.00 77.06 314 ARG A C 1
ATOM 2481 O O . ARG A 1 314 ? -33.358 -26.349 23.754 1.00 77.06 314 ARG A O 1
ATOM 2488 N N . LYS A 1 315 ? -32.425 -28.153 24.720 1.00 83.06 315 LYS A N 1
ATOM 2489 C CA . LYS A 1 315 ? -31.856 -28.708 23.478 1.00 83.06 315 LYS A CA 1
ATOM 2490 C C . LYS A 1 315 ? -32.943 -29.153 22.495 1.00 83.06 315 LYS A C 1
ATOM 2492 O O . LYS A 1 315 ? -32.801 -28.952 21.291 1.00 83.06 315 LYS A O 1
ATOM 2497 N N . GLU A 1 316 ? -34.036 -29.708 23.006 1.00 84.75 316 GLU A N 1
ATOM 2498 C CA . GLU A 1 316 ? -35.171 -30.172 22.204 1.00 84.75 316 GLU A CA 1
ATOM 2499 C C . GLU A 1 316 ? -35.971 -28.999 21.610 1.00 84.75 316 GLU A C 1
ATOM 2501 O O . GLU A 1 316 ? -36.292 -28.998 20.420 1.00 84.75 316 GLU A O 1
ATOM 2506 N N . ILE A 1 317 ? -36.165 -27.928 22.390 1.00 87.38 317 ILE A N 1
ATOM 2507 C CA . ILE A 1 317 ? -36.774 -26.671 21.920 1.00 87.38 317 ILE A CA 1
ATOM 2508 C C . ILE A 1 317 ? -35.925 -26.020 20.815 1.00 87.38 317 ILE A C 1
ATOM 2510 O O . ILE A 1 317 ? -36.459 -25.514 19.825 1.00 87.38 317 ILE A O 1
ATOM 2514 N N . LEU A 1 318 ? -34.596 -26.048 20.949 1.00 81.88 318 LEU A N 1
ATOM 2515 C CA . LEU A 1 318 ? -33.678 -25.469 19.963 1.00 81.88 318 LEU A CA 1
ATOM 2516 C C . LEU A 1 318 ? -33.680 -26.255 18.641 1.00 81.88 318 LEU A C 1
ATOM 2518 O O . LEU A 1 318 ? -33.711 -25.652 17.566 1.00 81.88 318 LEU A O 1
ATOM 2522 N N . ALA A 1 319 ? -33.739 -27.588 18.715 1.00 86.44 319 ALA A N 1
ATOM 2523 C CA . ALA A 1 319 ? -33.868 -28.451 17.542 1.00 86.44 319 ALA A CA 1
ATOM 2524 C C . ALA A 1 319 ? -35.201 -28.228 16.802 1.00 86.44 319 ALA A C 1
ATOM 2526 O O . ALA A 1 319 ? -35.226 -28.167 15.569 1.00 86.44 319 ALA A O 1
ATOM 2527 N N . ALA A 1 320 ? -36.301 -28.034 17.538 1.00 87.25 320 ALA A N 1
ATOM 2528 C CA . ALA A 1 320 ? -37.603 -27.719 16.951 1.00 87.25 320 ALA A CA 1
ATOM 2529 C C . ALA A 1 320 ? -37.594 -26.368 16.210 1.00 87.25 320 ALA A C 1
ATOM 2531 O O . ALA A 1 320 ? -38.059 -26.288 15.071 1.00 87.25 320 ALA A O 1
ATOM 2532 N N . LYS A 1 321 ? -36.984 -25.326 16.799 1.00 90.62 321 LYS A N 1
ATOM 2533 C CA . LYS A 1 321 ? -36.845 -24.005 16.156 1.00 90.62 321 LYS A CA 1
ATOM 2534 C C . LYS A 1 321 ? -35.999 -24.055 14.881 1.00 90.62 321 LYS A C 1
ATOM 2536 O O . LYS A 1 321 ? -36.369 -23.452 13.875 1.00 90.62 321 LYS A O 1
ATOM 2541 N N . GLN A 1 322 ? -34.898 -24.808 14.880 1.00 83.75 322 GLN A N 1
ATOM 2542 C CA . GLN A 1 322 ? -34.071 -24.982 13.680 1.00 83.75 322 GLN A CA 1
ATOM 2543 C C . GLN A 1 322 ? -34.835 -25.672 12.544 1.00 83.75 322 GLN A C 1
ATOM 2545 O O . GLN A 1 322 ? -34.733 -25.249 11.391 1.00 83.75 322 GLN A O 1
ATOM 2550 N N . LYS A 1 323 ? -35.654 -26.684 12.858 1.00 89.38 323 LYS A N 1
ATOM 2551 C CA . LYS A 1 323 ? -36.498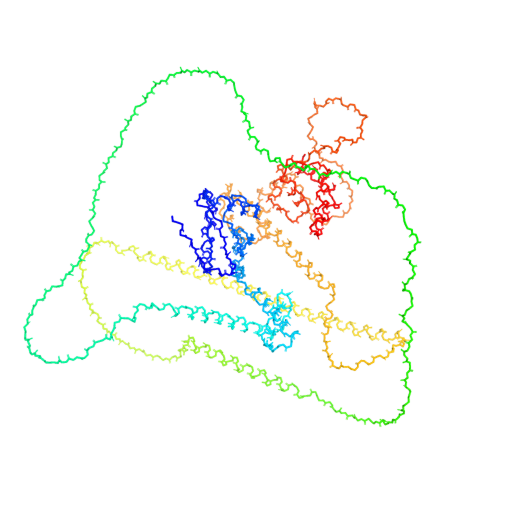 -27.367 11.867 1.00 89.38 323 LYS A CA 1
ATOM 2552 C C . LYS A 1 323 ? -37.507 -26.408 11.225 1.00 89.38 323 LYS A C 1
ATOM 2554 O O . LYS A 1 323 ? -37.646 -26.402 10.004 1.00 89.38 323 LYS A O 1
ATOM 2559 N N . GLN A 1 324 ? -38.118 -25.539 12.029 1.00 90.38 324 GLN A N 1
ATOM 2560 C CA . GLN A 1 324 ? -39.077 -24.534 11.566 1.00 90.38 324 GLN A CA 1
ATOM 2561 C C . GLN A 1 324 ? -38.428 -23.479 10.646 1.00 90.38 324 GLN A C 1
ATOM 2563 O O . GLN A 1 324 ? -39.000 -23.106 9.623 1.00 90.38 324 GLN A O 1
ATOM 2568 N N . ILE A 1 325 ? -37.195 -23.050 10.949 1.00 84.38 325 ILE A N 1
ATOM 2569 C CA . ILE A 1 325 ? -36.422 -22.123 10.099 1.00 84.38 325 ILE A CA 1
ATOM 2570 C C . ILE A 1 325 ? -36.096 -22.752 8.738 1.00 84.38 325 ILE A C 1
ATOM 2572 O O . ILE A 1 325 ? -36.190 -22.084 7.706 1.00 84.38 325 ILE A O 1
ATOM 2576 N N . VAL A 1 326 ? -35.720 -24.033 8.711 1.00 84.69 326 VAL A N 1
ATOM 2577 C CA . VAL A 1 326 ? -35.434 -24.751 7.457 1.00 84.69 326 VAL A CA 1
ATOM 2578 C C . VAL A 1 326 ? -36.694 -24.886 6.600 1.00 84.69 326 VAL A C 1
ATOM 2580 O O . VAL A 1 326 ? -36.628 -24.727 5.382 1.00 84.69 326 VAL A O 1
ATOM 2583 N N . GLU A 1 327 ? -37.843 -25.130 7.223 1.00 83.31 327 GLU A N 1
ATOM 2584 C CA . GLU A 1 327 ? -39.130 -25.263 6.539 1.00 83.31 327 GLU A CA 1
ATOM 2585 C C . GLU A 1 327 ? -39.616 -23.923 5.960 1.00 83.31 327 GLU A C 1
ATOM 2587 O O . GLU A 1 327 ? -39.981 -23.860 4.786 1.00 83.31 327 GLU A O 1
ATOM 2592 N N . LEU A 1 328 ? -39.477 -22.822 6.712 1.00 85.75 328 LEU A N 1
ATOM 2593 C CA . LEU A 1 328 ? -39.732 -21.460 6.219 1.00 85.75 328 LEU A CA 1
ATOM 2594 C C . LEU A 1 328 ? -38.806 -21.075 5.059 1.00 85.75 328 LEU A C 1
ATOM 2596 O O . LEU A 1 328 ? -39.250 -20.471 4.081 1.00 85.75 328 LEU A O 1
ATOM 2600 N N . ARG A 1 329 ? -37.521 -21.449 5.126 1.00 79.56 329 ARG A N 1
ATOM 2601 C CA . ARG A 1 329 ? -36.578 -21.228 4.019 1.00 79.56 329 ARG A CA 1
ATOM 2602 C C . ARG A 1 329 ? -36.958 -22.042 2.783 1.00 79.56 329 ARG A C 1
ATOM 2604 O O . ARG A 1 329 ? -36.901 -21.500 1.686 1.00 79.56 329 ARG A O 1
ATOM 2611 N N . ARG A 1 330 ? -37.402 -23.294 2.940 1.00 76.50 330 ARG A N 1
ATOM 2612 C CA . ARG A 1 330 ? -37.901 -24.110 1.817 1.00 76.50 330 ARG A CA 1
ATOM 2613 C C . ARG A 1 330 ? -39.153 -23.516 1.178 1.00 76.50 330 ARG A C 1
ATOM 2615 O O . ARG A 1 330 ? -39.202 -23.428 -0.045 1.00 76.50 330 ARG A O 1
ATOM 2622 N N . ALA A 1 331 ? -40.111 -23.060 1.985 1.00 79.44 331 ALA A N 1
ATOM 2623 C CA . ALA A 1 331 ? -41.325 -22.408 1.494 1.00 79.44 331 ALA A CA 1
ATOM 2624 C C . ALA A 1 331 ? -41.007 -21.114 0.725 1.00 79.44 331 ALA A C 1
ATOM 2626 O O . ALA A 1 331 ? -41.540 -20.889 -0.359 1.00 79.44 331 ALA A O 1
ATOM 2627 N N . LYS A 1 332 ? -40.067 -20.303 1.233 1.00 80.44 332 LYS A N 1
ATOM 2628 C CA . LYS A 1 332 ? -39.620 -19.062 0.579 1.00 80.44 332 LYS A CA 1
ATOM 2629 C C . LYS A 1 332 ? -38.922 -19.299 -0.768 1.00 80.44 332 LYS A C 1
ATOM 2631 O O . LYS A 1 332 ? -38.936 -18.415 -1.615 1.00 80.44 332 LYS A O 1
ATOM 2636 N N . TRP A 1 333 ? -38.312 -20.467 -0.966 1.00 74.44 333 TRP A N 1
ATOM 2637 C CA . TRP A 1 333 ? -37.548 -20.800 -2.175 1.00 74.44 333 TRP A CA 1
ATOM 2638 C C . TRP A 1 333 ? -38.356 -21.564 -3.231 1.00 74.44 333 TRP A C 1
ATOM 2640 O O . TRP A 1 333 ? -37.791 -21.985 -4.236 1.00 74.44 333 TRP A O 1
ATOM 2650 N N . GLY A 1 334 ? -39.666 -21.751 -3.033 1.00 64.62 334 GLY A N 1
ATOM 2651 C CA . GLY A 1 334 ? -40.541 -22.338 -4.054 1.00 64.62 334 GLY A CA 1
ATOM 2652 C C . GLY A 1 334 ? -40.202 -23.784 -4.430 1.00 64.62 334 GLY A C 1
ATOM 2653 O O . GLY A 1 334 ? -40.623 -24.252 -5.484 1.00 64.62 334 GLY A O 1
ATOM 2654 N N . ILE A 1 335 ? -39.456 -24.509 -3.588 1.00 61.03 335 ILE A N 1
ATOM 2655 C CA . ILE A 1 335 ? -39.137 -25.921 -3.822 1.00 61.03 335 ILE A CA 1
ATOM 2656 C C . ILE A 1 335 ? -40.366 -26.744 -3.427 1.00 61.03 335 ILE A C 1
ATOM 2658 O O . ILE A 1 335 ? -40.475 -27.229 -2.299 1.00 61.03 335 ILE A O 1
ATOM 2662 N N . GLN A 1 336 ? -41.320 -26.871 -4.351 1.00 52.16 336 GLN A N 1
ATOM 2663 C CA . GLN A 1 336 ? -42.395 -27.848 -4.224 1.00 52.16 336 GLN A CA 1
ATOM 2664 C C . GLN A 1 336 ? -41.793 -29.249 -4.360 1.00 52.16 336 GLN A C 1
ATOM 2666 O O . GLN A 1 336 ? -41.190 -29.594 -5.375 1.00 52.16 336 GLN A O 1
ATOM 2671 N N . THR A 1 337 ? -41.929 -30.075 -3.323 1.00 44.62 337 THR A N 1
ATOM 2672 C CA . THR A 1 337 ? -41.659 -31.507 -3.447 1.00 44.62 337 THR A CA 1
ATOM 2673 C C . THR A 1 337 ? -42.820 -32.141 -4.202 1.00 44.62 337 THR A C 1
ATOM 2675 O O . THR A 1 337 ? -43.841 -32.475 -3.602 1.00 44.62 337 THR A O 1
ATOM 2678 N N . GLU A 1 338 ? -42.670 -32.303 -5.513 1.00 39.22 338 GLU A N 1
ATOM 2679 C CA . GLU A 1 338 ? -43.548 -33.156 -6.306 1.00 39.22 338 GLU A CA 1
ATOM 2680 C C . GLU A 1 338 ? -43.399 -34.606 -5.823 1.00 39.22 338 GLU A C 1
ATOM 2682 O O . GLU A 1 338 ? -42.402 -35.284 -6.073 1.00 39.22 338 GLU A O 1
ATOM 2687 N N . LYS A 1 339 ? -44.400 -35.089 -5.084 1.00 45.25 339 LYS A N 1
ATOM 2688 C CA . LYS A 1 339 ? -44.665 -36.519 -4.934 1.00 45.25 339 LYS A CA 1
ATOM 2689 C C . LYS A 1 339 ? -45.904 -36.858 -5.760 1.00 45.25 339 LYS A C 1
ATOM 2691 O O . LYS A 1 339 ? -47.015 -36.593 -5.328 1.00 45.25 339 LYS A O 1
ATOM 2696 N N . ASN A 1 340 ? -45.639 -37.469 -6.915 1.00 41.19 340 ASN A N 1
ATOM 2697 C CA . ASN A 1 340 ? -46.471 -38.385 -7.702 1.00 41.19 340 ASN A CA 1
ATOM 2698 C C . ASN A 1 340 ? -47.945 -38.031 -7.967 1.00 41.19 340 ASN A C 1
ATOM 2700 O O . ASN A 1 340 ? -48.790 -38.223 -7.100 1.00 41.19 340 ASN A O 1
ATOM 2704 N N . ALA A 1 341 ? -48.276 -37.821 -9.247 1.00 35.28 341 ALA A N 1
ATOM 2705 C CA . ALA A 1 341 ? -49.401 -38.525 -9.867 1.00 35.28 341 ALA A CA 1
ATOM 2706 C C . ALA A 1 341 ? -49.238 -38.653 -11.392 1.00 35.28 341 ALA A C 1
ATOM 2708 O O . ALA A 1 341 ? -49.259 -37.696 -12.157 1.00 35.28 341 ALA A O 1
ATOM 2709 N N . ASN A 1 342 ? -49.099 -39.911 -11.784 1.00 39.91 342 ASN A N 1
ATOM 2710 C CA . ASN A 1 342 ? -49.263 -40.509 -13.096 1.00 39.91 342 ASN A CA 1
ATOM 2711 C C . ASN A 1 342 ? -50.542 -40.005 -13.811 1.00 39.91 342 ASN A C 1
ATOM 2713 O O . ASN A 1 342 ? -51.636 -40.225 -13.299 1.00 39.91 342 ASN A O 1
ATOM 2717 N N . SER A 1 343 ? -50.441 -39.400 -15.000 1.00 34.78 343 SER A N 1
ATOM 2718 C CA . SER A 1 343 ? -51.503 -39.488 -16.018 1.00 34.78 343 SER A CA 1
ATOM 2719 C C . SER A 1 343 ? -50.998 -39.115 -17.416 1.00 34.78 343 SER A C 1
ATOM 2721 O O . SER A 1 343 ? -50.499 -38.026 -17.682 1.00 34.78 343 SER A O 1
ATOM 2723 N N . ASN A 1 344 ? -51.129 -40.095 -18.308 1.00 39.16 344 ASN A N 1
ATOM 2724 C CA . ASN A 1 344 ? -51.134 -39.958 -19.757 1.00 39.16 344 ASN A CA 1
ATOM 2725 C C . ASN A 1 344 ? -52.229 -38.977 -20.186 1.00 39.16 344 ASN A C 1
ATOM 2727 O O . ASN A 1 344 ? -53.389 -39.238 -19.884 1.00 39.16 344 ASN A O 1
ATOM 2731 N N . GLU A 1 345 ? -51.914 -37.989 -21.026 1.00 33.72 345 GLU A N 1
ATOM 2732 C CA . GLU A 1 345 ? -52.889 -37.533 -22.018 1.00 33.72 345 GLU A CA 1
ATOM 2733 C C . GLU A 1 345 ? -52.242 -36.881 -23.249 1.00 33.72 345 GLU A C 1
ATOM 2735 O O . GLU A 1 345 ? -51.520 -35.888 -23.191 1.00 33.72 345 GLU A O 1
ATOM 2740 N N . LYS A 1 346 ? -52.542 -37.488 -24.401 1.00 45.34 346 LYS A N 1
ATOM 2741 C CA . LYS A 1 346 ? -52.348 -36.951 -25.748 1.00 45.34 346 LYS A CA 1
ATOM 2742 C C . LYS A 1 346 ? -53.107 -35.632 -25.887 1.00 45.34 346 LYS A C 1
ATOM 2744 O O . LYS A 1 346 ? -54.317 -35.635 -25.694 1.00 45.34 346 LYS A O 1
ATOM 2749 N N . LYS A 1 347 ? -52.477 -34.587 -26.433 1.00 38.16 347 LYS A N 1
ATOM 2750 C CA . LYS A 1 347 ? -53.201 -33.555 -27.196 1.00 38.16 347 LYS A CA 1
ATOM 2751 C C . LYS A 1 347 ? -52.367 -33.013 -28.356 1.00 38.16 347 LYS A C 1
ATOM 2753 O O . LYS A 1 347 ? -51.317 -32.408 -28.183 1.00 38.16 347 LYS A O 1
ATOM 2758 N N . LYS A 1 348 ? -52.882 -33.294 -29.555 1.00 43.16 348 LYS A N 1
ATOM 2759 C CA . LYS A 1 348 ? -52.590 -32.622 -30.824 1.00 43.16 348 LYS A CA 1
ATOM 2760 C C . LYS A 1 348 ? -53.134 -31.190 -30.763 1.00 43.16 348 LYS A C 1
ATOM 2762 O O . LYS A 1 348 ? -54.272 -31.040 -30.331 1.00 43.16 348 LYS A O 1
ATOM 2767 N N . SER A 1 349 ? -52.429 -30.219 -31.345 1.00 36.19 349 SER A N 1
ATOM 2768 C CA . SER A 1 349 ? -53.065 -29.137 -32.121 1.00 36.19 349 SER A CA 1
ATOM 2769 C C . SER A 1 349 ? -52.051 -28.237 -32.838 1.00 36.19 349 SER A C 1
ATOM 2771 O O . SER A 1 349 ? -51.174 -27.675 -32.193 1.00 36.19 349 SER A O 1
ATOM 2773 N N . ASN A 1 350 ? -52.280 -28.097 -34.151 1.00 33.09 350 ASN A N 1
ATOM 2774 C CA . ASN A 1 350 ? -52.214 -26.894 -35.001 1.00 33.09 350 ASN A CA 1
ATOM 2775 C C . ASN A 1 350 ? -50.922 -26.062 -35.003 1.00 33.09 350 ASN A C 1
ATOM 2777 O O . ASN A 1 350 ? -50.573 -25.438 -34.015 1.00 33.09 350 ASN A O 1
ATOM 2781 N N . VAL A 1 351 ? -50.131 -26.023 -36.084 1.00 35.41 351 VAL A N 1
ATOM 2782 C CA . VAL A 1 351 ? -50.430 -25.530 -37.452 1.00 35.41 351 VAL A CA 1
ATOM 2783 C C . VAL A 1 351 ? -51.039 -24.125 -37.448 1.00 35.41 351 VAL A C 1
ATOM 2785 O O . VAL A 1 351 ? -52.255 -23.962 -37.413 1.00 35.41 351 VAL A O 1
ATOM 2788 N N . THR A 1 352 ? -50.187 -23.108 -37.587 1.00 35.94 352 THR A N 1
ATOM 2789 C CA . THR A 1 352 ? -50.495 -21.944 -38.427 1.00 35.94 352 THR A CA 1
ATOM 2790 C C . THR A 1 352 ? -49.208 -21.436 -39.069 1.00 35.94 352 THR A C 1
ATOM 2792 O O . THR A 1 352 ? -48.284 -20.961 -38.416 1.00 35.94 352 THR A O 1
ATOM 2795 N N . SER A 1 353 ? -49.156 -21.642 -40.377 1.00 37.34 353 SER A N 1
ATOM 2796 C CA . SER A 1 353 ? -48.188 -21.148 -41.343 1.00 37.34 353 SER A CA 1
ATOM 2797 C C . SER A 1 353 ? -48.333 -19.642 -41.556 1.00 37.34 353 SER A C 1
ATOM 2799 O O . SER A 1 353 ? -49.443 -19.175 -41.802 1.00 37.34 353 SER A O 1
ATOM 2801 N N . LEU A 1 354 ? -47.217 -18.916 -41.598 1.00 35.22 354 LEU A N 1
ATOM 2802 C CA . LEU A 1 354 ? -47.129 -17.651 -42.324 1.00 35.22 354 LEU A CA 1
ATOM 2803 C C . LEU A 1 354 ? -45.807 -17.619 -43.090 1.00 35.22 354 LEU A C 1
ATOM 2805 O O . LEU A 1 354 ? -44.713 -17.581 -42.533 1.00 35.22 354 LEU A O 1
ATOM 2809 N N . SER A 1 355 ? -45.975 -17.766 -44.397 1.00 36.91 355 SER A N 1
ATOM 2810 C CA . SER A 1 355 ? -44.988 -17.767 -45.462 1.00 36.91 355 SER A CA 1
ATOM 2811 C C . SER A 1 355 ? -44.411 -16.370 -45.688 1.00 36.91 355 SER A C 1
ATOM 2813 O O . SER A 1 355 ? -45.166 -15.428 -45.917 1.00 36.91 355 SER A O 1
ATOM 2815 N N . GLY A 1 356 ? -43.084 -16.266 -45.719 1.00 33.06 356 GLY A N 1
ATOM 2816 C CA . GLY A 1 356 ? -42.350 -15.101 -46.206 1.00 33.06 356 GLY A CA 1
ATOM 2817 C C . GLY A 1 356 ? -41.105 -15.570 -46.951 1.00 33.06 356 GLY A C 1
ATOM 2818 O O . GLY A 1 356 ? -40.136 -16.010 -46.342 1.00 33.06 356 GLY A O 1
ATOM 2819 N N . SER A 1 357 ? -41.200 -15.565 -48.275 1.00 38.94 357 SER A N 1
ATOM 2820 C CA . SER A 1 357 ? -40.235 -16.075 -49.248 1.00 38.94 357 SER A CA 1
ATOM 2821 C C . SER A 1 357 ? -38.903 -15.314 -49.248 1.00 38.94 357 SER A C 1
ATOM 2823 O O . SER A 1 357 ? -38.890 -14.089 -49.225 1.00 38.94 357 SER A O 1
ATOM 2825 N N . GLY A 1 358 ? -37.788 -16.042 -49.368 1.00 36.56 358 GLY A N 1
ATOM 2826 C CA . GLY A 1 358 ? -36.454 -15.461 -49.566 1.00 36.56 358 GLY A CA 1
ATOM 2827 C C . GLY A 1 358 ? -35.323 -16.482 -49.432 1.00 36.56 358 GLY A C 1
ATOM 2828 O O . GLY A 1 358 ? -34.423 -16.308 -48.619 1.00 36.56 358 GLY A O 1
ATOM 2829 N N . ALA A 1 359 ? -35.402 -17.593 -50.170 1.00 37.09 359 ALA A N 1
ATOM 2830 C CA . ALA A 1 359 ? -34.427 -18.678 -50.109 1.00 37.09 359 ALA A CA 1
ATOM 2831 C C . ALA A 1 359 ? -33.162 -18.364 -50.930 1.00 37.09 359 ALA A C 1
ATOM 2833 O O . ALA A 1 359 ? -33.177 -18.454 -52.156 1.00 37.09 359 ALA A O 1
ATOM 2834 N N . SER A 1 360 ? -32.045 -18.110 -50.248 1.00 44.12 360 SER A N 1
ATOM 2835 C CA . SER A 1 360 ? -30.714 -18.480 -50.730 1.00 44.12 360 SER A CA 1
ATOM 2836 C C . SER A 1 360 ? -30.365 -19.853 -50.143 1.00 44.12 360 SER A C 1
ATOM 2838 O O . SER A 1 360 ? -30.263 -20.045 -48.932 1.00 44.12 360 SER A O 1
ATOM 2840 N N . ARG A 1 361 ? -30.269 -20.857 -51.023 1.00 50.91 361 ARG A N 1
ATOM 2841 C CA . ARG A 1 361 ? -29.880 -22.234 -50.691 1.00 50.91 361 ARG A CA 1
ATOM 2842 C C . ARG A 1 361 ? -28.439 -22.246 -50.175 1.00 50.91 361 ARG A C 1
ATOM 2844 O O . ARG A 1 361 ? -27.507 -22.189 -50.970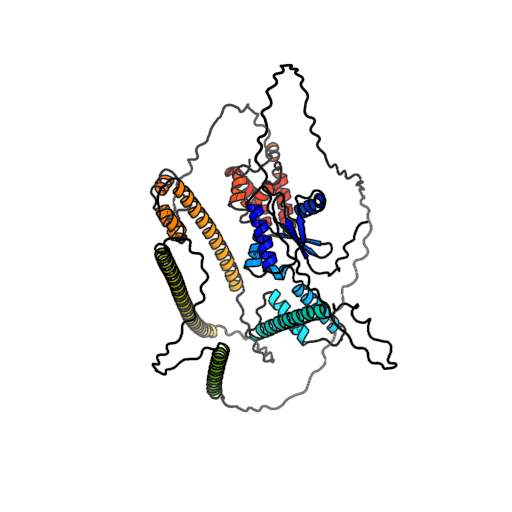 1.00 50.91 361 ARG A O 1
ATOM 2851 N N . LEU A 1 362 ? -28.271 -22.374 -48.862 1.00 53.94 362 LEU A N 1
ATOM 2852 C CA . LEU A 1 362 ? -27.034 -22.839 -48.242 1.00 53.94 362 LEU A CA 1
ATOM 2853 C C . LEU A 1 362 ? -27.312 -24.146 -47.498 1.00 53.94 362 LEU A C 1
ATOM 2855 O O . LEU A 1 362 ? -28.326 -24.306 -46.823 1.00 53.94 362 LEU A O 1
ATOM 2859 N N . ASP A 1 363 ? -26.408 -25.089 -47.718 1.00 56.53 363 ASP A N 1
ATOM 2860 C CA . ASP A 1 363 ? -26.472 -26.502 -47.366 1.00 56.53 363 ASP A CA 1
ATOM 2861 C C . ASP A 1 363 ? -26.648 -26.730 -45.839 1.00 56.53 363 ASP A C 1
ATOM 2863 O O . ASP A 1 363 ? -25.759 -26.374 -45.057 1.00 56.53 363 ASP A O 1
ATOM 2867 N N . PRO A 1 364 ? -27.776 -27.304 -45.368 1.00 58.22 364 PRO A N 1
ATOM 2868 C CA . PRO A 1 364 ? -28.078 -27.450 -43.939 1.00 58.22 364 PRO A CA 1
ATOM 2869 C C . PRO A 1 364 ? -27.286 -28.567 -43.228 1.00 58.22 364 PRO A C 1
ATOM 2871 O O . PRO A 1 364 ? -27.419 -28.741 -42.017 1.00 58.22 364 PRO A O 1
ATOM 2874 N N . SER A 1 365 ? -26.428 -29.311 -43.932 1.00 59.28 365 SER A N 1
ATOM 2875 C CA . SER A 1 365 ? -25.784 -30.528 -43.410 1.00 59.28 365 SER A CA 1
ATOM 2876 C C . SER A 1 365 ? -24.657 -30.286 -42.376 1.00 59.28 365 SER A C 1
ATOM 2878 O O . SER A 1 365 ? -24.391 -31.128 -41.515 1.00 59.28 365 SER A O 1
ATOM 2880 N N . MET A 1 366 ? -24.010 -29.112 -42.371 1.00 59.25 366 MET A N 1
ATOM 2881 C CA . MET A 1 366 ? -22.839 -28.846 -41.505 1.00 59.25 366 MET A CA 1
ATOM 2882 C C . MET A 1 366 ? -23.175 -28.292 -40.105 1.00 59.25 366 MET A C 1
ATOM 2884 O O . MET A 1 366 ? -22.330 -28.318 -39.204 1.00 59.25 366 MET A O 1
ATOM 2888 N N . GLY A 1 367 ? -24.401 -27.804 -39.885 1.00 70.06 367 GLY A N 1
ATOM 2889 C CA . GLY A 1 367 ? -24.802 -27.164 -38.624 1.00 70.06 367 GLY A CA 1
ATOM 2890 C C . GLY A 1 367 ? -24.946 -28.138 -37.450 1.00 70.06 367 GLY A C 1
ATOM 2891 O O . GLY A 1 367 ? -24.547 -27.831 -36.320 1.00 70.06 367 GLY A O 1
ATOM 2892 N N . ASP A 1 368 ? -25.449 -29.342 -37.717 1.00 79.88 368 ASP A N 1
ATOM 2893 C CA . ASP A 1 368 ? -25.769 -30.316 -36.669 1.00 79.88 368 ASP A CA 1
ATOM 2894 C C . ASP A 1 368 ? -24.530 -31.004 -36.098 1.00 79.88 368 ASP A C 1
ATOM 2896 O O . ASP A 1 368 ? -24.472 -31.293 -34.898 1.00 79.88 368 ASP A O 1
ATOM 2900 N N . LYS A 1 369 ? -23.487 -31.197 -36.915 1.00 82.12 369 LYS A N 1
ATOM 2901 C CA . LYS A 1 369 ? -22.216 -31.769 -36.453 1.00 82.12 369 LYS A CA 1
ATOM 2902 C C . LYS A 1 369 ? -21.516 -30.833 -35.464 1.00 82.12 369 LYS A C 1
ATOM 2904 O O . LYS A 1 369 ? -21.112 -31.267 -34.387 1.00 82.12 369 LYS A O 1
ATOM 2909 N N . ARG A 1 370 ? -21.482 -29.530 -35.768 1.00 81.69 370 ARG A N 1
ATOM 2910 C CA . ARG A 1 370 ? -20.864 -28.510 -34.903 1.00 81.69 370 ARG A CA 1
ATOM 2911 C C . ARG A 1 370 ? -21.649 -28.287 -33.607 1.00 81.69 370 ARG A C 1
ATOM 2913 O O . ARG A 1 370 ? -21.054 -28.026 -32.564 1.00 81.69 370 ARG A O 1
ATOM 2920 N N . ARG A 1 371 ? -22.981 -28.416 -33.640 1.00 84.19 371 ARG A N 1
ATOM 2921 C CA . ARG A 1 371 ? -23.819 -28.371 -32.426 1.00 84.19 371 ARG A CA 1
ATOM 2922 C C . ARG A 1 371 ? -23.591 -29.584 -31.523 1.00 84.19 371 ARG A C 1
ATOM 2924 O O . ARG A 1 371 ? -23.459 -29.403 -30.314 1.00 84.19 371 ARG A O 1
ATOM 2931 N N . LYS A 1 372 ? -23.490 -30.792 -32.089 1.00 91.12 372 LYS A N 1
ATOM 2932 C CA . LYS A 1 372 ? -23.174 -32.010 -31.322 1.00 91.12 372 LYS A CA 1
ATOM 2933 C C . LYS A 1 372 ? -21.795 -31.939 -30.666 1.00 91.12 372 LYS A C 1
ATOM 2935 O O . LYS A 1 372 ? -21.663 -32.310 -29.504 1.00 91.12 372 LYS A O 1
ATOM 2940 N N . GLU A 1 373 ? -20.797 -31.412 -31.370 1.00 90.75 373 GLU A N 1
ATOM 2941 C CA . GLU A 1 373 ? -19.440 -31.261 -30.837 1.00 90.75 373 GLU A CA 1
ATOM 2942 C C . GLU A 1 373 ? -19.378 -30.253 -29.681 1.00 90.75 373 GLU A C 1
ATOM 2944 O O . GLU A 1 373 ? -18.871 -30.584 -28.611 1.00 90.75 373 GLU A O 1
ATOM 2949 N N . LYS A 1 374 ? -20.015 -29.082 -29.825 1.00 91.50 374 LYS A N 1
ATOM 2950 C CA . LYS A 1 374 ? -20.117 -28.094 -28.734 1.00 91.50 374 LYS A CA 1
ATOM 2951 C C . LYS A 1 374 ? -20.834 -28.643 -27.499 1.00 91.50 374 LYS A C 1
ATOM 2953 O O . LYS A 1 374 ? -20.453 -28.336 -26.371 1.00 91.50 374 LYS A O 1
ATOM 2958 N N . MET A 1 375 ? -21.867 -29.462 -27.693 1.00 91.75 375 MET A N 1
ATOM 2959 C CA . MET A 1 375 ? -22.594 -30.085 -26.585 1.00 91.75 375 MET A CA 1
ATOM 2960 C C . MET A 1 375 ? -21.740 -31.147 -25.873 1.00 91.75 375 MET A C 1
ATOM 2962 O O . MET A 1 375 ? -21.753 -31.229 -24.646 1.00 91.75 375 MET A O 1
ATOM 2966 N N . ALA A 1 376 ? -20.950 -31.922 -26.623 1.00 93.25 376 ALA A N 1
ATOM 2967 C CA . ALA A 1 376 ? -20.006 -32.884 -26.058 1.00 93.25 376 ALA A CA 1
ATOM 2968 C C . ALA A 1 376 ? -18.862 -32.195 -25.292 1.00 93.25 376 ALA A C 1
ATOM 2970 O O . ALA A 1 376 ? -18.490 -32.645 -24.209 1.00 93.25 376 ALA A O 1
ATOM 2971 N N . GLU A 1 377 ? -18.339 -31.084 -25.813 1.00 91.69 377 GLU A N 1
ATOM 2972 C CA . GLU A 1 377 ? -17.306 -30.281 -25.153 1.00 91.69 377 GLU A CA 1
ATOM 2973 C C . GLU A 1 377 ? -17.824 -29.637 -23.859 1.00 91.69 377 GLU A C 1
ATOM 2975 O O . GLU A 1 377 ? -17.189 -29.752 -22.811 1.00 91.69 377 GLU A O 1
ATOM 2980 N N . SER A 1 378 ? -19.029 -29.060 -23.892 1.00 92.06 378 SER A N 1
ATOM 2981 C CA . SER A 1 378 ? -19.691 -28.519 -22.701 1.00 92.06 378 SER A CA 1
ATOM 2982 C C . SER A 1 378 ? -19.902 -29.591 -21.624 1.00 92.06 378 SER A C 1
ATOM 2984 O O . SER A 1 378 ? -19.637 -29.342 -20.446 1.00 92.06 378 SER A O 1
ATOM 2986 N N . LYS A 1 379 ? -20.281 -30.815 -22.018 1.00 95.56 379 LYS A N 1
ATOM 2987 C CA . LYS A 1 379 ? -20.429 -31.946 -21.092 1.00 95.56 379 LYS A CA 1
ATOM 2988 C C . LYS A 1 379 ? -19.094 -32.357 -20.460 1.00 95.56 379 LYS A C 1
ATOM 2990 O O . LYS A 1 379 ? -19.046 -32.574 -19.253 1.00 95.56 379 LYS A O 1
ATOM 2995 N N . ARG A 1 380 ? -18.005 -32.400 -21.239 1.00 93.75 380 ARG A N 1
ATOM 2996 C CA . ARG A 1 380 ? -16.650 -32.679 -20.723 1.00 93.75 380 ARG A CA 1
ATOM 2997 C C . ARG A 1 380 ? -16.180 -31.610 -19.739 1.00 93.75 380 ARG A C 1
ATOM 2999 O O . ARG A 1 380 ? -15.560 -31.936 -18.730 1.00 93.75 380 ARG A O 1
ATOM 3006 N N . LEU A 1 381 ? -16.489 -30.341 -20.009 1.00 91.88 381 LEU A N 1
ATOM 3007 C CA . LEU A 1 381 ? -16.146 -29.242 -19.110 1.00 91.88 381 LEU A CA 1
ATOM 3008 C C . LEU A 1 381 ? -16.923 -29.336 -17.789 1.00 91.88 381 LEU A C 1
ATOM 3010 O O . LEU A 1 381 ? -16.327 -29.180 -16.726 1.00 91.88 381 LEU A O 1
ATOM 3014 N N . ALA A 1 382 ? -18.221 -29.652 -17.848 1.00 90.50 382 ALA A N 1
ATOM 3015 C CA . ALA A 1 382 ? -19.058 -29.858 -16.666 1.00 90.50 382 ALA A CA 1
ATOM 3016 C C . ALA A 1 382 ? -18.601 -31.059 -15.817 1.00 90.50 382 ALA A C 1
ATOM 3018 O O . ALA A 1 382 ? -18.604 -31.000 -14.590 1.00 90.50 382 ALA A O 1
ATOM 3019 N N . GLU A 1 383 ? -18.158 -32.142 -16.455 1.00 94.44 383 GLU A N 1
ATOM 3020 C CA . GLU A 1 383 ? -17.609 -33.308 -15.758 1.00 94.44 383 GLU A CA 1
ATOM 3021 C C . GLU A 1 383 ? -16.262 -32.990 -15.089 1.00 94.44 383 GLU A C 1
ATOM 3023 O O . GLU A 1 383 ? -16.030 -33.361 -13.937 1.00 94.44 383 GLU A O 1
ATOM 3028 N N . LYS A 1 384 ? -15.393 -32.223 -15.764 1.00 94.94 384 LYS A N 1
ATOM 3029 C CA . LYS A 1 384 ? -14.119 -31.768 -15.191 1.00 94.94 384 LYS A CA 1
ATOM 3030 C C . LYS A 1 384 ? -14.341 -30.887 -13.959 1.00 94.94 384 LYS A C 1
ATOM 3032 O O . LYS A 1 384 ? -13.684 -31.103 -12.943 1.00 94.94 384 LYS A O 1
ATOM 3037 N N . THR A 1 385 ? -15.277 -29.938 -14.013 1.00 89.00 385 THR A N 1
ATOM 3038 C CA . THR A 1 385 ? -15.582 -29.066 -12.865 1.00 89.00 385 THR A CA 1
ATOM 3039 C C . THR A 1 385 ? -16.238 -29.829 -11.714 1.00 89.00 385 THR A C 1
ATOM 3041 O O . THR A 1 385 ? -15.901 -29.571 -10.556 1.00 89.00 385 THR A O 1
ATOM 3044 N N . ALA A 1 386 ? -17.099 -30.811 -12.001 1.00 90.94 386 ALA A N 1
ATOM 3045 C CA . ALA A 1 386 ? -17.665 -31.700 -10.986 1.00 90.94 386 ALA A CA 1
ATOM 3046 C C . ALA A 1 386 ? -16.572 -32.507 -10.265 1.00 90.94 386 ALA A C 1
ATOM 3048 O O . ALA A 1 386 ? -16.524 -32.505 -9.035 1.00 90.94 386 ALA A O 1
ATOM 3049 N N . LYS A 1 387 ? -15.632 -33.097 -11.016 1.00 94.62 387 LYS A N 1
ATOM 3050 C CA . LYS A 1 387 ? -14.511 -33.865 -10.454 1.00 94.62 387 LYS A CA 1
ATOM 3051 C C . LYS A 1 387 ? -13.578 -33.002 -9.599 1.00 94.62 387 LYS A C 1
ATOM 3053 O O . LYS A 1 387 ? -13.134 -33.431 -8.537 1.00 94.62 387 LYS A O 1
ATOM 3058 N N . THR A 1 388 ? -13.307 -31.762 -10.014 1.00 88.19 388 THR A N 1
ATOM 3059 C CA . THR A 1 388 ? -12.525 -30.810 -9.204 1.00 88.19 388 THR A CA 1
ATOM 3060 C C . THR A 1 388 ? -13.248 -30.436 -7.908 1.00 88.19 388 THR A C 1
ATOM 3062 O O . THR A 1 388 ? -12.616 -30.342 -6.855 1.00 88.19 388 THR A O 1
ATOM 3065 N N . ARG A 1 389 ? -14.573 -30.250 -7.953 1.00 90.19 389 ARG A N 1
ATOM 3066 C CA . ARG A 1 389 ? -15.378 -29.957 -6.760 1.00 90.19 389 ARG A CA 1
ATOM 3067 C C . ARG A 1 389 ? -15.399 -31.134 -5.783 1.00 90.19 389 ARG A C 1
ATOM 3069 O O . ARG A 1 389 ? -15.263 -30.916 -4.584 1.00 90.19 389 ARG A O 1
ATOM 3076 N N . GLU A 1 390 ? -15.526 -32.356 -6.286 1.00 91.19 390 GLU A N 1
ATOM 3077 C CA . GLU A 1 390 ? -15.483 -33.576 -5.476 1.00 91.19 390 GLU A CA 1
ATOM 3078 C C . GLU A 1 390 ? -14.117 -33.760 -4.797 1.00 91.19 390 GLU A C 1
ATOM 3080 O O . GLU A 1 390 ? -14.055 -33.968 -3.587 1.00 91.19 390 GLU A O 1
ATOM 3085 N N . ALA A 1 391 ? -13.016 -33.559 -5.531 1.00 89.06 391 ALA A N 1
ATOM 3086 C CA . ALA A 1 391 ? -11.666 -33.604 -4.964 1.00 89.06 391 ALA A CA 1
ATOM 3087 C C . ALA A 1 391 ? -11.451 -32.550 -3.861 1.00 89.06 391 ALA A C 1
ATOM 3089 O O . ALA A 1 391 ? -10.772 -32.813 -2.868 1.00 89.06 391 ALA A O 1
ATOM 3090 N N . ARG A 1 392 ? -12.050 -31.361 -4.006 1.00 88.00 392 ARG A N 1
ATOM 3091 C CA . ARG A 1 392 ? -12.006 -30.313 -2.977 1.00 88.00 392 ARG A CA 1
ATOM 3092 C C . ARG A 1 392 ? -12.772 -30.719 -1.715 1.00 88.00 392 ARG A C 1
ATOM 3094 O O . ARG A 1 392 ? -12.233 -30.564 -0.625 1.00 88.00 392 ARG A O 1
ATOM 3101 N N . LEU A 1 393 ? -13.979 -31.269 -1.862 1.00 92.00 393 LEU A N 1
ATOM 3102 C CA . LEU A 1 393 ? -14.782 -31.748 -0.729 1.00 92.00 393 LEU A CA 1
ATOM 3103 C C . LEU A 1 393 ? -14.103 -32.914 0.007 1.00 92.00 393 LEU A C 1
ATOM 3105 O O . LEU A 1 393 ? -14.137 -32.961 1.233 1.00 92.00 393 LEU A O 1
ATOM 3109 N N . ALA A 1 394 ? -13.433 -33.815 -0.720 1.00 92.19 394 ALA A N 1
ATOM 3110 C CA . ALA A 1 394 ? -12.668 -34.906 -0.118 1.00 92.19 394 ALA A CA 1
ATOM 3111 C C . ALA A 1 394 ? -11.501 -34.392 0.747 1.00 92.19 394 ALA A C 1
ATOM 3113 O O . ALA A 1 394 ? -11.332 -34.842 1.879 1.00 92.19 394 ALA A O 1
ATOM 3114 N N . ARG A 1 395 ? -10.742 -33.399 0.256 1.00 88.69 395 ARG A N 1
ATOM 3115 C CA . ARG A 1 395 ? -9.657 -32.762 1.028 1.00 88.69 395 ARG A CA 1
ATOM 3116 C C . ARG A 1 395 ? -10.172 -32.032 2.266 1.00 88.69 395 ARG A C 1
ATOM 3118 O O . ARG A 1 395 ? -9.541 -32.083 3.316 1.00 88.69 395 ARG A O 1
ATOM 3125 N N . GLU A 1 396 ? -11.316 -31.363 2.159 1.00 85.44 396 GLU A N 1
ATOM 3126 C CA . GLU A 1 396 ? -11.935 -30.669 3.292 1.00 85.44 396 GLU A CA 1
ATOM 3127 C C . GLU A 1 396 ? -12.384 -31.653 4.384 1.00 85.44 396 GLU A C 1
ATOM 3129 O O . GLU A 1 396 ? -12.124 -31.421 5.565 1.00 85.44 396 GLU A O 1
ATOM 3134 N N . ALA A 1 397 ? -12.964 -32.795 3.998 1.00 91.94 397 ALA A N 1
ATOM 3135 C CA . ALA A 1 397 ? -13.321 -33.864 4.930 1.00 91.94 397 ALA A CA 1
ATOM 3136 C C . ALA A 1 397 ? -12.088 -34.482 5.621 1.00 91.94 397 ALA A C 1
ATOM 3138 O O . ALA A 1 397 ? -12.122 -34.777 6.818 1.00 91.94 397 ALA A O 1
ATOM 3139 N N . GLU A 1 398 ? -10.979 -34.650 4.897 1.00 92.69 398 GLU A N 1
ATOM 3140 C CA . GLU A 1 398 ? -9.722 -35.150 5.463 1.00 92.69 398 GLU A CA 1
ATOM 3141 C C . GLU A 1 398 ? -9.108 -34.160 6.465 1.00 92.69 398 GLU A C 1
ATOM 3143 O O . GLU A 1 398 ? -8.666 -34.554 7.549 1.00 92.69 398 GLU A O 1
ATOM 3148 N N . LEU A 1 399 ? -9.163 -32.863 6.156 1.00 88.06 399 LEU A N 1
ATOM 3149 C CA . LEU A 1 399 ? -8.693 -31.808 7.048 1.00 88.06 399 LEU A CA 1
ATOM 3150 C C . LEU A 1 399 ? -9.545 -31.739 8.323 1.00 88.06 399 LEU A C 1
ATOM 3152 O O . LEU A 1 399 ? -8.992 -31.673 9.421 1.00 88.06 399 LEU A O 1
ATOM 3156 N N . GLN A 1 400 ? -10.872 -31.868 8.210 1.00 90.69 400 GLN A N 1
ATOM 3157 C CA . GLN A 1 400 ? -11.763 -31.979 9.370 1.00 90.69 400 GLN A CA 1
ATOM 3158 C C . GLN A 1 400 ? -11.398 -33.179 10.253 1.00 90.69 400 GLN A C 1
ATOM 3160 O O . GLN A 1 400 ? -11.197 -33.012 11.458 1.00 90.69 400 GLN A O 1
ATOM 3165 N N . LYS A 1 401 ? -11.189 -34.362 9.663 1.00 95.31 401 LYS A N 1
ATOM 3166 C CA . LYS A 1 401 ? -10.752 -35.558 10.400 1.00 95.31 401 LYS A CA 1
ATOM 3167 C C . LYS A 1 401 ? -9.423 -35.337 11.136 1.00 95.31 401 LYS A C 1
ATOM 3169 O O . LYS A 1 401 ? -9.277 -35.761 12.282 1.00 95.31 401 LYS A O 1
ATOM 3174 N N . CYS A 1 402 ? -8.467 -34.648 10.512 1.00 86.81 402 CYS A N 1
ATOM 3175 C CA . CYS A 1 402 ? -7.192 -34.303 11.143 1.00 86.81 402 CYS A CA 1
ATOM 3176 C C . CYS A 1 402 ? -7.389 -33.356 12.342 1.00 86.81 402 CYS A C 1
ATOM 3178 O O . CYS A 1 402 ? -6.851 -33.599 13.423 1.00 86.81 402 CYS A O 1
ATOM 3180 N N . THR A 1 403 ? -8.235 -32.327 12.202 1.00 84.12 403 THR A N 1
ATOM 3181 C CA . THR A 1 403 ? -8.534 -31.403 13.311 1.00 84.12 403 THR A CA 1
ATOM 3182 C C . THR A 1 403 ? -9.212 -32.096 14.494 1.00 84.12 403 THR A C 1
ATOM 3184 O O . THR A 1 403 ? -8.895 -31.791 15.645 1.00 84.12 403 THR A O 1
ATOM 3187 N N . GLU A 1 404 ? -10.095 -33.066 14.247 1.00 90.88 404 GLU A N 1
ATOM 3188 C CA . GLU A 1 404 ? -10.719 -33.864 15.307 1.00 90.88 404 GLU A CA 1
ATOM 3189 C C . GLU A 1 404 ? -9.702 -34.749 16.034 1.00 90.88 404 GLU A C 1
ATOM 3191 O O . GLU A 1 404 ? -9.724 -34.817 17.264 1.00 90.88 404 GLU A O 1
ATOM 3196 N N . GLN A 1 405 ? -8.760 -35.364 15.312 1.00 91.38 405 GLN A N 1
ATOM 3197 C CA . GLN A 1 405 ? -7.683 -36.143 15.932 1.00 91.38 405 GLN A CA 1
ATOM 3198 C C . GLN A 1 405 ? -6.763 -35.280 16.802 1.00 91.38 405 GLN A C 1
ATOM 3200 O O . GLN A 1 405 ? -6.371 -35.707 17.889 1.00 91.38 405 GLN A O 1
ATOM 3205 N N . VAL A 1 406 ? -6.432 -34.063 16.360 1.00 85.69 406 VAL A N 1
ATOM 3206 C CA . VAL A 1 406 ? -5.637 -33.120 17.162 1.00 85.69 406 VAL A CA 1
ATOM 3207 C C . VAL A 1 406 ? -6.396 -32.718 18.428 1.00 85.69 406 VAL A C 1
ATOM 3209 O O . VAL A 1 406 ? -5.815 -32.754 19.511 1.00 85.69 406 VAL A O 1
ATOM 3212 N N . LYS A 1 407 ? -7.701 -32.427 18.330 1.00 87.38 407 LYS A N 1
ATOM 3213 C CA . LYS A 1 407 ? -8.546 -32.140 19.504 1.00 87.38 407 LYS A CA 1
ATOM 3214 C C . LYS A 1 407 ? -8.591 -33.315 20.482 1.00 87.38 407 LYS A C 1
ATOM 3216 O O . LYS A 1 407 ? -8.429 -33.111 21.682 1.00 87.38 407 LYS A O 1
ATOM 3221 N N . GLN A 1 408 ? -8.752 -34.544 19.989 1.00 88.50 408 GLN A N 1
ATOM 3222 C CA . GLN A 1 408 ? -8.738 -35.746 20.832 1.00 88.50 408 GLN A CA 1
ATOM 3223 C C . GLN A 1 408 ? -7.390 -35.936 21.539 1.00 88.50 408 GLN A C 1
ATOM 3225 O O . GLN A 1 408 ? -7.362 -36.190 22.741 1.00 88.50 408 GLN A O 1
ATOM 3230 N N . LYS A 1 409 ? -6.267 -35.756 20.830 1.00 88.62 409 LYS A N 1
ATOM 3231 C CA . LYS A 1 409 ? -4.928 -35.824 21.438 1.00 88.62 409 LYS A CA 1
ATOM 3232 C C . LYS A 1 409 ? -4.704 -34.715 22.467 1.00 88.62 409 LYS A C 1
ATOM 3234 O O . LYS A 1 409 ? -4.141 -34.991 23.521 1.00 88.62 409 LYS A O 1
ATOM 3239 N N . GLY A 1 410 ? -5.192 -33.503 22.200 1.00 87.31 410 GLY A N 1
ATOM 3240 C CA . GLY A 1 410 ? -5.174 -32.394 23.154 1.00 87.31 410 GLY A CA 1
ATOM 3241 C C . GLY A 1 410 ? -5.914 -32.729 24.450 1.00 87.31 410 GLY A C 1
ATOM 3242 O O . GLY A 1 410 ? -5.358 -32.538 25.526 1.00 87.31 410 GLY A O 1
ATOM 3243 N N . HIS A 1 411 ? -7.109 -33.323 24.354 1.00 83.25 411 HIS A N 1
ATOM 3244 C CA . HIS A 1 411 ? -7.874 -33.771 25.524 1.00 83.25 411 HIS A CA 1
ATOM 3245 C C . HIS A 1 411 ? -7.175 -34.879 26.328 1.00 83.25 411 HIS A C 1
ATOM 3247 O O . HIS A 1 411 ? -7.261 -34.896 27.554 1.00 83.25 411 HIS A O 1
ATOM 3253 N N . ILE A 1 412 ? -6.472 -35.801 25.662 1.00 83.44 412 ILE A N 1
ATOM 3254 C CA . ILE A 1 412 ? -5.701 -36.853 26.345 1.00 83.44 412 ILE A CA 1
ATOM 3255 C C . ILE A 1 412 ? -4.505 -36.247 27.090 1.00 83.44 412 ILE A C 1
ATOM 3257 O O . ILE A 1 412 ? -4.239 -36.621 28.230 1.00 83.44 412 ILE A O 1
ATOM 3261 N N . LEU A 1 413 ? -3.802 -35.293 26.473 1.00 78.81 413 LEU A N 1
ATOM 3262 C CA . LEU A 1 413 ? -2.671 -34.612 27.104 1.00 78.81 413 LEU A CA 1
ATOM 3263 C C . LEU A 1 413 ? -3.113 -33.757 28.294 1.00 78.81 413 LEU A C 1
ATOM 3265 O O . LEU A 1 413 ? -2.472 -33.829 29.338 1.00 78.81 413 LEU A O 1
ATOM 3269 N N . SER A 1 414 ? -4.226 -33.025 28.184 1.00 76.06 414 SER A N 1
ATOM 3270 C CA . SER A 1 414 ? -4.765 -32.251 29.307 1.00 76.06 414 SER A CA 1
ATOM 3271 C C . SER A 1 414 ? -5.195 -33.152 30.466 1.00 76.06 414 SER A C 1
ATOM 3273 O O . SER A 1 414 ? -4.852 -32.871 31.608 1.00 76.06 414 SER A O 1
ATOM 3275 N N . ALA A 1 415 ? -5.859 -34.279 30.180 1.00 79.06 415 ALA A N 1
ATOM 3276 C CA . ALA A 1 415 ? -6.272 -35.234 31.210 1.00 79.06 415 ALA A CA 1
ATOM 3277 C C . ALA A 1 415 ? -5.082 -35.926 31.900 1.00 79.06 415 ALA A C 1
ATOM 3279 O O . ALA A 1 415 ? -5.175 -36.300 33.068 1.00 79.06 415 ALA A O 1
ATOM 3280 N N . ASN A 1 416 ? -3.963 -36.114 31.195 1.00 76.50 416 ASN A N 1
ATOM 3281 C CA . ASN A 1 416 ? -2.741 -36.658 31.787 1.00 76.50 416 ASN A CA 1
ATOM 3282 C C . ASN A 1 416 ? -1.988 -35.612 32.619 1.00 76.50 416 ASN A C 1
ATOM 3284 O O . ASN A 1 416 ? -1.458 -35.969 33.668 1.00 76.50 416 ASN A O 1
ATOM 3288 N N . LEU A 1 417 ? -1.982 -34.341 32.198 1.00 75.81 417 LEU A N 1
ATOM 3289 C CA . LEU A 1 417 ? -1.397 -33.247 32.979 1.00 75.81 417 LEU A CA 1
ATOM 3290 C C . LEU A 1 417 ? -2.149 -33.036 34.300 1.00 75.81 417 LEU A C 1
ATOM 3292 O O . LEU A 1 417 ? -1.526 -32.890 35.344 1.00 75.81 417 LEU A O 1
ATOM 3296 N N . GLU A 1 418 ? -3.481 -33.093 34.263 1.00 77.31 418 GLU A N 1
ATOM 3297 C CA . GLU A 1 418 ? -4.343 -32.926 35.441 1.00 77.31 418 GLU A CA 1
ATOM 3298 C C . GLU A 1 418 ? -4.173 -34.084 36.447 1.00 77.31 418 GLU A C 1
ATOM 3300 O O . GLU A 1 418 ? -4.217 -33.880 37.657 1.00 77.31 418 GLU A O 1
ATOM 3305 N N . LYS A 1 419 ? -3.873 -35.299 35.962 1.00 77.88 419 LYS A N 1
ATOM 3306 C CA . LYS A 1 419 ? -3.500 -36.445 36.814 1.00 77.88 419 LYS A CA 1
ATOM 3307 C C . LYS A 1 419 ? -2.086 -36.348 37.391 1.00 77.88 419 LYS A C 1
ATOM 3309 O O . LYS A 1 419 ? -1.829 -36.924 38.445 1.00 77.88 419 LYS A O 1
ATOM 3314 N N . GLN A 1 420 ? -1.163 -35.681 36.697 1.00 70.88 420 GLN A N 1
ATOM 3315 C CA . GLN A 1 420 ? 0.189 -35.447 37.210 1.00 70.88 420 GLN A CA 1
ATOM 3316 C C . GLN A 1 420 ? 0.200 -34.329 38.255 1.00 70.88 420 GLN A C 1
ATOM 3318 O O . GLN A 1 420 ? 0.842 -34.500 39.289 1.00 70.88 420 GLN A O 1
ATOM 3323 N N . SER A 1 421 ? -0.575 -33.253 38.063 1.00 67.56 421 SER A N 1
ATOM 3324 C CA . SER A 1 421 ? -0.655 -32.176 39.057 1.00 67.56 421 SER A CA 1
ATOM 3325 C C . SER A 1 421 ? -1.322 -32.634 40.355 1.00 67.56 421 SER A C 1
ATOM 3327 O O . SER A 1 421 ? -0.841 -32.284 41.427 1.00 67.56 421 SER A O 1
ATOM 3329 N N . SER A 1 422 ? -2.353 -33.490 40.292 1.00 67.25 422 SER A N 1
ATOM 3330 C CA . SER A 1 422 ? -2.987 -34.019 41.510 1.00 67.25 422 SER A CA 1
ATOM 3331 C C . SER A 1 422 ? -2.051 -34.919 42.327 1.00 67.25 422 SER A C 1
ATOM 3333 O O . SER A 1 422 ? -2.147 -34.963 43.547 1.00 67.25 422 SER A O 1
ATOM 3335 N N . ALA A 1 423 ? -1.135 -35.641 41.671 1.00 66.38 423 ALA A N 1
ATOM 3336 C CA . ALA A 1 423 ? -0.179 -36.515 42.354 1.00 66.38 423 ALA A CA 1
ATOM 3337 C C . ALA A 1 423 ? 0.999 -35.744 42.983 1.00 66.38 423 ALA A C 1
ATOM 3339 O O . ALA A 1 423 ? 1.551 -36.189 43.989 1.00 66.38 423 ALA A O 1
ATOM 3340 N N . GLU A 1 424 ? 1.382 -34.597 42.415 1.00 63.81 424 GLU A N 1
ATOM 3341 C CA . GLU A 1 424 ? 2.428 -33.729 42.973 1.00 63.81 424 GLU A CA 1
ATOM 3342 C C . GLU A 1 424 ? 1.902 -32.811 44.087 1.00 63.81 424 GLU A C 1
ATOM 3344 O O . GLU A 1 424 ? 2.612 -32.593 45.071 1.00 63.81 424 GLU A O 1
ATOM 3349 N N . GLU A 1 425 ? 0.650 -32.342 44.008 1.00 63.66 425 GLU A N 1
ATOM 3350 C CA . GLU A 1 425 ? 0.027 -31.549 45.081 1.00 63.66 425 GLU A CA 1
ATOM 3351 C C . GLU A 1 425 ? -0.158 -32.359 46.375 1.00 63.66 425 GLU A C 1
ATOM 3353 O O . GLU A 1 425 ? 0.151 -31.856 47.459 1.00 63.66 425 GLU A O 1
ATOM 3358 N N . ASP A 1 426 ? -0.531 -33.640 46.279 1.00 60.66 426 ASP A N 1
ATOM 3359 C CA . ASP A 1 426 ? -0.650 -34.520 47.452 1.00 60.66 426 ASP A CA 1
ATOM 3360 C C . ASP A 1 426 ? 0.712 -34.859 48.090 1.00 60.66 426 ASP A C 1
ATOM 3362 O O . ASP A 1 426 ? 0.790 -35.129 49.292 1.00 60.66 426 ASP A O 1
ATOM 3366 N N . MET A 1 427 ? 1.813 -34.797 47.329 1.00 63.72 427 MET A N 1
ATOM 3367 C CA . MET A 1 427 ? 3.162 -35.032 47.860 1.00 63.72 427 MET A CA 1
ATOM 3368 C C . MET A 1 427 ? 3.768 -33.755 48.470 1.00 63.72 427 MET A C 1
ATOM 3370 O O . MET A 1 427 ? 4.416 -33.821 49.519 1.00 63.72 427 MET A O 1
ATOM 3374 N N . ALA A 1 428 ? 3.497 -32.582 47.886 1.00 55.44 428 ALA A N 1
ATOM 3375 C CA . ALA A 1 428 ? 4.008 -31.288 48.347 1.00 55.44 428 ALA A CA 1
ATOM 3376 C C . ALA A 1 428 ? 3.314 -30.757 49.621 1.00 55.44 428 ALA A C 1
ATOM 3378 O O . ALA A 1 428 ? 3.942 -30.053 50.418 1.00 55.44 428 ALA A O 1
ATOM 3379 N N . LEU A 1 429 ? 2.055 -31.134 49.878 1.00 52.22 429 LEU A N 1
ATOM 3380 C CA . LEU A 1 429 ? 1.326 -30.734 51.094 1.00 52.22 429 LEU A CA 1
ATOM 3381 C C . LEU A 1 429 ? 1.806 -31.436 52.378 1.00 52.22 429 LEU A C 1
ATOM 3383 O O . LEU A 1 429 ? 1.441 -31.025 53.479 1.00 52.22 429 LEU A O 1
ATOM 3387 N N . SER A 1 430 ? 2.675 -32.444 52.266 1.00 55.25 430 SER A N 1
ATOM 3388 C CA . SER A 1 430 ? 3.279 -33.126 53.418 1.00 55.25 430 SER A CA 1
ATOM 3389 C C . SER A 1 430 ? 4.536 -32.433 53.972 1.00 55.25 430 SER A C 1
ATOM 3391 O O . SER A 1 430 ? 4.955 -32.733 55.089 1.00 55.25 430 SER A O 1
ATOM 3393 N N . SER A 1 431 ? 5.148 -31.499 53.226 1.00 46.69 431 SER A N 1
ATOM 3394 C CA . SER A 1 431 ? 6.509 -31.010 53.523 1.00 46.69 431 SER A CA 1
ATOM 3395 C C . SER A 1 431 ? 6.609 -29.544 53.966 1.00 46.69 431 SER A C 1
ATOM 3397 O O . SER A 1 431 ? 7.685 -29.111 54.373 1.00 46.69 431 SER A O 1
ATOM 3399 N N . LEU A 1 432 ? 5.527 -28.762 53.926 1.00 43.66 432 LEU A N 1
ATOM 3400 C CA . LEU A 1 432 ? 5.569 -27.327 54.242 1.00 43.66 432 LEU A CA 1
ATOM 3401 C C . LEU A 1 432 ? 4.565 -26.954 55.331 1.00 43.66 432 LEU A C 1
ATOM 3403 O O . LEU A 1 432 ? 3.493 -26.405 55.093 1.00 43.66 432 LEU A O 1
ATOM 3407 N N . ASN A 1 433 ? 4.980 -27.202 56.570 1.00 47.00 433 ASN A N 1
ATOM 3408 C CA . ASN A 1 433 ? 4.330 -26.708 57.776 1.00 47.00 433 ASN A CA 1
ATOM 3409 C C . ASN A 1 433 ? 4.726 -25.233 58.019 1.00 47.00 433 ASN A C 1
ATOM 3411 O O . ASN A 1 433 ? 5.393 -24.901 58.997 1.00 47.00 433 ASN A O 1
ATOM 3415 N N . ILE A 1 434 ? 4.368 -24.338 57.091 1.00 44.41 434 ILE A N 1
ATOM 3416 C CA . ILE A 1 434 ? 4.557 -22.890 57.249 1.00 44.41 434 ILE A CA 1
ATOM 3417 C C . ILE A 1 434 ? 3.186 -22.224 57.310 1.00 44.41 434 ILE A C 1
ATOM 3419 O O . ILE A 1 434 ? 2.434 -22.194 56.338 1.00 44.41 434 ILE A O 1
ATOM 3423 N N . LYS A 1 435 ? 2.889 -21.681 58.496 1.00 51.50 435 LYS A N 1
ATOM 3424 C CA . LYS A 1 435 ? 1.753 -20.808 58.810 1.00 51.50 435 LYS A CA 1
ATOM 3425 C C . LYS A 1 435 ? 1.532 -19.782 57.694 1.00 51.50 435 LYS A C 1
ATOM 3427 O O . LYS A 1 435 ? 2.270 -18.804 57.601 1.00 51.50 435 LYS A O 1
ATOM 3432 N N . LYS A 1 436 ? 0.478 -19.966 56.899 1.00 41.78 436 LYS A N 1
ATOM 3433 C CA . LYS A 1 436 ? -0.036 -18.942 55.989 1.00 41.78 436 LYS A CA 1
ATOM 3434 C C . LYS A 1 436 ? -1.276 -18.325 56.626 1.00 41.78 436 LYS A C 1
ATOM 3436 O O . LYS A 1 436 ? -2.277 -19.003 56.843 1.00 41.78 436 LYS A O 1
ATOM 3441 N N . GLY A 1 437 ? -1.152 -17.055 57.000 1.00 36.28 437 GLY A N 1
ATOM 3442 C CA . GLY A 1 437 ? -2.237 -16.251 57.546 1.00 36.28 437 GLY A CA 1
ATOM 3443 C C . GLY A 1 437 ? -3.378 -16.123 56.541 1.00 36.28 437 GLY A C 1
ATOM 3444 O O . GLY A 1 437 ? -3.160 -15.855 55.360 1.00 36.28 437 GLY A O 1
ATOM 3445 N N . MET A 1 438 ? -4.593 -16.342 57.034 1.00 33.75 438 MET A N 1
ATOM 3446 C CA . MET A 1 438 ? -5.838 -16.124 56.315 1.00 33.75 438 MET A CA 1
ATOM 3447 C C . MET A 1 438 ? -6.091 -14.621 56.164 1.00 33.75 438 MET A C 1
ATOM 3449 O O . MET A 1 438 ? -6.341 -13.944 57.157 1.00 33.75 438 MET A O 1
ATOM 3453 N N . TYR A 1 439 ? -6.115 -14.125 54.929 1.00 36.94 439 TYR A N 1
ATOM 3454 C CA . TYR A 1 439 ? -6.920 -12.956 54.582 1.00 36.94 439 TYR A CA 1
ATOM 3455 C C . TYR A 1 439 ? -8.118 -13.444 53.772 1.00 36.94 439 TYR A C 1
ATOM 3457 O O . TYR A 1 439 ? -7.984 -13.926 52.649 1.00 36.94 439 TYR A O 1
ATOM 3465 N N . VAL A 1 440 ? -9.292 -13.370 54.394 1.00 37.25 440 VAL A N 1
ATOM 3466 C CA . VAL A 1 440 ? -10.587 -13.629 53.768 1.00 37.25 440 VAL A CA 1
ATOM 3467 C C . VAL A 1 440 ? -11.028 -12.319 53.123 1.00 37.25 440 VAL A C 1
ATOM 3469 O O . VAL A 1 440 ? -11.400 -11.386 53.827 1.00 37.25 440 VAL A O 1
ATOM 3472 N N . SER A 1 441 ? -10.964 -12.237 51.794 1.00 39.28 441 SER A N 1
ATOM 3473 C CA . SER A 1 441 ? -11.616 -11.164 51.041 1.00 39.28 441 SER A CA 1
ATOM 3474 C C . SER A 1 441 ? -13.029 -11.616 50.685 1.00 39.28 441 SER A C 1
ATOM 3476 O O . SER A 1 441 ? -13.236 -12.528 49.884 1.00 39.28 441 SER A O 1
ATOM 3478 N N . SER A 1 442 ? -14.012 -11.015 51.345 1.00 45.09 442 SER A N 1
ATOM 3479 C CA . SER A 1 442 ? -15.433 -11.204 51.088 1.00 45.09 442 SER A CA 1
ATOM 3480 C C . SER A 1 442 ? -15.871 -10.299 49.938 1.00 45.09 442 SER A C 1
ATOM 3482 O O . SER A 1 442 ? -16.229 -9.153 50.179 1.00 45.09 442 SER A O 1
ATOM 3484 N N . ASN A 1 443 ? -15.840 -10.798 48.700 1.00 39.56 443 ASN A N 1
ATOM 3485 C CA . ASN A 1 443 ? -16.756 -10.371 47.637 1.00 39.56 443 ASN A CA 1
ATOM 3486 C C . ASN A 1 443 ? -16.773 -11.406 46.505 1.00 39.56 443 ASN A C 1
ATOM 3488 O O . ASN A 1 443 ? -15.810 -11.588 45.765 1.00 39.56 443 ASN A O 1
ATOM 3492 N N . GLY A 1 444 ? -17.895 -12.119 46.400 1.00 46.41 444 GLY A N 1
ATOM 3493 C CA . GLY A 1 444 ? -18.118 -13.161 45.409 1.00 46.41 444 GLY A CA 1
ATOM 3494 C C . GLY A 1 444 ? -18.279 -12.598 43.999 1.00 46.41 444 GLY A C 1
ATOM 3495 O O . GLY A 1 444 ? -19.372 -12.202 43.603 1.00 46.41 444 GLY A O 1
ATOM 3496 N N . ARG A 1 445 ? -17.206 -12.651 43.212 1.00 37.84 445 ARG A N 1
ATOM 3497 C CA . ARG A 1 445 ? -17.262 -12.727 41.748 1.00 37.84 445 ARG A CA 1
ATOM 3498 C C . ARG A 1 445 ? -16.167 -13.676 41.288 1.00 37.84 445 ARG A C 1
ATOM 3500 O O . ARG A 1 445 ? -14.986 -13.380 41.419 1.00 37.84 445 ARG A O 1
ATOM 3507 N N . ILE A 1 446 ? -16.572 -14.840 40.784 1.00 37.88 446 ILE A N 1
ATOM 3508 C CA . ILE A 1 446 ? -15.661 -15.816 40.182 1.00 37.88 446 ILE A CA 1
ATOM 3509 C C . ILE A 1 446 ? -15.248 -15.248 38.821 1.00 37.88 446 ILE A C 1
ATOM 3511 O O . ILE A 1 446 ? -15.884 -15.516 37.805 1.00 37.88 446 ILE A O 1
ATOM 3515 N N . HIS A 1 447 ? -14.211 -14.413 38.813 1.00 34.34 447 HIS A N 1
ATOM 3516 C CA . HIS A 1 447 ? -13.434 -14.172 37.608 1.00 34.34 447 HIS A CA 1
ATOM 3517 C C . HIS A 1 447 ? -12.564 -15.406 37.401 1.00 34.34 447 HIS A C 1
ATOM 3519 O O . HIS A 1 447 ? -11.636 -15.674 38.159 1.00 34.34 447 HIS A O 1
ATOM 3525 N N . GLN A 1 448 ? -12.911 -16.201 36.394 1.00 38.53 448 GLN A N 1
ATOM 3526 C CA . GLN A 1 448 ? -12.026 -17.229 35.875 1.00 38.53 448 GLN A CA 1
ATOM 3527 C C . GLN A 1 448 ? -10.918 -16.505 35.100 1.00 38.53 448 GLN A C 1
ATOM 3529 O O . GLN A 1 448 ? -10.978 -16.392 33.879 1.00 38.53 448 GLN A O 1
ATOM 3534 N N . GLU A 1 449 ? -9.945 -15.942 35.822 1.00 39.53 449 GLU A N 1
ATOM 3535 C CA . GLU A 1 449 ? -8.686 -15.482 35.245 1.00 39.53 449 GLU A CA 1
ATOM 3536 C C . GLU A 1 449 ? -7.999 -16.700 34.627 1.00 39.53 449 GLU A C 1
ATOM 3538 O O . GLU A 1 449 ? -7.322 -17.484 35.292 1.00 39.53 449 GLU A O 1
ATOM 3543 N N . ARG A 1 450 ? -8.195 -16.893 33.320 1.00 44.78 450 ARG A N 1
ATOM 3544 C CA . ARG A 1 450 ? -7.223 -17.626 32.520 1.00 44.78 450 ARG A CA 1
ATOM 3545 C C . ARG A 1 450 ? -5.969 -16.768 32.518 1.00 44.78 450 ARG A C 1
ATOM 3547 O O . ARG A 1 450 ? -5.845 -15.857 31.708 1.00 44.78 450 ARG A O 1
ATOM 3554 N N . SER A 1 451 ? -5.062 -17.044 33.447 1.00 39.50 451 SER A N 1
ATOM 3555 C CA . SER A 1 451 ? -3.690 -16.567 33.379 1.00 39.50 451 SER A CA 1
ATOM 3556 C C . SER A 1 451 ? -3.058 -17.175 32.126 1.00 39.50 451 SER A C 1
ATOM 3558 O O . SER A 1 451 ? -2.470 -18.260 32.169 1.00 39.50 451 SER A O 1
ATOM 3560 N N . GLU A 1 452 ? -3.252 -16.535 30.974 1.00 55.53 452 GLU A N 1
ATOM 3561 C CA . GLU A 1 452 ? -2.494 -16.876 29.783 1.00 55.53 452 GLU A CA 1
ATOM 3562 C C . GLU A 1 452 ? -1.034 -16.604 30.106 1.00 55.53 452 GLU A C 1
ATOM 3564 O O . GLU A 1 452 ? -0.618 -15.471 30.343 1.00 55.53 452 GLU A O 1
ATOM 3569 N N . HIS A 1 453 ? -0.269 -17.687 30.215 1.00 68.75 453 HIS A N 1
ATOM 3570 C CA . HIS A 1 453 ? 1.137 -17.616 30.556 1.00 68.75 453 HIS A CA 1
ATOM 3571 C C . HIS A 1 453 ? 1.811 -16.681 29.536 1.00 68.75 453 HIS A C 1
ATOM 3573 O O . HIS A 1 453 ? 1.723 -16.961 28.338 1.00 68.75 453 HIS A O 1
ATOM 3579 N N . PRO A 1 454 ? 2.504 -15.605 29.952 1.00 75.81 454 PRO A N 1
ATOM 3580 C CA . PRO A 1 454 ? 3.104 -14.633 29.027 1.00 75.81 454 PRO A CA 1
ATOM 3581 C C . PRO A 1 454 ? 4.009 -15.273 27.958 1.00 75.81 454 PRO A C 1
ATOM 3583 O O . PRO A 1 454 ? 4.123 -14.787 26.833 1.00 75.81 454 PRO A O 1
ATOM 3586 N N . LEU A 1 455 ? 4.603 -16.424 28.290 1.00 74.81 455 LEU A N 1
ATOM 3587 C CA . LEU A 1 455 ? 5.402 -17.249 27.384 1.00 74.81 455 LEU A CA 1
ATOM 3588 C C . LEU A 1 455 ? 4.592 -17.841 26.221 1.00 74.81 455 LEU A C 1
ATOM 3590 O O . LEU A 1 455 ? 5.117 -17.947 25.116 1.00 74.81 455 LEU A O 1
ATOM 3594 N N . LEU A 1 456 ? 3.324 -18.205 26.437 1.00 76.69 456 LEU A N 1
ATOM 3595 C CA . LEU A 1 456 ? 2.461 -18.775 25.402 1.00 76.69 456 LEU A CA 1
ATOM 3596 C C . LEU A 1 456 ? 2.121 -17.727 24.337 1.00 76.69 456 LEU A C 1
ATOM 3598 O O . LEU A 1 456 ? 2.224 -18.016 23.148 1.00 76.69 456 LEU A O 1
ATOM 3602 N N . VAL A 1 457 ? 1.810 -16.495 24.752 1.00 75.44 457 VAL A N 1
ATOM 3603 C CA . VAL A 1 457 ? 1.544 -15.374 23.833 1.00 75.44 457 VAL A CA 1
ATOM 3604 C C . VAL A 1 457 ? 2.774 -15.074 22.971 1.00 75.44 457 VAL A C 1
ATOM 3606 O O . VAL A 1 457 ? 2.654 -14.878 21.760 1.00 75.44 457 VAL A O 1
ATOM 3609 N N . HIS A 1 458 ? 3.970 -15.091 23.567 1.00 79.25 458 HIS A N 1
ATOM 3610 C CA . HIS A 1 458 ? 5.220 -14.908 22.827 1.00 79.25 458 HIS A CA 1
ATOM 3611 C C . HIS A 1 458 ? 5.481 -16.058 21.841 1.00 79.25 458 HIS A C 1
ATOM 3613 O O . HIS A 1 458 ? 5.842 -15.818 20.689 1.00 79.25 458 HIS A O 1
ATOM 3619 N N . LEU A 1 459 ? 5.251 -17.309 22.254 1.00 85.00 459 LEU A N 1
ATOM 3620 C CA . LEU A 1 459 ? 5.437 -18.479 21.395 1.00 85.00 459 LEU A CA 1
ATOM 3621 C C . LEU A 1 459 ? 4.474 -18.467 20.198 1.00 85.00 459 LEU A C 1
ATOM 3623 O O . LEU A 1 459 ? 4.894 -18.728 19.075 1.00 85.00 459 LEU A O 1
ATOM 3627 N N . VAL A 1 460 ? 3.203 -18.110 20.411 1.00 80.25 460 VAL A N 1
ATOM 3628 C CA . VAL A 1 460 ? 2.201 -17.991 19.337 1.00 80.25 460 VAL A CA 1
ATOM 3629 C C . VAL A 1 460 ? 2.605 -16.913 18.328 1.00 80.25 460 VAL A C 1
ATOM 3631 O O . VAL A 1 460 ? 2.536 -17.149 17.119 1.00 80.25 460 VAL A O 1
ATOM 3634 N N . LYS A 1 461 ? 3.095 -15.758 18.802 1.00 79.00 461 LYS A N 1
ATOM 3635 C CA . LYS A 1 461 ? 3.613 -14.693 17.928 1.00 79.00 461 LYS A CA 1
ATOM 3636 C C . LYS A 1 461 ? 4.824 -15.158 17.114 1.00 79.00 461 LYS A C 1
ATOM 3638 O O . LYS A 1 461 ? 4.853 -14.939 15.901 1.00 79.00 461 LYS A O 1
ATOM 3643 N N . GLU A 1 462 ? 5.781 -15.845 17.735 1.00 83.25 462 GLU A N 1
ATOM 3644 C CA . GLU A 1 462 ? 6.990 -16.303 17.037 1.00 83.25 462 GLU A CA 1
ATOM 3645 C C . GLU A 1 462 ? 6.690 -17.428 16.033 1.00 83.25 462 GLU A C 1
ATOM 3647 O O . GLU A 1 462 ? 7.232 -17.430 14.927 1.00 83.25 462 GLU A O 1
ATOM 3652 N N . VAL A 1 463 ? 5.754 -18.332 16.347 1.00 86.19 463 VAL A N 1
ATOM 3653 C CA . VAL A 1 463 ? 5.263 -19.352 15.402 1.00 86.19 463 VAL A CA 1
ATOM 3654 C C . VAL A 1 463 ? 4.583 -18.699 14.195 1.00 86.19 463 VAL A C 1
ATOM 3656 O O . VAL A 1 463 ? 4.838 -19.103 13.059 1.00 86.19 463 VAL A O 1
ATOM 3659 N N . GLY A 1 464 ? 3.778 -17.651 14.405 1.00 78.81 464 GLY A N 1
ATOM 3660 C CA . GLY A 1 464 ? 3.191 -16.866 13.314 1.00 78.81 464 GLY A CA 1
ATOM 3661 C C . GLY A 1 464 ? 4.253 -16.194 12.434 1.00 78.81 464 GLY A C 1
ATOM 3662 O O . GLY A 1 464 ? 4.170 -16.239 11.202 1.00 78.81 464 GLY A O 1
ATOM 3663 N N . ARG A 1 465 ? 5.302 -15.635 13.053 1.00 81.88 465 ARG A N 1
ATOM 3664 C CA . ARG A 1 465 ? 6.436 -15.013 12.351 1.00 81.88 465 ARG A CA 1
ATOM 3665 C C . ARG A 1 465 ? 7.215 -16.025 11.507 1.00 81.88 465 ARG A C 1
ATOM 3667 O O . ARG A 1 465 ? 7.468 -15.765 10.328 1.00 81.88 465 ARG A O 1
ATOM 3674 N N . LEU A 1 466 ? 7.536 -17.188 12.076 1.00 81.75 466 LEU A N 1
ATOM 3675 C CA . LEU A 1 466 ? 8.213 -18.290 11.383 1.00 81.75 466 LEU A CA 1
ATOM 3676 C C . LEU A 1 466 ? 7.366 -18.847 10.234 1.00 81.75 466 LEU A C 1
ATOM 3678 O O . LEU A 1 466 ? 7.884 -19.041 9.138 1.00 81.75 466 LEU A O 1
ATOM 3682 N N . SER A 1 467 ? 6.060 -19.033 10.437 1.00 81.94 467 SER A N 1
ATOM 3683 C CA . SER A 1 467 ? 5.143 -19.493 9.385 1.00 81.94 467 SER A CA 1
ATOM 3684 C C . SER A 1 467 ? 5.088 -18.520 8.197 1.00 81.94 467 SER A C 1
ATOM 3686 O O . SER A 1 467 ? 5.165 -18.938 7.038 1.00 81.94 467 SER A O 1
ATOM 3688 N N . SER A 1 468 ? 5.056 -17.208 8.467 1.00 70.56 468 SER A N 1
ATOM 3689 C CA . SER A 1 468 ? 5.132 -16.167 7.431 1.00 70.56 468 SER A CA 1
ATOM 3690 C C . SER A 1 468 ? 6.466 -16.178 6.677 1.00 70.56 468 SER A C 1
ATOM 3692 O O . SER A 1 468 ? 6.504 -15.939 5.466 1.00 70.56 468 SER A O 1
ATOM 3694 N N . PHE A 1 469 ? 7.572 -16.437 7.376 1.00 75.62 469 PHE A N 1
ATOM 3695 C CA . PHE A 1 469 ? 8.894 -16.552 6.766 1.00 75.62 469 PHE A CA 1
ATOM 3696 C C . PHE A 1 469 ? 8.976 -17.780 5.852 1.00 75.62 469 PHE A C 1
ATOM 3698 O O . PHE A 1 469 ? 9.327 -17.637 4.684 1.00 75.62 469 PHE A O 1
ATOM 3705 N N . ILE A 1 470 ? 8.557 -18.953 6.335 1.00 82.19 470 ILE A N 1
ATOM 3706 C CA . ILE A 1 470 ? 8.522 -20.201 5.555 1.00 82.19 470 ILE A CA 1
ATOM 3707 C C . ILE A 1 470 ? 7.683 -20.017 4.284 1.00 82.19 470 ILE A C 1
ATOM 3709 O O . ILE A 1 470 ? 8.177 -20.279 3.192 1.00 82.19 470 ILE A O 1
ATOM 3713 N N . SER A 1 471 ? 6.483 -19.440 4.397 1.00 80.50 471 SER A N 1
ATOM 3714 C CA . SER A 1 471 ? 5.599 -19.195 3.243 1.00 80.50 471 SER A CA 1
ATOM 3715 C C . SER A 1 471 ? 6.242 -18.292 2.178 1.00 80.50 471 SER A C 1
ATOM 3717 O O . SER A 1 471 ? 6.049 -18.482 0.975 1.00 80.50 471 SER A O 1
ATOM 3719 N N . ARG A 1 472 ? 7.034 -17.293 2.599 1.00 80.69 472 ARG A N 1
ATOM 3720 C CA . ARG A 1 472 ? 7.783 -16.423 1.676 1.00 80.69 472 ARG A CA 1
ATOM 3721 C C . ARG A 1 472 ? 8.897 -17.182 0.957 1.00 80.69 472 ARG A C 1
ATOM 3723 O O . ARG A 1 472 ? 9.065 -16.992 -0.248 1.00 80.69 472 ARG A O 1
ATOM 3730 N N . TYR A 1 473 ? 9.624 -18.045 1.666 1.00 87.50 473 TYR A N 1
ATOM 3731 C CA . TYR A 1 473 ? 10.656 -18.895 1.068 1.00 87.50 473 TYR A CA 1
ATOM 3732 C C . TYR A 1 473 ? 10.068 -19.917 0.099 1.00 87.50 473 TYR A C 1
ATOM 3734 O O . TYR A 1 473 ? 10.604 -20.074 -0.996 1.00 87.50 473 TYR A O 1
ATOM 3742 N N . GLU A 1 474 ? 8.944 -20.542 0.445 1.00 88.69 474 GLU A N 1
ATOM 3743 C CA . GLU A 1 474 ? 8.232 -21.467 -0.439 1.00 88.69 474 GLU A CA 1
ATOM 3744 C C . GLU A 1 474 ? 7.813 -20.775 -1.739 1.00 88.69 474 GLU A C 1
ATOM 3746 O O . GLU A 1 474 ? 8.130 -21.263 -2.821 1.00 88.69 474 GLU A O 1
ATOM 3751 N N . LYS A 1 475 ? 7.215 -19.578 -1.658 1.00 86.75 475 LYS A N 1
ATOM 3752 C CA . LYS A 1 475 ? 6.826 -18.799 -2.845 1.00 86.75 475 LYS A CA 1
ATOM 3753 C C . LYS A 1 475 ? 8.030 -18.400 -3.709 1.00 86.75 475 LYS A C 1
ATOM 3755 O O . LYS A 1 475 ? 7.946 -18.411 -4.941 1.00 86.75 475 LYS A O 1
ATOM 3760 N N . LYS A 1 476 ? 9.161 -18.051 -3.083 1.00 86.94 476 LYS A N 1
ATOM 3761 C CA . LYS A 1 476 ? 10.406 -17.714 -3.793 1.00 86.94 476 LYS A CA 1
ATOM 3762 C C . LYS A 1 476 ? 10.983 -18.947 -4.491 1.00 86.94 476 LYS A C 1
ATOM 3764 O O . LYS A 1 476 ? 11.312 -18.866 -5.670 1.00 86.94 476 LYS A O 1
ATOM 3769 N N . LEU A 1 477 ? 11.030 -20.092 -3.807 1.00 89.94 477 LEU A N 1
ATOM 3770 C CA . LEU A 1 477 ? 11.487 -21.359 -4.379 1.00 89.94 477 LEU A CA 1
ATOM 3771 C C . LEU A 1 477 ? 10.575 -21.821 -5.522 1.00 89.94 477 LEU A C 1
ATOM 3773 O O . LEU A 1 477 ? 11.074 -22.254 -6.557 1.00 89.94 477 LEU A O 1
ATOM 3777 N N . GLU A 1 478 ? 9.259 -21.662 -5.380 1.00 93.62 478 GLU A N 1
ATOM 3778 C CA . GLU A 1 478 ? 8.276 -21.974 -6.421 1.00 93.62 478 GLU A CA 1
ATOM 3779 C C . GLU A 1 478 ? 8.500 -21.129 -7.673 1.00 93.62 478 GLU A C 1
ATOM 3781 O O . GLU A 1 478 ? 8.534 -21.652 -8.787 1.00 93.62 478 GLU A O 1
ATOM 3786 N N . THR A 1 479 ? 8.722 -19.827 -7.490 1.00 90.81 479 THR A N 1
ATOM 3787 C CA . THR A 1 479 ? 9.014 -18.898 -8.588 1.00 90.81 479 THR A CA 1
ATOM 3788 C C . THR A 1 479 ? 10.315 -19.278 -9.296 1.00 90.81 479 THR A C 1
ATOM 3790 O O . THR A 1 479 ? 10.357 -19.311 -10.527 1.00 90.81 479 THR A O 1
ATOM 3793 N N . THR A 1 480 ? 11.359 -19.635 -8.542 1.00 91.50 480 THR A N 1
ATOM 3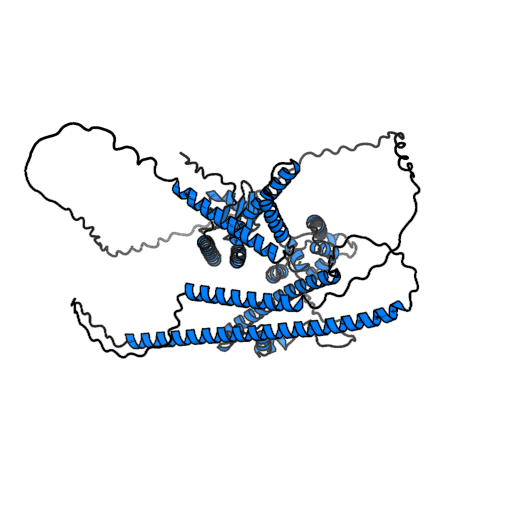794 C CA . THR A 1 480 ? 12.631 -20.114 -9.101 1.00 91.50 480 THR A CA 1
ATOM 3795 C C . THR A 1 480 ? 12.448 -21.412 -9.886 1.00 91.50 480 THR A C 1
ATOM 3797 O O . THR A 1 480 ? 12.901 -21.495 -11.024 1.00 91.50 480 THR A O 1
ATOM 3800 N N . CYS A 1 481 ? 11.734 -22.398 -9.337 1.00 94.50 481 CYS A N 1
ATOM 3801 C CA . CYS A 1 481 ? 11.455 -23.663 -10.020 1.00 94.50 481 CYS A CA 1
ATOM 3802 C C . CYS A 1 481 ? 10.668 -23.442 -11.320 1.00 94.50 481 CYS A C 1
ATOM 3804 O O . CYS A 1 481 ? 11.034 -23.978 -12.364 1.00 94.50 481 CYS A O 1
ATOM 3806 N N . LYS A 1 482 ? 9.636 -22.589 -11.294 1.00 93.06 482 LYS A N 1
ATOM 3807 C CA . LYS A 1 482 ? 8.860 -22.217 -12.488 1.00 93.06 482 LYS A CA 1
ATOM 3808 C C . LYS A 1 482 ? 9.713 -21.504 -13.536 1.00 93.06 482 LYS A C 1
ATOM 3810 O O . LYS A 1 482 ? 9.559 -21.781 -14.723 1.00 93.06 482 LYS A O 1
ATOM 3815 N N . SER A 1 483 ? 10.628 -20.634 -13.110 1.00 91.81 483 SER A N 1
ATOM 3816 C CA . SER A 1 483 ? 11.581 -19.961 -13.999 1.00 91.81 483 SER A CA 1
ATOM 3817 C C . SER A 1 483 ? 12.526 -20.962 -14.669 1.00 91.81 483 SER A C 1
ATOM 3819 O O . SER A 1 483 ? 12.638 -20.971 -15.893 1.00 91.81 483 SER A O 1
ATOM 3821 N N . ILE A 1 484 ? 13.120 -21.876 -13.892 1.00 91.50 484 ILE A N 1
ATOM 3822 C CA . ILE A 1 484 ? 13.978 -22.951 -14.412 1.00 91.50 484 ILE A CA 1
ATOM 3823 C C . ILE A 1 484 ? 13.207 -23.809 -15.425 1.00 91.50 484 ILE A C 1
ATOM 3825 O O . ILE A 1 484 ? 13.701 -24.050 -16.524 1.00 91.50 484 ILE A O 1
ATOM 3829 N N . LEU A 1 485 ? 11.973 -24.213 -15.105 1.00 92.75 485 LEU A N 1
ATOM 3830 C CA . LEU A 1 485 ? 11.125 -24.977 -16.026 1.00 92.75 485 LEU A CA 1
ATOM 3831 C C . LEU A 1 485 ? 10.782 -24.186 -17.291 1.00 92.75 485 LEU A C 1
ATOM 3833 O O . LEU A 1 485 ? 10.737 -24.766 -18.370 1.00 92.75 485 LEU A O 1
ATOM 3837 N N . SER A 1 486 ? 10.558 -22.875 -17.189 1.00 91.06 486 SER A N 1
ATOM 3838 C CA . SER A 1 486 ? 10.313 -22.021 -18.354 1.00 91.06 486 SER A CA 1
ATOM 3839 C C . SER A 1 486 ? 11.539 -21.912 -19.261 1.00 91.06 486 SER A C 1
ATOM 3841 O O . SER A 1 486 ? 11.373 -21.843 -20.475 1.00 91.06 486 SER A O 1
ATOM 3843 N N . VAL A 1 487 ? 12.754 -21.894 -18.703 1.00 89.00 487 VAL A N 1
ATOM 3844 C CA . VAL A 1 487 ? 13.999 -21.923 -19.488 1.00 89.00 487 VAL A CA 1
ATOM 3845 C C . VAL A 1 487 ? 14.204 -23.304 -20.111 1.00 89.00 487 VAL A C 1
ATOM 3847 O O . VAL A 1 487 ? 14.530 -23.400 -21.286 1.00 89.00 487 VAL A O 1
ATOM 3850 N N . ALA A 1 488 ? 13.930 -24.384 -19.380 1.00 88.19 488 ALA A N 1
ATOM 3851 C CA . ALA A 1 488 ? 13.988 -25.736 -19.937 1.00 88.19 488 ALA A CA 1
ATOM 3852 C C . ALA A 1 488 ? 12.959 -25.954 -21.068 1.00 88.19 488 ALA A C 1
ATOM 3854 O O . ALA A 1 488 ? 13.226 -26.686 -22.016 1.00 88.19 488 ALA A O 1
ATOM 3855 N N . GLN A 1 489 ? 11.799 -25.286 -21.014 1.00 89.62 489 GLN A N 1
ATOM 3856 C CA . GLN A 1 489 ? 10.782 -25.326 -22.076 1.00 89.62 489 GLN A CA 1
ATOM 3857 C C . GLN A 1 489 ? 11.243 -24.692 -23.391 1.00 89.62 489 GLN A C 1
ATOM 3859 O O . GLN A 1 489 ? 10.701 -25.031 -24.441 1.00 89.62 489 GLN A O 1
ATOM 3864 N N . THR A 1 490 ? 12.196 -23.756 -23.365 1.00 87.25 490 THR A N 1
ATOM 3865 C CA . THR A 1 490 ? 12.706 -23.155 -24.607 1.00 87.25 490 THR A CA 1
ATOM 3866 C C . THR A 1 490 ? 13.762 -24.030 -25.270 1.00 87.25 490 THR A C 1
ATOM 3868 O O . THR A 1 490 ? 13.903 -23.977 -26.491 1.00 87.25 490 THR A O 1
ATOM 3871 N N . THR A 1 491 ? 14.479 -24.844 -24.493 1.00 84.12 491 THR A N 1
ATOM 3872 C CA . THR A 1 491 ? 15.543 -25.726 -24.987 1.00 84.12 491 THR A CA 1
ATOM 3873 C C . THR A 1 491 ? 15.052 -27.135 -25.315 1.00 84.12 491 THR A C 1
ATOM 3875 O O . THR A 1 491 ? 15.594 -27.760 -26.224 1.00 84.12 491 THR A O 1
ATOM 3878 N N . SER A 1 492 ? 14.013 -27.626 -24.630 1.00 73.69 492 SER A N 1
ATOM 3879 C CA . SER A 1 492 ? 13.458 -28.973 -24.806 1.00 73.69 492 SER A CA 1
ATOM 3880 C C . SER A 1 492 ? 12.034 -28.937 -25.377 1.00 73.69 492 SER A C 1
ATOM 3882 O O . SER A 1 492 ? 11.156 -28.256 -24.851 1.00 73.69 492 SER A O 1
ATOM 3884 N N . GLN A 1 493 ? 11.769 -29.710 -26.438 1.00 65.25 493 GLN A N 1
ATOM 3885 C CA . GLN A 1 493 ? 10.443 -29.852 -27.076 1.00 65.25 493 GLN A CA 1
ATOM 3886 C C . GLN A 1 493 ? 9.460 -30.743 -26.280 1.00 65.25 493 GLN A C 1
ATOM 3888 O O . GLN A 1 493 ? 8.533 -31.325 -26.848 1.00 65.25 493 GLN A O 1
ATOM 3893 N N . GLU A 1 494 ? 9.630 -30.883 -24.965 1.00 74.06 494 GLU A N 1
ATOM 3894 C CA . GLU A 1 494 ? 8.822 -31.810 -24.172 1.00 74.06 494 GLU A CA 1
ATOM 3895 C C . GLU A 1 494 ? 7.472 -31.224 -23.737 1.00 74.06 494 GLU A C 1
ATOM 3897 O O . GLU A 1 494 ? 7.366 -30.220 -23.028 1.00 74.06 494 GLU A O 1
ATOM 3902 N N . VAL A 1 495 ? 6.405 -31.928 -24.127 1.00 72.75 495 VAL A N 1
ATOM 3903 C CA . VAL A 1 495 ? 5.002 -31.630 -23.790 1.00 72.75 495 VAL A CA 1
ATOM 3904 C C . VAL A 1 495 ? 4.733 -31.735 -22.280 1.00 72.75 495 VAL A C 1
ATOM 3906 O O . VAL A 1 495 ? 3.797 -31.108 -21.773 1.00 72.75 495 VAL A O 1
ATOM 3909 N N . ASP A 1 496 ? 5.561 -32.473 -21.539 1.00 83.06 496 ASP A N 1
ATOM 3910 C CA . ASP A 1 496 ? 5.339 -32.754 -20.120 1.00 83.06 496 ASP A CA 1
ATOM 3911 C C . ASP A 1 496 ? 5.698 -31.585 -19.189 1.00 83.06 496 ASP A C 1
ATOM 3913 O O . ASP A 1 496 ? 5.128 -31.474 -18.102 1.00 83.06 496 ASP A O 1
ATOM 3917 N N . LEU A 1 497 ? 6.502 -30.615 -19.638 1.00 86.62 497 LEU A N 1
ATOM 3918 C CA . LEU A 1 497 ? 6.920 -29.475 -18.808 1.00 86.62 497 LEU A CA 1
ATOM 3919 C C . LEU A 1 497 ? 5.763 -28.558 -18.384 1.00 86.62 497 LEU A C 1
ATOM 3921 O O . LEU A 1 497 ? 5.855 -27.891 -17.355 1.00 86.62 497 LEU A O 1
ATOM 3925 N N . LYS A 1 498 ? 4.659 -28.521 -19.142 1.00 86.12 498 LYS A N 1
ATOM 3926 C CA . LYS A 1 498 ? 3.460 -27.766 -18.734 1.00 86.12 498 LYS A CA 1
ATOM 3927 C C . LYS A 1 498 ? 2.731 -28.426 -17.570 1.00 86.12 498 LYS A C 1
ATOM 3929 O O . LYS A 1 498 ? 2.204 -27.724 -16.720 1.00 86.12 498 LYS A O 1
ATOM 3934 N N . ARG A 1 499 ? 2.724 -29.761 -17.509 1.00 89.06 499 ARG A N 1
ATOM 3935 C CA . ARG A 1 499 ? 2.078 -30.505 -16.414 1.00 89.06 499 ARG A CA 1
ATOM 3936 C C . ARG A 1 499 ? 2.842 -30.341 -15.104 1.00 89.06 499 ARG A C 1
ATOM 3938 O O . ARG A 1 499 ? 2.233 -30.345 -14.044 1.00 89.06 499 ARG A O 1
ATOM 3945 N N . VAL A 1 500 ? 4.158 -30.163 -15.192 1.00 91.25 500 VAL A N 1
ATOM 3946 C CA . VAL A 1 500 ? 5.042 -29.987 -14.035 1.00 91.25 500 VAL A CA 1
ATOM 3947 C C . VAL A 1 500 ? 4.860 -28.615 -13.378 1.00 91.25 500 VAL A C 1
ATOM 3949 O O . VAL A 1 500 ? 4.945 -28.516 -12.160 1.00 91.25 500 VAL A O 1
ATOM 3952 N N . GLN A 1 501 ? 4.542 -27.565 -14.146 1.00 90.50 501 GLN A N 1
ATOM 3953 C CA . GLN A 1 501 ? 4.275 -26.225 -13.591 1.00 90.50 501 GLN A CA 1
ATOM 3954 C C . GLN A 1 501 ? 3.032 -26.170 -12.687 1.00 90.50 501 GLN A C 1
ATOM 3956 O O . GLN A 1 501 ? 2.924 -25.256 -11.866 1.00 90.50 501 GLN A O 1
ATOM 3961 N N . ASP A 1 502 ? 2.123 -27.140 -12.833 1.00 93.25 502 ASP A N 1
ATOM 3962 C CA . ASP A 1 502 ? 0.908 -27.280 -12.024 1.00 93.25 502 ASP A CA 1
ATOM 3963 C C . ASP A 1 502 ? 1.120 -28.149 -10.763 1.00 93.25 502 ASP A C 1
ATOM 3965 O O . ASP A 1 502 ? 0.196 -28.301 -9.958 1.00 93.25 502 ASP A O 1
ATOM 3969 N N . LEU A 1 503 ? 2.306 -28.745 -10.579 1.00 93.62 503 LEU A N 1
ATOM 3970 C CA . LEU A 1 503 ? 2.625 -29.557 -9.402 1.00 93.62 503 LEU A CA 1
ATOM 3971 C C . LEU A 1 503 ? 2.893 -28.687 -8.165 1.00 93.62 503 LEU A C 1
ATOM 3973 O O . LEU A 1 503 ? 3.287 -27.524 -8.259 1.00 93.62 503 LEU A O 1
ATOM 3977 N N . GLY A 1 504 ? 2.703 -29.275 -6.980 1.00 93.94 504 GLY A N 1
ATOM 3978 C CA . GLY A 1 504 ? 3.113 -28.647 -5.724 1.00 93.94 504 GLY A CA 1
ATOM 3979 C C . GLY A 1 504 ? 4.635 -28.499 -5.639 1.00 93.94 504 GLY A C 1
ATOM 3980 O O . GLY A 1 504 ? 5.376 -29.230 -6.294 1.00 93.94 504 GLY A O 1
ATOM 3981 N N . LEU A 1 505 ? 5.110 -27.572 -4.803 1.00 94.00 505 LEU A N 1
ATOM 3982 C CA . LEU A 1 505 ? 6.533 -27.241 -4.684 1.00 94.00 505 LEU A CA 1
ATOM 3983 C C . LEU A 1 505 ? 7.461 -28.454 -4.449 1.00 94.00 505 LEU A C 1
ATOM 3985 O O . LEU A 1 505 ? 8.475 -28.530 -5.145 1.00 94.00 505 LEU A O 1
ATOM 3989 N N . PRO A 1 506 ? 7.146 -29.417 -3.553 1.00 93.12 506 PRO A N 1
ATOM 3990 C CA . PRO A 1 506 ? 8.012 -30.579 -3.346 1.00 93.12 506 PRO A CA 1
ATOM 3991 C C . PRO A 1 506 ? 8.128 -31.453 -4.599 1.00 93.12 506 PRO A C 1
ATOM 3993 O O . PRO A 1 506 ? 9.223 -31.865 -4.971 1.00 93.12 506 PRO A O 1
ATOM 3996 N N . ASP A 1 507 ? 7.010 -31.690 -5.285 1.00 95.44 507 ASP A N 1
ATOM 3997 C CA . ASP A 1 507 ? 6.957 -32.544 -6.474 1.00 95.44 507 ASP A CA 1
ATOM 3998 C C . ASP A 1 507 ? 7.630 -31.872 -7.674 1.00 95.44 507 ASP A C 1
ATOM 4000 O O . ASP A 1 507 ? 8.372 -32.511 -8.418 1.00 95.44 507 ASP A O 1
ATOM 4004 N N . MET A 1 508 ? 7.417 -30.564 -7.831 1.00 96.12 508 MET A N 1
ATOM 4005 C CA . MET A 1 508 ? 8.076 -29.756 -8.853 1.00 96.12 508 MET A CA 1
ATOM 4006 C C . MET A 1 508 ? 9.597 -29.738 -8.648 1.00 96.12 508 MET A C 1
ATOM 4008 O O . MET A 1 508 ? 10.345 -29.886 -9.613 1.00 96.12 508 MET A O 1
ATOM 4012 N N . TYR A 1 509 ? 10.058 -29.595 -7.401 1.00 94.75 509 TYR A N 1
ATOM 4013 C CA . TYR A 1 509 ? 11.481 -29.640 -7.070 1.00 94.75 509 TYR A CA 1
ATOM 4014 C C . TYR A 1 509 ? 12.086 -31.019 -7.345 1.00 94.75 509 TYR A C 1
ATOM 4016 O O . TYR A 1 509 ? 13.112 -31.099 -8.013 1.00 94.75 509 TYR A O 1
ATOM 4024 N N . ASN A 1 510 ? 11.438 -32.099 -6.896 1.00 94.56 510 ASN A N 1
ATOM 4025 C CA . ASN A 1 510 ? 11.904 -33.465 -7.149 1.00 94.56 510 ASN A CA 1
ATOM 4026 C C . ASN A 1 510 ? 11.983 -33.757 -8.652 1.00 94.56 510 ASN A C 1
ATOM 4028 O O . ASN A 1 510 ? 12.981 -34.299 -9.117 1.00 94.56 510 ASN A O 1
ATOM 4032 N N . TYR A 1 511 ? 10.984 -33.317 -9.425 1.00 95.19 511 TYR A N 1
ATOM 4033 C CA . TYR A 1 511 ? 11.009 -33.450 -10.879 1.00 95.19 511 TYR A CA 1
ATOM 4034 C C . TYR A 1 511 ? 12.234 -32.769 -11.492 1.00 95.19 511 TYR A C 1
ATOM 4036 O O . TYR A 1 511 ? 12.911 -33.391 -12.307 1.00 95.19 511 TYR A O 1
ATOM 4044 N N . ILE A 1 512 ? 12.514 -31.515 -11.105 1.00 93.75 512 ILE A N 1
ATOM 4045 C CA . ILE A 1 512 ? 13.682 -30.752 -11.575 1.00 93.75 512 ILE A CA 1
ATOM 4046 C C . ILE A 1 512 ? 14.977 -31.456 -11.166 1.00 93.75 512 ILE A C 1
ATOM 4048 O O . ILE A 1 512 ? 15.843 -31.656 -12.011 1.00 93.75 512 ILE A O 1
ATOM 4052 N N . ALA A 1 513 ? 15.086 -31.865 -9.900 1.00 93.62 513 ALA A N 1
ATOM 4053 C CA . ALA A 1 513 ? 16.257 -32.545 -9.358 1.00 93.62 513 ALA A CA 1
ATOM 4054 C C . ALA A 1 513 ? 16.560 -33.857 -10.092 1.00 93.62 513 ALA A C 1
ATOM 4056 O O . ALA A 1 513 ? 17.724 -34.238 -10.220 1.00 93.62 513 ALA A O 1
ATOM 4057 N N . ASP A 1 514 ? 15.530 -34.530 -10.608 1.00 94.38 514 ASP A N 1
ATOM 4058 C CA . ASP A 1 514 ? 15.686 -35.769 -11.352 1.00 94.38 514 ASP A CA 1
ATOM 4059 C C . ASP A 1 514 ? 16.092 -35.595 -12.814 1.00 94.38 514 ASP A C 1
ATOM 4061 O O . ASP A 1 514 ? 16.585 -36.563 -13.408 1.00 94.38 514 ASP A O 1
ATOM 4065 N N . GLN A 1 515 ? 15.953 -34.391 -13.378 1.00 93.31 515 GLN A N 1
ATOM 4066 C CA . GLN A 1 515 ? 16.249 -34.153 -14.784 1.00 93.31 515 GLN A CA 1
ATOM 4067 C C . GLN A 1 515 ? 17.745 -34.304 -15.107 1.00 93.31 515 GLN A C 1
ATOM 4069 O O . GLN A 1 515 ? 18.584 -33.771 -14.374 1.00 93.31 515 GLN A O 1
ATOM 4074 N N . PRO A 1 516 ? 18.103 -34.940 -16.242 1.00 90.94 516 PRO A N 1
ATOM 4075 C CA . PRO A 1 516 ? 19.498 -35.102 -16.654 1.00 90.94 516 PRO A CA 1
ATOM 4076 C C . PRO A 1 516 ? 20.233 -33.768 -16.784 1.00 90.94 516 PRO A C 1
ATOM 4078 O O . PRO A 1 516 ? 21.318 -33.617 -16.238 1.00 90.94 516 PRO A O 1
ATOM 4081 N N . TRP A 1 517 ? 19.596 -32.768 -17.405 1.00 89.62 517 TRP A N 1
ATOM 4082 C CA . TRP A 1 517 ? 20.182 -31.436 -17.585 1.00 89.62 517 TRP A CA 1
ATOM 4083 C C . TRP A 1 517 ? 20.470 -30.738 -16.250 1.00 89.62 517 TRP A C 1
ATOM 4085 O O . TRP A 1 517 ? 21.451 -30.012 -16.127 1.00 89.62 517 TRP A O 1
ATOM 4095 N N . PHE A 1 518 ? 19.642 -30.968 -15.228 1.00 90.44 518 PHE A N 1
ATOM 4096 C CA . PHE A 1 518 ? 19.868 -30.407 -13.899 1.00 90.44 518 PHE A CA 1
ATOM 4097 C C . PHE A 1 518 ? 20.988 -31.152 -13.167 1.00 90.44 518 PHE A C 1
ATOM 4099 O O . PHE A 1 518 ? 21.822 -30.525 -12.515 1.00 90.44 518 PHE A O 1
ATOM 4106 N N . LYS A 1 519 ? 21.042 -32.482 -13.306 1.00 91.62 519 LYS A N 1
ATOM 4107 C CA . LYS A 1 519 ? 22.121 -33.318 -12.762 1.00 91.62 519 LYS A CA 1
ATOM 4108 C C . LYS A 1 519 ? 23.471 -32.964 -13.383 1.00 91.62 519 LYS A C 1
ATOM 4110 O O . LYS A 1 519 ? 24.417 -32.780 -12.637 1.00 91.62 519 LYS A O 1
ATOM 4115 N N . GLU A 1 520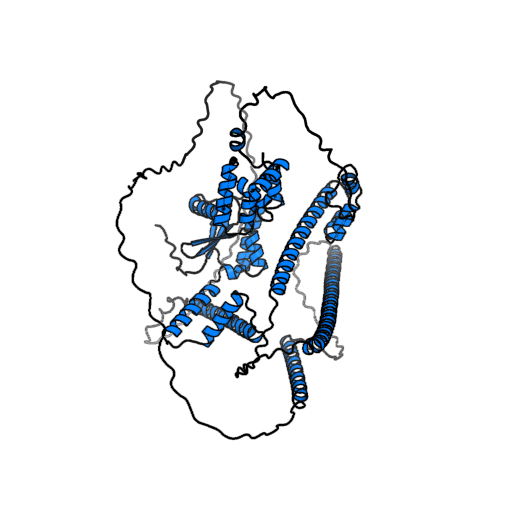 ? 23.557 -32.767 -14.696 1.00 88.31 520 GLU A N 1
ATOM 4116 C CA . GLU A 1 520 ? 24.789 -32.321 -15.370 1.00 88.31 520 GLU A CA 1
ATOM 4117 C C . GLU A 1 520 ? 25.258 -30.950 -14.852 1.00 88.31 520 GLU A C 1
ATOM 4119 O O . GLU A 1 520 ? 26.415 -30.801 -14.469 1.00 88.31 520 GLU A O 1
ATOM 4124 N N . LEU A 1 521 ? 24.343 -29.979 -14.715 1.00 82.56 521 LEU A N 1
ATOM 4125 C CA . LEU A 1 521 ? 24.644 -28.646 -14.165 1.00 82.56 521 LEU A CA 1
ATOM 4126 C C . LEU A 1 521 ? 25.077 -28.662 -12.689 1.00 82.56 521 LEU A C 1
ATOM 4128 O O . LEU A 1 521 ? 25.758 -27.742 -12.239 1.00 82.56 521 LEU A O 1
ATOM 4132 N N . THR A 1 522 ? 24.656 -29.668 -11.921 1.00 83.94 522 THR A N 1
ATOM 4133 C CA . THR A 1 522 ? 24.955 -29.781 -10.483 1.00 83.94 522 THR A CA 1
ATOM 4134 C C . THR A 1 522 ? 26.071 -30.777 -10.164 1.00 83.94 522 THR A C 1
ATOM 4136 O O . THR A 1 522 ? 26.580 -30.763 -9.045 1.00 83.94 522 THR A O 1
ATOM 4139 N N . SER A 1 523 ? 26.478 -31.610 -11.126 1.00 73.31 523 SER A N 1
ATOM 4140 C CA . SER A 1 523 ? 27.422 -32.715 -10.934 1.00 73.31 523 SER A CA 1
ATOM 4141 C C . SER A 1 523 ? 28.891 -32.307 -11.008 1.00 73.31 523 SER A C 1
ATOM 4143 O O . SER A 1 523 ? 29.703 -33.028 -10.433 1.00 73.31 523 SER A O 1
ATOM 4145 N N . GLU A 1 524 ? 29.266 -31.239 -11.720 1.00 55.41 524 GLU A N 1
ATOM 4146 C CA . GLU A 1 524 ? 30.690 -31.072 -12.059 1.00 55.41 524 GLU A CA 1
ATOM 4147 C C . GLU A 1 524 ? 31.540 -30.290 -11.054 1.00 55.41 524 GLU A C 1
ATOM 4149 O O . GLU A 1 524 ? 32.676 -30.687 -10.885 1.00 55.41 524 GLU A O 1
ATOM 4154 N N . ASP A 1 525 ? 31.041 -29.306 -10.297 1.00 56.44 525 ASP A N 1
ATOM 4155 C CA . ASP A 1 525 ? 31.864 -28.631 -9.256 1.00 56.44 525 ASP A CA 1
ATOM 4156 C C . ASP A 1 525 ? 31.036 -27.894 -8.178 1.00 56.44 525 ASP A C 1
ATOM 4158 O O . ASP A 1 525 ? 31.557 -27.169 -7.323 1.00 56.44 525 ASP A O 1
ATOM 4162 N N . PHE A 1 526 ? 29.708 -28.048 -8.189 1.00 50.41 526 PHE A N 1
ATOM 4163 C CA . PHE A 1 526 ? 28.819 -27.221 -7.373 1.00 50.41 526 PHE A CA 1
ATOM 4164 C C . PHE A 1 526 ? 28.555 -27.848 -5.996 1.00 50.41 526 PHE A C 1
ATOM 4166 O O . PHE A 1 526 ? 27.519 -28.467 -5.742 1.00 50.41 526 PHE A O 1
ATOM 4173 N N . SER A 1 527 ? 29.497 -27.671 -5.066 1.00 41.38 527 SER A N 1
ATOM 4174 C CA . SER A 1 527 ? 29.256 -27.967 -3.648 1.00 41.38 527 SER A CA 1
ATOM 4175 C C . SER A 1 527 ? 28.225 -26.987 -3.064 1.00 41.38 527 SER A C 1
ATOM 4177 O O . SER A 1 527 ? 28.498 -25.815 -2.816 1.00 41.38 527 SER A O 1
ATOM 4179 N N . TRP A 1 528 ? 26.991 -27.451 -2.855 1.00 46.62 528 TRP A N 1
ATOM 4180 C CA . TRP A 1 528 ? 25.982 -26.664 -2.144 1.00 46.62 528 TRP A CA 1
ATOM 4181 C C . TRP A 1 528 ? 26.419 -26.436 -0.684 1.00 46.62 528 TRP A C 1
ATOM 4183 O O . TRP A 1 528 ? 26.693 -27.418 0.010 1.00 46.62 528 TRP A O 1
ATOM 4193 N N . PRO A 1 529 ? 26.369 -25.201 -0.145 1.00 40.53 529 PRO A N 1
ATOM 4194 C CA . PRO A 1 529 ? 26.688 -24.929 1.264 1.00 40.53 529 PRO A CA 1
ATOM 4195 C C . PRO A 1 529 ? 25.713 -25.547 2.288 1.00 40.53 529 PRO A C 1
ATOM 4197 O O . PRO A 1 529 ? 25.885 -25.354 3.487 1.00 40.53 529 PRO A O 1
ATOM 4200 N N . LEU A 1 530 ? 24.651 -26.235 1.851 1.00 37.09 530 LEU A N 1
ATOM 4201 C CA . LEU A 1 530 ? 23.481 -26.558 2.683 1.00 37.09 530 LEU A CA 1
ATOM 4202 C C . LEU A 1 530 ? 22.985 -28.008 2.555 1.00 37.09 530 LEU A C 1
ATOM 4204 O O . LEU A 1 530 ? 21.812 -28.295 2.795 1.00 37.09 530 LEU A O 1
ATOM 4208 N N . SER A 1 531 ? 23.867 -28.961 2.246 1.00 35.03 531 SER A N 1
ATOM 4209 C CA . SER A 1 531 ? 23.557 -30.369 2.520 1.00 35.03 531 SER A CA 1
ATOM 4210 C C . SER A 1 531 ? 23.472 -30.561 4.046 1.00 35.03 531 SER A C 1
ATOM 4212 O O . SER A 1 531 ? 24.488 -30.716 4.723 1.00 35.03 531 SER A O 1
ATOM 4214 N N . MET A 1 532 ? 22.251 -30.580 4.592 1.00 34.47 532 MET A N 1
ATOM 4215 C CA . MET A 1 532 ? 21.927 -30.988 5.970 1.00 34.47 532 MET A CA 1
ATOM 4216 C C . MET A 1 532 ? 22.101 -32.510 6.146 1.00 34.47 532 MET A C 1
ATOM 4218 O O . MET A 1 532 ? 21.232 -33.214 6.658 1.00 34.47 532 MET A O 1
ATOM 4222 N N . SER A 1 533 ? 23.238 -33.043 5.697 1.00 34.59 533 SER A N 1
ATOM 4223 C CA . SER A 1 533 ? 23.687 -34.383 6.039 1.00 34.59 533 SER A CA 1
ATOM 4224 C C . SER A 1 533 ? 24.385 -34.308 7.388 1.00 34.59 533 SER A C 1
ATOM 4226 O O . SER A 1 533 ? 25.424 -33.674 7.543 1.00 34.59 533 SER A O 1
ATOM 4228 N N . LYS A 1 534 ? 23.808 -35.011 8.357 1.00 41.72 534 LYS A N 1
ATOM 4229 C CA . LYS A 1 534 ? 24.329 -35.283 9.697 1.00 41.72 534 LYS A CA 1
ATOM 4230 C C . LYS A 1 534 ? 25.753 -35.870 9.608 1.00 41.72 534 LYS A C 1
ATOM 4232 O O . LYS A 1 534 ? 25.915 -37.086 9.572 1.00 41.72 534 LYS A O 1
ATOM 4237 N N . ARG A 1 535 ? 26.792 -35.031 9.556 1.00 32.69 535 ARG A N 1
ATOM 4238 C CA . ARG A 1 535 ? 28.196 -35.442 9.714 1.00 32.69 535 ARG A CA 1
ATOM 4239 C C . ARG A 1 535 ? 28.781 -34.796 10.965 1.00 32.69 535 ARG A C 1
ATOM 4241 O O . ARG A 1 535 ? 28.633 -33.603 11.196 1.00 32.69 535 ARG A O 1
ATOM 4248 N N . ARG A 1 536 ? 29.357 -35.662 11.800 1.00 36.69 536 ARG A N 1
ATOM 4249 C CA . ARG A 1 536 ? 30.085 -35.344 13.029 1.00 36.69 536 ARG A CA 1
ATOM 4250 C C . ARG A 1 536 ? 31.404 -34.645 12.681 1.00 36.69 536 ARG A C 1
ATOM 4252 O O . ARG A 1 536 ? 31.951 -34.904 11.613 1.00 36.69 536 ARG A O 1
ATOM 4259 N N . ASN A 1 537 ? 31.860 -33.810 13.615 1.00 36.66 537 ASN A N 1
ATOM 4260 C CA . ASN A 1 537 ? 33.193 -33.213 13.706 1.00 36.66 537 ASN A CA 1
ATOM 4261 C C . ASN A 1 537 ? 34.303 -34.152 13.210 1.00 36.66 537 ASN A C 1
ATOM 4263 O O . ASN A 1 537 ? 34.342 -35.306 13.630 1.00 36.66 537 ASN A O 1
ATOM 4267 N N . GLU A 1 538 ? 35.202 -33.651 12.368 1.00 35.19 538 GLU A N 1
ATOM 4268 C CA . GLU A 1 538 ? 36.552 -33.201 12.751 1.00 35.19 538 GLU A CA 1
ATOM 4269 C C . GLU A 1 538 ? 37.309 -32.769 11.486 1.00 35.19 538 GLU A C 1
ATOM 4271 O O . GLU A 1 538 ? 37.297 -33.488 10.493 1.00 35.19 538 GLU A O 1
ATOM 4276 N N . ASP A 1 539 ? 37.904 -31.576 11.577 1.00 41.00 539 ASP A N 1
ATOM 4277 C CA . ASP A 1 539 ? 39.067 -31.024 10.877 1.00 41.00 539 ASP A CA 1
ATOM 4278 C C . ASP A 1 539 ? 39.232 -31.142 9.348 1.00 41.00 539 ASP A C 1
ATOM 4280 O O . ASP A 1 539 ? 38.833 -32.085 8.677 1.00 41.00 539 ASP A O 1
ATOM 4284 N N . ILE A 1 540 ? 39.986 -30.164 8.827 1.00 37.31 540 ILE A N 1
ATOM 4285 C CA . ILE A 1 540 ? 40.471 -29.994 7.448 1.00 37.31 540 ILE A CA 1
ATOM 4286 C C . ILE A 1 540 ? 39.485 -29.218 6.541 1.00 37.31 540 ILE A C 1
ATOM 4288 O O . ILE A 1 540 ? 38.474 -29.731 6.075 1.00 37.31 540 ILE A O 1
ATOM 4292 N N . ILE A 1 541 ? 39.799 -27.945 6.265 1.00 30.86 541 ILE A N 1
ATOM 4293 C CA . ILE A 1 541 ? 40.348 -27.443 4.982 1.00 30.86 541 ILE A CA 1
ATOM 4294 C C . ILE A 1 541 ? 40.347 -25.901 5.044 1.00 30.86 541 ILE A C 1
ATOM 4296 O O . ILE A 1 541 ? 39.350 -25.230 4.788 1.00 30.86 541 ILE A O 1
ATOM 4300 N N . THR A 1 542 ? 41.519 -25.341 5.343 1.00 39.16 542 THR A N 1
ATOM 4301 C CA . THR A 1 542 ? 41.941 -24.022 4.864 1.00 39.16 542 THR A CA 1
ATOM 4302 C C . THR A 1 542 ? 42.742 -24.290 3.600 1.00 39.16 542 THR A C 1
ATOM 4304 O O . THR A 1 542 ? 43.775 -24.944 3.706 1.00 39.16 542 THR A O 1
ATOM 4307 N N . SER A 1 543 ? 42.265 -23.823 2.444 1.00 38.19 543 SER A N 1
ATOM 4308 C CA . SER A 1 543 ? 42.959 -23.642 1.148 1.00 38.19 543 SER A CA 1
ATOM 4309 C C . SER A 1 543 ? 42.126 -24.182 -0.014 1.00 38.19 543 SER A C 1
ATOM 4311 O O . SER A 1 543 ? 42.055 -25.379 -0.233 1.00 38.19 543 SER A O 1
ATOM 4313 N N . HIS A 1 544 ? 41.464 -23.273 -0.732 1.00 32.62 544 HIS A N 1
ATOM 4314 C CA . HIS A 1 544 ? 41.401 -23.215 -2.198 1.00 32.62 544 HIS A CA 1
ATOM 4315 C C . HIS A 1 544 ? 40.339 -22.182 -2.596 1.00 32.62 544 HIS A C 1
ATOM 4317 O O . HIS A 1 544 ? 39.169 -22.497 -2.779 1.00 32.62 544 HIS A O 1
ATOM 4323 N N . LEU A 1 545 ? 40.759 -20.925 -2.737 1.00 29.03 545 LEU A N 1
ATOM 4324 C CA . LEU A 1 545 ? 40.052 -19.948 -3.558 1.00 29.03 545 LEU A CA 1
ATOM 4325 C C . LEU A 1 545 ? 41.089 -19.293 -4.466 1.00 29.03 545 LEU A C 1
ATOM 4327 O O . LEU A 1 545 ? 42.068 -18.701 -4.014 1.00 29.03 545 LEU A O 1
ATOM 4331 N N . VAL A 1 546 ? 40.891 -19.538 -5.755 1.00 31.41 546 VAL A N 1
ATOM 4332 C CA . VAL A 1 546 ? 41.741 -19.159 -6.877 1.00 31.41 546 VAL A CA 1
ATOM 4333 C C . VAL A 1 546 ? 41.789 -17.636 -6.978 1.00 31.41 546 VAL A C 1
ATOM 4335 O O . VAL A 1 546 ? 40.773 -16.980 -7.199 1.00 31.41 546 VAL A O 1
ATOM 4338 N N . ALA A 1 547 ? 42.987 -17.083 -6.804 1.00 29.39 547 ALA A N 1
ATOM 4339 C CA . ALA A 1 547 ? 43.290 -15.688 -7.067 1.00 29.39 547 ALA A CA 1
ATOM 4340 C C . ALA A 1 547 ? 43.363 -15.451 -8.584 1.00 29.39 547 ALA A C 1
ATOM 4342 O O . ALA A 1 547 ? 44.199 -16.040 -9.270 1.00 29.39 547 ALA A O 1
ATOM 4343 N N . PHE A 1 548 ? 42.527 -14.551 -9.104 1.00 28.44 548 PHE A N 1
ATOM 4344 C CA . PHE A 1 548 ? 42.808 -13.879 -10.370 1.00 28.44 548 PHE A CA 1
ATOM 4345 C C . PHE A 1 548 ? 43.904 -12.837 -10.116 1.00 28.44 548 PHE A C 1
ATOM 4347 O O . PHE A 1 548 ? 43.625 -11.712 -9.706 1.00 28.44 548 PHE A O 1
ATOM 4354 N N . ASN A 1 549 ? 45.158 -13.233 -10.328 1.00 32.56 549 ASN A N 1
ATOM 4355 C CA . ASN A 1 549 ? 46.292 -12.319 -10.382 1.00 32.56 549 ASN A CA 1
ATOM 4356 C C . ASN A 1 549 ? 46.414 -11.743 -11.798 1.00 32.56 549 ASN A C 1
ATOM 4358 O O . ASN A 1 549 ? 46.583 -12.492 -12.755 1.00 32.56 549 ASN A O 1
ATOM 4362 N N . ASN A 1 550 ? 46.413 -10.417 -11.903 1.00 33.53 550 ASN A N 1
ATOM 4363 C CA . ASN A 1 550 ? 47.140 -9.693 -12.943 1.00 33.53 550 ASN A CA 1
ATOM 4364 C C . ASN A 1 550 ? 48.082 -8.730 -12.199 1.00 33.53 550 ASN A C 1
ATOM 4366 O O . ASN A 1 550 ? 47.621 -7.678 -11.748 1.00 33.53 550 ASN A O 1
ATOM 4370 N N . PRO A 1 551 ? 49.349 -9.107 -11.948 1.00 38.56 551 PRO A N 1
ATOM 4371 C CA . PRO A 1 551 ? 50.265 -8.305 -11.156 1.00 38.56 551 PRO A CA 1
ATOM 4372 C C . PRO A 1 551 ? 51.351 -7.727 -12.064 1.00 38.56 551 PRO A C 1
ATOM 4374 O O . PRO A 1 551 ? 52.391 -8.348 -12.188 1.00 38.56 551 PRO A O 1
ATOM 4377 N N . ASP A 1 552 ? 51.126 -6.573 -12.696 1.00 37.06 552 ASP A N 1
ATOM 4378 C CA . ASP A 1 552 ? 52.224 -5.868 -13.389 1.00 37.06 552 ASP A CA 1
ATOM 4379 C C . ASP A 1 552 ? 52.106 -4.331 -13.410 1.00 37.06 552 ASP A C 1
ATOM 4381 O O . ASP A 1 552 ? 52.893 -3.678 -14.082 1.00 37.06 552 ASP A O 1
ATOM 4385 N N . ASP A 1 553 ? 51.199 -3.708 -12.643 1.00 39.06 553 ASP A N 1
ATOM 4386 C CA . ASP A 1 553 ? 51.036 -2.241 -12.713 1.00 39.06 553 ASP A CA 1
ATOM 4387 C C . ASP A 1 553 ? 50.763 -1.556 -11.362 1.00 39.06 553 ASP A C 1
ATOM 4389 O O . ASP A 1 553 ? 49.906 -0.682 -11.232 1.00 39.06 553 ASP A O 1
ATOM 4393 N N . TYR A 1 554 ? 51.518 -1.927 -10.322 1.00 40.03 554 TYR A N 1
ATOM 4394 C CA . TYR A 1 554 ? 51.585 -1.121 -9.098 1.00 40.03 554 TYR A CA 1
ATOM 4395 C C . TYR A 1 554 ? 53.014 -0.676 -8.792 1.00 40.03 554 TYR A C 1
ATOM 4397 O O . TYR A 1 554 ? 53.859 -1.421 -8.299 1.00 40.03 554 TYR A O 1
ATOM 4405 N N . VAL A 1 555 ? 53.232 0.601 -9.102 1.00 40.78 555 VAL A N 1
ATOM 4406 C CA . VAL A 1 555 ? 54.344 1.452 -8.687 1.00 40.78 555 VAL A CA 1
ATOM 4407 C C . VAL A 1 555 ? 54.633 1.261 -7.197 1.00 40.78 555 VAL A C 1
ATOM 4409 O O . VAL A 1 555 ? 53.736 1.350 -6.359 1.00 40.78 555 VAL A O 1
ATOM 4412 N N . ALA A 1 556 ? 55.907 1.029 -6.884 1.00 45.41 556 ALA A N 1
ATOM 4413 C CA . ALA A 1 556 ? 56.440 0.971 -5.533 1.00 45.41 556 ALA A CA 1
ATOM 4414 C C . ALA A 1 556 ? 56.068 2.239 -4.743 1.00 45.41 556 ALA A C 1
ATOM 4416 O O . ALA A 1 556 ? 56.616 3.316 -4.982 1.00 45.41 556 ALA A O 1
ATOM 4417 N N . ALA A 1 557 ? 55.136 2.100 -3.799 1.00 42.66 557 ALA A N 1
ATOM 4418 C CA . ALA A 1 557 ? 54.791 3.130 -2.833 1.00 42.66 557 ALA A CA 1
ATOM 4419 C C . ALA A 1 557 ? 55.262 2.701 -1.436 1.00 42.66 557 ALA A C 1
ATOM 4421 O O . ALA A 1 557 ? 54.758 1.758 -0.831 1.00 42.66 557 ALA A O 1
ATOM 4422 N N . ASP A 1 558 ? 56.282 3.430 -1.006 1.00 40.62 558 ASP A N 1
ATOM 4423 C CA . ASP A 1 558 ? 56.838 3.634 0.327 1.00 40.62 558 ASP A CA 1
ATOM 4424 C C . ASP A 1 558 ? 55.908 3.277 1.512 1.00 40.62 558 ASP A C 1
ATOM 4426 O O . ASP A 1 558 ? 54.838 3.853 1.722 1.00 40.62 558 ASP A O 1
ATOM 4430 N N . SER A 1 559 ? 56.348 2.312 2.318 1.00 49.31 559 SER A N 1
ATOM 4431 C CA . SER A 1 559 ? 55.628 1.692 3.433 1.00 49.31 559 SER A CA 1
ATOM 4432 C C . SER A 1 559 ? 55.793 2.452 4.755 1.00 49.31 559 SER A C 1
ATOM 4434 O O . SER A 1 559 ? 56.225 1.873 5.754 1.00 49.31 559 SER A O 1
ATOM 4436 N N . SER A 1 560 ? 55.480 3.751 4.788 1.00 48.97 560 SER A N 1
ATOM 4437 C CA . SER A 1 560 ? 55.785 4.573 5.971 1.00 48.97 560 SER A CA 1
ATOM 4438 C C . SER A 1 560 ? 54.731 5.608 6.398 1.00 48.97 560 SER A C 1
ATOM 4440 O O . SER A 1 560 ? 55.079 6.559 7.091 1.00 48.97 560 SER A O 1
ATOM 4442 N N . ARG A 1 561 ? 53.428 5.403 6.110 1.00 49.88 561 ARG A N 1
ATOM 4443 C CA . ARG A 1 561 ? 52.306 6.057 6.844 1.00 49.88 561 ARG A CA 1
ATOM 4444 C C . ARG A 1 561 ? 51.024 5.197 6.888 1.00 49.88 561 ARG A C 1
ATOM 4446 O O . ARG A 1 561 ? 50.244 5.234 5.939 1.00 49.88 561 ARG A O 1
ATOM 4453 N N . PRO A 1 562 ? 50.749 4.457 7.979 1.00 52.16 562 PRO A N 1
ATOM 4454 C CA . PRO A 1 562 ? 49.583 3.585 8.069 1.00 52.16 562 PRO A CA 1
ATOM 4455 C C . PRO A 1 562 ? 48.479 4.224 8.930 1.00 52.16 562 PRO A C 1
ATOM 4457 O O . PRO A 1 562 ? 48.507 4.057 10.141 1.00 52.16 562 PRO A O 1
ATOM 4460 N N . ASN A 1 563 ? 47.532 4.976 8.347 1.00 57.84 563 ASN A N 1
ATOM 4461 C CA . ASN A 1 563 ? 46.116 4.947 8.790 1.00 57.84 563 ASN A CA 1
ATOM 4462 C C . ASN A 1 563 ? 45.170 5.900 8.045 1.00 57.84 563 ASN A C 1
ATOM 4464 O O . ASN A 1 563 ? 43.994 5.581 7.901 1.00 57.84 563 ASN A O 1
ATOM 4468 N N . ASP A 1 564 ? 45.634 7.047 7.545 1.00 65.19 564 ASP A N 1
ATOM 4469 C CA . ASP A 1 564 ? 44.684 8.078 7.084 1.00 65.19 564 ASP A CA 1
ATOM 4470 C C . ASP A 1 564 ? 44.047 7.790 5.716 1.00 65.19 564 ASP A C 1
ATOM 4472 O O . ASP A 1 564 ? 42.977 8.309 5.397 1.00 65.19 564 ASP A O 1
ATOM 4476 N N . GLN A 1 565 ? 44.644 6.911 4.908 1.00 67.31 565 GLN A N 1
ATOM 4477 C CA . GLN A 1 565 ? 44.149 6.642 3.555 1.00 67.31 565 GLN A CA 1
ATOM 4478 C C . GLN A 1 565 ? 42.932 5.702 3.523 1.00 67.31 565 GLN A C 1
ATOM 4480 O O . GLN A 1 565 ? 42.120 5.783 2.601 1.00 67.31 565 GLN A O 1
ATOM 4485 N N . ALA A 1 566 ? 42.746 4.860 4.546 1.00 67.88 566 ALA A N 1
ATOM 4486 C CA . ALA A 1 566 ? 41.630 3.911 4.602 1.00 67.88 566 ALA A CA 1
ATOM 4487 C C . ALA A 1 566 ? 40.265 4.599 4.806 1.00 67.88 566 ALA A C 1
ATOM 4489 O O . ALA A 1 566 ? 39.240 4.091 4.347 1.00 67.88 566 ALA A O 1
ATOM 4490 N N . ASN A 1 567 ? 40.243 5.780 5.435 1.00 76.50 567 ASN A N 1
ATOM 4491 C CA . ASN A 1 567 ? 39.007 6.517 5.718 1.00 76.50 567 ASN A CA 1
ATOM 4492 C C . ASN A 1 567 ? 38.454 7.290 4.509 1.00 76.50 567 ASN A C 1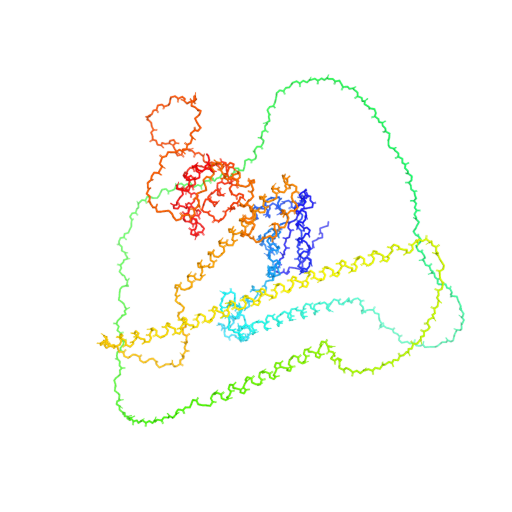
ATOM 4494 O O . ASN A 1 567 ? 37.283 7.666 4.517 1.00 76.50 567 ASN A O 1
ATOM 4498 N N . SER A 1 568 ? 39.258 7.486 3.458 1.00 86.12 568 SER A N 1
ATOM 4499 C CA . SER A 1 568 ? 38.862 8.247 2.262 1.00 86.12 568 SER A CA 1
ATOM 4500 C C . SER A 1 568 ? 38.251 7.380 1.151 1.00 86.12 568 SER A C 1
ATOM 4502 O O . SER A 1 568 ? 37.868 7.883 0.094 1.00 86.12 568 SER A O 1
ATOM 4504 N N . ARG A 1 569 ? 38.147 6.058 1.349 1.00 94.50 569 ARG A N 1
ATOM 4505 C CA . ARG A 1 569 ? 37.561 5.181 0.331 1.00 94.50 569 ARG A CA 1
ATOM 4506 C C . ARG A 1 569 ? 36.061 5.458 0.198 1.00 94.50 569 ARG A C 1
ATOM 4508 O O . ARG A 1 569 ? 35.322 5.404 1.182 1.00 94.50 569 ARG A O 1
ATOM 4515 N N . ILE A 1 570 ? 35.639 5.756 -1.028 1.00 95.50 570 ILE A N 1
ATOM 4516 C CA . ILE A 1 570 ? 34.236 5.939 -1.399 1.00 95.50 570 ILE A CA 1
ATOM 4517 C C . ILE A 1 570 ? 33.686 4.571 -1.797 1.00 95.50 570 ILE A C 1
ATOM 4519 O O . ILE A 1 570 ? 34.221 3.938 -2.700 1.00 95.50 570 ILE A O 1
ATOM 4523 N N . TYR A 1 571 ? 32.628 4.137 -1.123 1.00 96.69 571 TYR A N 1
ATOM 4524 C CA . TYR A 1 571 ? 31.933 2.884 -1.382 1.00 96.69 571 TYR A CA 1
ATOM 4525 C C . TYR A 1 571 ? 30.704 3.151 -2.238 1.00 96.69 571 TYR A C 1
ATOM 4527 O O . TYR A 1 571 ? 29.848 3.959 -1.866 1.00 96.69 571 TYR A O 1
ATOM 4535 N N . ALA A 1 572 ? 30.593 2.454 -3.365 1.00 96.38 572 ALA A N 1
ATOM 4536 C CA . ALA A 1 572 ? 29.421 2.519 -4.230 1.00 96.38 572 ALA A CA 1
ATOM 4537 C C . ALA A 1 572 ? 28.798 1.136 -4.436 1.00 96.38 572 ALA A C 1
ATOM 4539 O O . ALA A 1 572 ? 29.453 0.100 -4.326 1.00 96.38 572 ALA A O 1
ATOM 4540 N N . LEU A 1 573 ? 27.501 1.123 -4.748 1.00 96.94 573 LEU A N 1
ATOM 4541 C CA . LEU A 1 573 ? 26.770 -0.110 -5.006 1.00 96.94 573 LEU A CA 1
ATOM 4542 C C . LEU A 1 573 ? 27.236 -0.740 -6.330 1.00 96.94 573 LEU A C 1
ATOM 4544 O O . LEU A 1 573 ? 27.108 -0.123 -7.395 1.00 96.94 573 LEU A O 1
ATOM 4548 N N . SER A 1 574 ? 27.729 -1.977 -6.276 1.00 96.44 574 SER A N 1
ATOM 4549 C CA . SER A 1 574 ? 28.150 -2.715 -7.468 1.00 96.44 574 SER A CA 1
ATOM 4550 C C . SER A 1 574 ? 26.941 -3.157 -8.307 1.00 96.44 574 SER A C 1
ATOM 4552 O O . SER A 1 574 ? 25.786 -3.103 -7.870 1.00 96.44 574 SER A O 1
ATOM 4554 N N . ASN A 1 575 ? 27.184 -3.643 -9.528 1.00 95.50 575 ASN A N 1
ATOM 4555 C CA . ASN A 1 575 ? 26.120 -4.240 -10.344 1.00 95.50 575 ASN A CA 1
ATOM 4556 C C . ASN A 1 575 ? 25.500 -5.476 -9.673 1.00 95.50 575 ASN A C 1
ATOM 4558 O O . ASN A 1 575 ? 24.287 -5.664 -9.766 1.00 95.50 575 ASN A O 1
ATOM 4562 N N . LEU A 1 576 ? 26.302 -6.271 -8.955 1.00 94.88 576 LEU A N 1
ATOM 4563 C CA . LEU A 1 576 ? 25.819 -7.421 -8.194 1.00 94.88 576 LEU A CA 1
ATOM 4564 C C . LEU A 1 576 ? 24.935 -6.972 -7.023 1.00 94.88 576 LEU A C 1
ATOM 4566 O O . LEU A 1 576 ? 23.839 -7.499 -6.855 1.00 94.88 576 LEU A O 1
ATOM 4570 N N . GLY A 1 577 ? 25.348 -5.938 -6.280 1.00 95.44 577 GLY A N 1
ATOM 4571 C CA . GLY A 1 577 ? 24.532 -5.343 -5.217 1.00 95.44 577 GLY A CA 1
ATOM 4572 C C . GLY A 1 577 ? 23.182 -4.830 -5.733 1.00 95.44 577 GLY A C 1
ATOM 4573 O O . GLY A 1 577 ? 22.143 -5.094 -5.133 1.00 95.44 577 GLY A O 1
ATOM 4574 N N . LYS A 1 578 ? 23.158 -4.181 -6.907 1.00 94.75 578 LYS A N 1
ATOM 4575 C CA . LYS A 1 578 ? 21.911 -3.739 -7.567 1.00 94.75 578 LYS A CA 1
ATOM 4576 C C . LYS A 1 578 ? 20.992 -4.905 -7.936 1.00 94.75 578 LYS A C 1
ATOM 4578 O O . LYS A 1 578 ? 19.777 -4.787 -7.790 1.00 94.75 578 LYS A O 1
ATOM 4583 N N . GLN A 1 579 ? 21.543 -6.013 -8.435 1.00 93.75 579 GLN A N 1
ATOM 4584 C CA . GLN A 1 579 ? 20.757 -7.211 -8.748 1.00 93.75 579 GLN A CA 1
ATOM 4585 C C . GLN A 1 579 ? 20.232 -7.890 -7.482 1.00 93.75 579 GLN A C 1
ATOM 4587 O O . GLN A 1 579 ? 19.068 -8.283 -7.450 1.00 93.75 579 GLN A O 1
ATOM 4592 N N . PHE A 1 580 ? 21.044 -7.953 -6.425 1.00 93.00 580 PHE A N 1
ATOM 4593 C CA . PHE A 1 580 ? 20.631 -8.492 -5.134 1.00 93.00 580 PHE A CA 1
ATOM 4594 C C . PHE A 1 580 ? 19.417 -7.737 -4.574 1.00 93.00 580 PHE A C 1
ATOM 4596 O O . PHE A 1 580 ? 18.419 -8.370 -4.236 1.00 93.00 580 PHE A O 1
ATOM 4603 N N . ILE A 1 581 ? 19.435 -6.396 -4.586 1.00 93.88 581 ILE A N 1
ATOM 4604 C CA . ILE A 1 581 ? 18.286 -5.575 -4.151 1.00 93.88 581 ILE A CA 1
ATOM 4605 C C . ILE A 1 581 ? 17.028 -5.883 -4.978 1.00 93.88 581 ILE A C 1
ATOM 4607 O O . ILE A 1 581 ? 15.935 -5.949 -4.422 1.00 93.88 581 ILE A O 1
ATOM 4611 N N . LYS A 1 582 ? 17.156 -6.101 -6.295 1.00 89.38 582 LYS A N 1
ATOM 4612 C CA . LYS A 1 582 ? 16.010 -6.461 -7.151 1.00 89.38 582 LYS A CA 1
ATOM 4613 C C . LYS A 1 582 ? 15.403 -7.821 -6.793 1.00 89.38 582 LYS A C 1
ATOM 4615 O O . LYS A 1 582 ? 14.201 -7.994 -6.961 1.00 89.38 582 LYS A O 1
ATOM 4620 N N . ILE A 1 583 ? 16.219 -8.776 -6.344 1.00 85.62 583 ILE A N 1
ATOM 4621 C CA . ILE A 1 583 ? 15.791 -10.154 -6.058 1.00 85.62 583 ILE A CA 1
ATOM 4622 C C . ILE A 1 583 ? 15.272 -10.302 -4.625 1.00 85.62 583 ILE A C 1
ATOM 4624 O O . ILE A 1 583 ? 14.261 -10.967 -4.405 1.00 85.62 583 ILE A O 1
ATOM 4628 N N . ASP A 1 584 ? 15.982 -9.744 -3.646 1.00 80.31 584 ASP A N 1
ATOM 4629 C CA . ASP A 1 584 ? 15.668 -9.925 -2.223 1.00 80.31 584 ASP A CA 1
ATOM 4630 C C . ASP A 1 584 ? 14.786 -8.806 -1.652 1.00 80.31 584 ASP A C 1
ATOM 4632 O O . ASP A 1 584 ? 14.168 -8.949 -0.596 1.00 80.31 584 ASP A O 1
ATOM 4636 N N . GLY A 1 585 ? 14.660 -7.712 -2.403 1.00 77.50 585 GLY A N 1
ATOM 4637 C CA . GLY A 1 585 ? 13.894 -6.543 -2.020 1.00 77.50 585 GLY A CA 1
ATOM 4638 C C . GLY A 1 585 ? 14.593 -5.698 -0.947 1.00 77.50 585 GLY A C 1
ATOM 4639 O O . GLY A 1 585 ? 15.550 -6.123 -0.298 1.00 77.50 585 GLY A O 1
ATOM 4640 N N . PRO A 1 586 ? 14.102 -4.471 -0.726 1.00 74.00 586 PRO A N 1
ATOM 4641 C CA . PRO A 1 586 ? 14.748 -3.510 0.161 1.00 74.00 586 PRO A CA 1
ATOM 4642 C C . PRO A 1 586 ? 14.600 -3.794 1.666 1.00 74.00 586 PRO A C 1
ATOM 4644 O O . PRO A 1 586 ? 15.195 -3.079 2.467 1.00 74.00 586 PRO A O 1
ATOM 4647 N N . GLY A 1 587 ? 13.802 -4.789 2.082 1.00 70.19 587 GLY A N 1
ATOM 4648 C CA . GLY A 1 587 ? 13.292 -4.840 3.462 1.00 70.19 587 GLY A CA 1
ATOM 4649 C C . GLY A 1 587 ? 13.429 -6.150 4.241 1.00 70.19 587 GLY A C 1
ATOM 4650 O O . GLY A 1 587 ? 13.174 -6.140 5.440 1.00 70.19 587 GLY A O 1
ATOM 4651 N N . ALA A 1 588 ? 13.796 -7.280 3.629 1.00 74.19 588 ALA A N 1
ATOM 4652 C CA . ALA A 1 588 ? 13.692 -8.568 4.331 1.00 74.19 588 ALA A CA 1
ATOM 4653 C C . ALA A 1 588 ? 14.874 -8.874 5.273 1.00 74.19 588 ALA A C 1
ATOM 4655 O O . ALA A 1 588 ? 14.693 -9.584 6.260 1.00 74.19 588 ALA A O 1
ATOM 4656 N N . GLY A 1 589 ? 16.062 -8.329 4.999 1.00 91.94 589 GLY A N 1
ATOM 4657 C CA . GLY A 1 589 ? 17.280 -8.608 5.761 1.00 91.94 589 GLY A CA 1
ATOM 4658 C C . GLY A 1 589 ? 18.176 -7.385 5.930 1.00 91.94 589 GLY A C 1
ATOM 4659 O O . GLY A 1 589 ? 18.062 -6.408 5.189 1.00 91.94 589 GLY A O 1
ATOM 4660 N N . ASP A 1 590 ? 19.078 -7.457 6.908 1.00 96.56 590 ASP A N 1
ATOM 4661 C CA . ASP A 1 590 ? 19.989 -6.367 7.282 1.00 96.56 590 ASP A CA 1
ATOM 4662 C C . ASP A 1 590 ? 20.838 -5.910 6.092 1.00 96.56 590 ASP A C 1
ATOM 4664 O O . ASP A 1 590 ? 20.932 -4.717 5.811 1.00 96.56 590 ASP A O 1
ATOM 4668 N N . THR A 1 591 ? 21.358 -6.866 5.317 1.00 96.12 591 THR A N 1
ATOM 4669 C CA . THR A 1 591 ? 22.111 -6.608 4.084 1.00 96.12 591 THR A CA 1
ATOM 4670 C C . THR A 1 591 ? 21.260 -5.916 3.020 1.00 96.12 591 THR A C 1
ATOM 4672 O O . THR A 1 591 ? 21.709 -4.946 2.422 1.00 96.12 591 THR A O 1
ATOM 4675 N N . GLY A 1 592 ? 20.024 -6.368 2.780 1.00 95.06 592 GLY A N 1
ATOM 4676 C CA . GLY A 1 592 ? 19.146 -5.770 1.765 1.00 95.06 592 GLY A CA 1
ATOM 4677 C C . GLY A 1 592 ? 18.782 -4.321 2.095 1.00 95.06 592 GLY A C 1
ATOM 4678 O O . GLY A 1 592 ? 18.855 -3.443 1.230 1.00 95.06 592 GLY A O 1
ATOM 4679 N N . ARG A 1 593 ? 18.477 -4.049 3.369 1.00 95.31 593 ARG A N 1
ATOM 4680 C CA . ARG A 1 593 ? 18.166 -2.700 3.856 1.00 95.31 593 ARG A CA 1
ATOM 4681 C C . ARG A 1 593 ? 19.392 -1.784 3.819 1.00 95.31 593 ARG A C 1
ATOM 4683 O O . ARG A 1 593 ? 19.290 -0.655 3.340 1.00 95.31 593 ARG A O 1
ATOM 4690 N N . PHE A 1 594 ? 20.556 -2.300 4.219 1.00 96.44 594 PHE A N 1
ATOM 4691 C CA . PHE A 1 594 ? 21.851 -1.626 4.090 1.00 96.44 594 PHE A CA 1
ATOM 4692 C C . PHE A 1 594 ? 22.190 -1.264 2.635 1.00 96.44 594 PHE A C 1
ATOM 4694 O O . PHE A 1 594 ? 22.485 -0.114 2.318 1.00 96.44 594 PHE A O 1
ATOM 4701 N N . LEU A 1 595 ? 22.094 -2.218 1.708 1.00 95.94 595 LEU A N 1
ATOM 4702 C CA . LEU A 1 595 ? 22.381 -1.973 0.293 1.00 95.94 595 LEU A CA 1
ATOM 4703 C C . LEU A 1 595 ? 21.384 -0.980 -0.329 1.00 95.94 595 LEU A C 1
ATOM 4705 O O . LEU A 1 595 ? 21.765 -0.155 -1.162 1.00 95.94 595 LEU A O 1
ATOM 4709 N N . THR A 1 596 ? 20.125 -0.999 0.112 1.00 94.88 596 THR A N 1
ATOM 4710 C CA . THR A 1 596 ? 19.101 -0.043 -0.338 1.00 94.88 596 THR A CA 1
ATOM 4711 C C . THR A 1 596 ? 19.427 1.386 0.085 1.00 94.88 596 THR A C 1
ATOM 4713 O O . THR A 1 596 ? 19.270 2.298 -0.729 1.00 94.88 596 THR A O 1
ATOM 4716 N N . SER A 1 597 ? 19.946 1.604 1.302 1.00 94.25 597 SER A N 1
ATOM 4717 C CA . SER A 1 597 ? 20.347 2.952 1.731 1.00 94.25 597 SER A CA 1
ATOM 4718 C C . SER A 1 597 ? 21.487 3.514 0.875 1.00 94.25 597 SER A C 1
ATOM 4720 O O . SER A 1 597 ? 21.537 4.717 0.625 1.00 94.25 597 SER A O 1
ATOM 4722 N N . LEU A 1 598 ? 22.371 2.648 0.362 1.00 94.44 598 LEU A N 1
ATOM 4723 C CA . LEU A 1 598 ? 23.478 3.046 -0.515 1.00 94.44 598 LEU A CA 1
ATOM 4724 C C . LEU A 1 598 ? 23.042 3.354 -1.957 1.00 94.44 598 LEU A C 1
ATOM 4726 O O . LEU A 1 598 ? 23.684 4.166 -2.622 1.00 94.44 598 LEU A O 1
ATOM 4730 N N . GLY A 1 599 ? 21.956 2.744 -2.446 1.00 89.06 599 GLY A N 1
ATOM 4731 C CA . GLY A 1 599 ? 21.527 2.805 -3.852 1.00 89.06 599 GLY A CA 1
ATOM 4732 C C . GLY A 1 599 ? 21.068 4.177 -4.365 1.00 89.06 599 GLY A C 1
ATOM 4733 O O . GLY A 1 599 ? 20.840 4.329 -5.563 1.00 89.06 599 GLY A O 1
ATOM 4734 N N . SER A 1 600 ? 20.940 5.175 -3.488 1.00 74.69 600 SER A N 1
ATOM 4735 C CA . SER A 1 600 ? 20.386 6.494 -3.813 1.00 74.69 600 SER A CA 1
ATOM 4736 C C . SER A 1 600 ? 21.426 7.561 -4.194 1.00 74.69 600 SER A C 1
ATOM 4738 O O . SER A 1 600 ? 21.026 8.630 -4.655 1.00 74.69 600 SER A O 1
ATOM 4740 N N . ARG A 1 601 ? 22.744 7.323 -4.032 1.00 71.81 601 ARG A N 1
ATOM 4741 C CA . ARG A 1 601 ? 23.782 8.367 -4.220 1.00 71.81 601 ARG A CA 1
ATOM 4742 C C . ARG A 1 601 ? 25.087 7.883 -4.870 1.00 71.81 601 ARG A C 1
ATOM 4744 O O . ARG A 1 601 ? 25.342 6.690 -4.988 1.00 71.81 601 ARG A O 1
ATOM 4751 N N . GLN A 1 602 ? 25.917 8.852 -5.274 1.00 82.81 602 GLN A N 1
ATOM 4752 C CA . GLN A 1 602 ? 27.204 8.739 -5.990 1.00 82.81 602 GLN A CA 1
ATOM 4753 C C . GLN A 1 602 ? 28.374 8.157 -5.157 1.00 82.81 602 GLN A C 1
ATOM 4755 O O . GLN A 1 602 ? 29.536 8.476 -5.393 1.00 82.81 602 GLN A O 1
ATOM 4760 N N . GLY A 1 603 ? 28.067 7.263 -4.216 1.00 91.12 603 GLY A N 1
ATOM 4761 C CA . GLY A 1 603 ? 29.021 6.670 -3.283 1.00 91.12 603 GLY A CA 1
ATOM 4762 C C . GLY A 1 603 ? 29.119 7.423 -1.954 1.00 91.12 603 GLY A C 1
ATOM 4763 O O . GLY A 1 603 ? 28.732 8.587 -1.852 1.00 91.12 603 GLY A O 1
ATOM 4764 N N . TRP A 1 604 ? 29.601 6.728 -0.924 1.00 95.38 604 TRP A N 1
ATOM 4765 C CA . TRP A 1 604 ? 29.676 7.224 0.453 1.00 95.38 604 TRP A CA 1
ATOM 4766 C C . TRP A 1 604 ? 31.007 6.841 1.092 1.00 95.38 604 TRP A C 1
ATOM 4768 O O . TRP A 1 604 ? 31.500 5.737 0.867 1.00 95.38 604 TRP A O 1
ATOM 4778 N N . SER A 1 605 ? 31.582 7.712 1.919 1.00 95.81 605 SER A N 1
ATOM 4779 C CA . SER A 1 605 ? 32.719 7.323 2.758 1.00 95.81 605 SER A CA 1
ATOM 4780 C C . SER A 1 605 ? 32.264 6.416 3.904 1.00 95.81 605 SER A C 1
ATOM 4782 O O . SER A 1 605 ? 31.100 6.431 4.311 1.00 95.81 605 SER A O 1
ATOM 4784 N N . LYS A 1 606 ? 33.196 5.644 4.474 1.00 95.81 606 LYS A N 1
ATOM 4785 C CA . LYS A 1 606 ? 32.918 4.791 5.643 1.00 95.81 606 LYS A CA 1
ATOM 4786 C C . LYS A 1 606 ? 32.282 5.579 6.795 1.00 95.81 606 LYS A C 1
ATOM 4788 O O . LYS A 1 606 ? 31.297 5.141 7.375 1.00 95.81 606 LYS A O 1
ATOM 4793 N N . GLN A 1 607 ? 32.828 6.758 7.090 1.00 95.88 607 GLN A N 1
ATOM 4794 C CA . GLN A 1 607 ? 32.351 7.630 8.167 1.00 95.88 607 GLN A CA 1
ATOM 4795 C C . GLN A 1 607 ? 30.921 8.114 7.911 1.00 95.88 607 GLN A C 1
ATOM 4797 O O . GLN A 1 607 ? 30.094 8.051 8.815 1.00 95.88 607 GLN A O 1
ATOM 4802 N N . GLN A 1 608 ? 30.605 8.498 6.669 1.00 95.38 608 GLN A N 1
ATOM 4803 C CA . GLN A 1 608 ? 29.246 8.895 6.296 1.00 95.38 608 GLN A CA 1
ATOM 4804 C C . GLN A 1 608 ? 28.256 7.743 6.474 1.00 95.38 608 GLN A C 1
ATOM 4806 O O . GLN A 1 608 ? 27.169 7.950 6.999 1.00 95.38 608 GLN A O 1
ATOM 4811 N N . ILE A 1 609 ? 28.628 6.524 6.067 1.00 96.31 609 ILE A N 1
ATOM 4812 C CA . ILE A 1 609 ? 27.772 5.340 6.227 1.00 96.31 609 ILE A CA 1
ATOM 4813 C C . ILE A 1 609 ? 27.445 5.105 7.707 1.00 96.31 609 ILE A C 1
ATOM 4815 O O . ILE A 1 609 ? 26.280 4.892 8.040 1.00 96.31 609 ILE A O 1
ATOM 4819 N N . VAL A 1 610 ? 28.448 5.170 8.586 1.00 96.94 610 VAL A N 1
ATOM 4820 C CA . VAL A 1 610 ? 28.266 4.990 10.036 1.00 96.94 610 VAL A CA 1
ATOM 4821 C C . VAL A 1 610 ? 27.378 6.089 10.627 1.00 96.94 610 VAL A C 1
ATOM 4823 O O . VAL A 1 610 ? 26.450 5.785 11.374 1.00 96.94 610 VAL A O 1
ATOM 4826 N N . GLU A 1 611 ? 27.614 7.350 10.264 1.00 96.62 611 GLU A N 1
ATOM 4827 C CA . GLU A 1 611 ? 26.831 8.496 10.743 1.00 96.62 611 GLU A CA 1
ATOM 4828 C C . GLU A 1 611 ? 25.353 8.387 10.340 1.00 96.62 611 GLU A C 1
ATOM 4830 O O . GLU A 1 611 ? 24.462 8.503 11.179 1.00 96.62 611 GLU A O 1
ATOM 4835 N N . ILE A 1 612 ? 25.082 8.048 9.080 1.00 96.00 612 ILE A N 1
ATOM 4836 C CA . ILE A 1 612 ? 23.716 7.885 8.566 1.00 96.00 612 ILE A CA 1
ATOM 4837 C C . ILE A 1 612 ? 22.995 6.742 9.255 1.00 96.00 612 ILE A C 1
ATOM 4839 O O . ILE A 1 612 ? 21.818 6.873 9.572 1.00 96.00 612 ILE A O 1
ATOM 4843 N N . TRP A 1 613 ? 23.664 5.611 9.475 1.00 96.75 613 TRP A N 1
ATOM 4844 C CA . TRP A 1 613 ? 23.028 4.475 10.137 1.00 96.75 613 TRP A CA 1
ATOM 4845 C C . TRP A 1 613 ? 22.799 4.718 11.627 1.00 96.75 613 TRP A C 1
ATOM 4847 O O . TRP A 1 613 ? 21.794 4.245 12.157 1.00 96.75 613 TRP A O 1
ATOM 4857 N N . SER A 1 614 ? 23.646 5.523 12.272 1.00 97.25 614 SER A N 1
ATOM 4858 C CA . SER A 1 614 ? 23.386 6.054 13.613 1.00 97.25 614 SER A CA 1
ATOM 4859 C C . SER A 1 614 ? 22.123 6.926 13.633 1.00 97.25 614 SER A C 1
ATOM 4861 O O . SER A 1 614 ? 21.235 6.721 14.463 1.00 97.25 614 SER A O 1
ATOM 4863 N N . ASP A 1 615 ? 21.974 7.830 12.660 1.00 96.56 615 ASP A N 1
ATOM 4864 C CA . ASP A 1 615 ? 20.781 8.672 12.534 1.00 96.56 615 ASP A CA 1
ATOM 4865 C C . ASP A 1 615 ? 19.519 7.874 12.191 1.00 96.56 615 ASP A C 1
ATOM 4867 O O . ASP A 1 615 ? 18.470 8.107 12.789 1.00 96.56 615 ASP A O 1
ATOM 4871 N N . ILE A 1 616 ? 19.599 6.906 11.274 1.00 95.38 616 ILE A N 1
ATOM 4872 C CA . ILE A 1 616 ? 18.473 6.031 10.918 1.00 95.38 616 ILE A CA 1
ATOM 4873 C C . ILE A 1 616 ? 18.025 5.222 12.138 1.00 95.38 616 ILE A C 1
ATOM 4875 O O . ILE A 1 616 ? 16.828 5.159 12.405 1.00 95.38 616 ILE A O 1
ATOM 4879 N N . SER A 1 617 ? 18.957 4.634 12.893 1.00 97.00 617 SER A N 1
ATOM 4880 C CA . SER A 1 617 ? 18.670 3.914 14.144 1.00 97.00 617 SER A CA 1
ATOM 4881 C C . SER A 1 617 ? 17.939 4.817 15.141 1.00 97.00 617 SER A C 1
ATOM 4883 O O . SER A 1 617 ? 16.834 4.489 15.573 1.00 97.00 617 SER A O 1
ATOM 4885 N N . ARG A 1 618 ? 18.460 6.026 15.383 1.00 96.25 618 ARG A N 1
ATOM 4886 C CA . ARG A 1 618 ? 17.844 7.001 16.294 1.00 96.25 618 ARG A CA 1
ATOM 4887 C C . ARG A 1 618 ? 16.453 7.469 15.851 1.00 96.25 618 ARG A C 1
ATOM 4889 O O . ARG A 1 618 ? 15.588 7.662 16.698 1.00 96.25 618 ARG A O 1
ATOM 4896 N N . LEU A 1 619 ? 16.247 7.709 14.555 1.00 94.38 619 LEU A N 1
ATOM 4897 C CA . LEU A 1 619 ? 15.002 8.282 14.026 1.00 94.38 619 LEU A CA 1
ATOM 4898 C C . LEU A 1 619 ? 13.902 7.244 13.800 1.00 94.38 619 LEU A C 1
ATOM 4900 O O . LEU A 1 619 ? 12.725 7.568 13.930 1.00 94.38 619 LEU A O 1
ATOM 4904 N N . SER A 1 620 ? 14.268 6.022 13.417 1.00 93.44 620 SER A N 1
ATOM 4905 C CA . SER A 1 620 ? 13.293 4.973 13.105 1.00 93.44 620 SER A CA 1
ATOM 4906 C C . SER A 1 620 ? 12.726 4.298 14.349 1.00 93.44 620 SER A C 1
ATOM 4908 O O . SER A 1 620 ? 11.563 3.898 14.334 1.00 93.44 620 SER A O 1
ATOM 4910 N N . GLY A 1 621 ? 13.536 4.153 15.405 1.00 90.69 621 GLY A N 1
ATOM 4911 C CA . GLY A 1 621 ? 13.169 3.405 16.608 1.00 90.69 621 GLY A CA 1
ATOM 4912 C C . GLY A 1 621 ? 12.899 1.917 16.355 1.00 90.69 621 GLY A C 1
ATOM 4913 O O . GLY A 1 621 ? 12.280 1.269 17.195 1.00 90.69 621 GLY A O 1
ATOM 4914 N N . ASP A 1 622 ? 13.309 1.376 15.200 1.00 94.44 622 ASP A N 1
ATOM 4915 C CA . ASP A 1 622 ? 13.080 -0.025 14.855 1.00 94.44 622 ASP A CA 1
ATOM 4916 C C . ASP A 1 622 ? 14.307 -0.903 15.153 1.00 94.44 622 ASP A C 1
ATOM 4918 O O . ASP A 1 622 ? 15.446 -0.551 14.836 1.00 94.44 622 ASP A O 1
ATOM 4922 N N . ASP A 1 623 ? 14.063 -2.093 15.715 1.00 95.06 623 ASP A N 1
ATOM 4923 C CA . ASP A 1 623 ? 15.107 -3.038 16.145 1.00 95.06 623 ASP A CA 1
ATOM 4924 C C . ASP A 1 623 ? 16.074 -3.440 15.022 1.00 95.06 623 ASP A C 1
ATOM 4926 O O . ASP A 1 623 ? 17.224 -3.818 15.268 1.00 95.06 623 ASP A O 1
ATOM 4930 N N . GLN A 1 624 ? 15.611 -3.418 13.769 1.00 94.94 624 GLN A N 1
ATOM 4931 C CA . GLN A 1 624 ? 16.440 -3.779 12.629 1.00 94.94 624 GLN A CA 1
ATOM 4932 C C . GLN A 1 624 ? 17.445 -2.667 12.311 1.00 94.94 624 GLN A C 1
ATOM 4934 O O . GLN A 1 624 ? 18.610 -2.976 12.065 1.00 94.94 624 GLN A O 1
ATOM 4939 N N . SER A 1 625 ? 17.041 -1.397 12.353 1.00 96.56 625 SER A N 1
ATOM 4940 C CA . SER A 1 625 ? 17.951 -0.260 12.183 1.00 96.56 625 SER A CA 1
ATOM 4941 C C . SER A 1 625 ? 19.010 -0.213 13.279 1.00 96.56 625 SER A C 1
ATOM 4943 O O . SER A 1 625 ? 20.190 -0.028 12.980 1.00 96.56 625 SER A O 1
ATOM 4945 N N . ASP A 1 626 ? 18.617 -0.473 14.527 1.00 97.25 626 ASP A N 1
ATOM 4946 C CA . ASP A 1 626 ? 19.539 -0.599 15.659 1.00 97.25 626 ASP A CA 1
ATOM 4947 C C . ASP A 1 626 ? 20.551 -1.730 15.455 1.00 97.25 626 ASP A C 1
ATOM 4949 O O . ASP A 1 626 ? 21.750 -1.563 15.700 1.00 97.25 626 ASP A O 1
ATOM 4953 N N . ARG A 1 627 ? 20.089 -2.890 14.975 1.00 97.38 627 ARG A N 1
ATOM 4954 C CA . ARG A 1 627 ? 20.958 -4.038 14.688 1.00 97.38 627 ARG A CA 1
ATOM 4955 C C . ARG A 1 627 ? 21.928 -3.754 13.543 1.00 97.38 627 ARG A C 1
ATOM 4957 O O . ARG A 1 627 ? 23.090 -4.149 13.641 1.00 97.38 627 ARG A O 1
ATOM 4964 N N . ILE A 1 628 ? 21.484 -3.067 12.490 1.00 97.75 628 ILE A N 1
ATOM 4965 C CA . ILE A 1 628 ? 22.352 -2.663 11.376 1.00 97.75 628 ILE A CA 1
ATOM 4966 C C . ILE A 1 628 ? 23.398 -1.660 11.864 1.00 97.75 628 ILE A C 1
ATOM 4968 O O . ILE A 1 628 ? 24.576 -1.852 11.582 1.00 97.75 628 ILE A O 1
ATOM 4972 N N . SER A 1 629 ? 22.995 -0.650 12.640 1.00 97.75 629 SER A N 1
ATOM 4973 C CA . SER A 1 629 ? 23.901 0.356 13.208 1.00 97.75 629 SER A CA 1
ATOM 4974 C C . SER A 1 629 ? 24.992 -0.284 14.079 1.00 97.75 629 SER A C 1
ATOM 4976 O O . SER A 1 629 ? 26.180 -0.036 13.875 1.00 97.75 629 SER A O 1
ATOM 4978 N N . LYS A 1 630 ? 24.620 -1.215 14.972 1.00 97.44 630 LYS A N 1
ATOM 4979 C CA . LYS A 1 630 ? 25.574 -1.946 15.832 1.00 97.44 630 LYS A CA 1
ATOM 4980 C C . LYS A 1 630 ? 26.523 -2.864 15.055 1.00 97.44 630 LYS A C 1
ATOM 4982 O O . LYS A 1 630 ? 27.665 -3.037 15.467 1.00 97.44 630 LYS A O 1
ATOM 4987 N N . ASN A 1 631 ? 26.069 -3.443 13.941 1.00 97.69 631 ASN A N 1
ATOM 4988 C CA . ASN A 1 631 ? 26.835 -4.408 13.142 1.00 97.69 631 ASN A CA 1
ATOM 4989 C C . ASN A 1 631 ? 27.354 -3.831 11.816 1.00 97.69 631 ASN A C 1
ATOM 4991 O O . ASN A 1 631 ? 27.717 -4.593 10.915 1.00 97.69 631 ASN A O 1
ATOM 4995 N N . ILE A 1 632 ? 27.395 -2.503 11.675 1.00 97.88 632 ILE A N 1
ATOM 4996 C CA . ILE A 1 632 ? 27.635 -1.835 10.391 1.00 97.88 632 ILE A CA 1
ATOM 4997 C C . ILE A 1 632 ? 28.975 -2.235 9.765 1.00 97.88 632 ILE A C 1
ATOM 4999 O O . ILE A 1 632 ? 29.042 -2.522 8.574 1.00 97.88 632 ILE A O 1
ATOM 5003 N N . GLU A 1 633 ? 30.021 -2.371 10.580 1.00 97.12 633 GLU A N 1
ATOM 5004 C CA . GLU A 1 633 ? 31.358 -2.804 10.158 1.00 97.12 633 GLU A CA 1
ATOM 5005 C C . GLU A 1 633 ? 31.360 -4.229 9.593 1.00 97.12 633 GLU A C 1
ATOM 5007 O O . GLU A 1 633 ? 31.961 -4.503 8.553 1.00 97.12 633 GLU A O 1
ATOM 5012 N N . HIS A 1 634 ? 30.640 -5.142 10.250 1.00 97.44 634 HIS A N 1
ATOM 5013 C CA . HIS A 1 634 ? 30.542 -6.534 9.820 1.00 97.44 634 HIS A CA 1
ATOM 5014 C C . HIS A 1 634 ? 29.720 -6.655 8.532 1.00 97.44 634 HIS A C 1
ATOM 5016 O O . HIS A 1 634 ? 30.095 -7.391 7.619 1.00 97.44 634 HIS A O 1
ATOM 5022 N N . ILE A 1 635 ? 28.627 -5.891 8.424 1.00 97.69 635 ILE A N 1
ATOM 5023 C CA . ILE A 1 635 ? 27.798 -5.829 7.215 1.00 97.69 635 ILE A CA 1
ATOM 5024 C C . ILE A 1 635 ? 28.598 -5.235 6.050 1.00 97.69 635 ILE A C 1
ATOM 5026 O O . ILE A 1 635 ? 28.567 -5.791 4.952 1.00 97.69 635 ILE A O 1
ATOM 5030 N N . MET A 1 636 ? 29.351 -4.154 6.276 1.00 97.56 636 MET A N 1
ATOM 5031 C CA . MET A 1 636 ? 30.222 -3.548 5.265 1.00 97.56 636 MET A CA 1
ATOM 5032 C C . MET A 1 636 ? 31.304 -4.519 4.792 1.00 97.56 636 MET A C 1
ATOM 5034 O O . MET A 1 636 ? 31.470 -4.691 3.586 1.00 97.56 636 MET A O 1
ATOM 5038 N N . SER A 1 637 ? 31.998 -5.182 5.723 1.00 96.81 637 SER A N 1
ATOM 5039 C CA . SER A 1 637 ? 33.016 -6.190 5.410 1.00 96.81 637 SER A CA 1
ATOM 5040 C C . SER A 1 637 ? 32.431 -7.325 4.567 1.00 96.81 637 SER A C 1
ATOM 5042 O O . SER A 1 637 ? 32.937 -7.625 3.488 1.00 96.81 637 SER A O 1
ATOM 5044 N N . PHE A 1 638 ? 31.281 -7.870 4.979 1.00 97.44 638 PHE A N 1
ATOM 5045 C CA . PHE A 1 638 ? 30.562 -8.887 4.216 1.00 97.44 638 PHE A CA 1
ATOM 5046 C C . PHE A 1 638 ? 30.184 -8.409 2.806 1.00 97.44 638 PHE A C 1
ATOM 5048 O O . PHE A 1 638 ? 30.370 -9.144 1.834 1.00 97.44 638 PHE A O 1
ATOM 5055 N N . CYS A 1 639 ? 29.682 -7.177 2.669 1.00 97.38 639 CYS A N 1
ATOM 5056 C CA . CYS A 1 639 ? 29.309 -6.612 1.372 1.00 97.38 639 CYS A CA 1
ATOM 5057 C C . CYS A 1 639 ? 30.522 -6.385 0.461 1.00 97.38 639 CYS A C 1
ATOM 5059 O O . CYS A 1 639 ? 30.399 -6.572 -0.749 1.00 97.38 639 CYS A O 1
ATOM 5061 N N . LEU A 1 640 ? 31.676 -6.008 1.019 1.00 96.94 640 LEU A N 1
ATOM 5062 C CA . LEU A 1 640 ? 32.935 -5.879 0.283 1.00 96.94 640 LEU A CA 1
ATOM 5063 C C . LEU A 1 640 ? 33.444 -7.243 -0.184 1.00 96.94 640 LEU A C 1
ATOM 5065 O O . LEU A 1 640 ? 33.719 -7.417 -1.368 1.00 96.94 640 LEU A O 1
ATOM 5069 N N . SER A 1 641 ? 33.507 -8.229 0.716 1.00 96.50 641 SER A N 1
ATOM 5070 C CA . SER A 1 641 ? 33.952 -9.590 0.389 1.00 96.50 641 SER A CA 1
ATOM 5071 C C . SER A 1 641 ? 33.038 -10.283 -0.621 1.00 96.50 641 SER A C 1
ATOM 5073 O O . SER A 1 641 ? 33.514 -11.035 -1.464 1.00 96.50 641 SER A O 1
ATOM 5075 N N . SER A 1 642 ? 31.735 -10.000 -0.569 1.00 96.50 642 SER A N 1
ATOM 5076 C CA . SER A 1 642 ? 30.747 -10.551 -1.504 1.00 96.50 642 SER A CA 1
ATOM 5077 C C . SER A 1 642 ? 30.664 -9.776 -2.825 1.00 96.50 642 SER A C 1
ATOM 5079 O O . SER A 1 642 ? 29.887 -10.146 -3.701 1.00 96.50 642 SER A O 1
ATOM 5081 N N . GLY A 1 643 ? 31.407 -8.673 -2.976 1.00 96.44 643 GLY A N 1
ATOM 5082 C CA . GLY A 1 643 ? 31.366 -7.831 -4.171 1.00 96.44 643 GLY A CA 1
ATOM 5083 C C . GLY A 1 643 ? 30.047 -7.075 -4.366 1.00 96.44 643 GLY A C 1
ATOM 5084 O O . GLY A 1 643 ? 29.729 -6.686 -5.490 1.00 96.44 643 GLY A O 1
ATOM 5085 N N . PHE A 1 644 ? 29.253 -6.859 -3.311 1.00 96.81 644 PHE A N 1
ATOM 5086 C CA . PHE A 1 644 ? 28.026 -6.049 -3.360 1.00 96.81 644 PHE A CA 1
ATOM 5087 C C . PHE A 1 644 ? 28.307 -4.544 -3.377 1.00 96.81 644 PHE A C 1
ATOM 5089 O O . PHE A 1 644 ? 27.526 -3.776 -3.946 1.00 96.81 644 PHE A O 1
ATOM 5096 N N . ILE A 1 645 ? 29.424 -4.127 -2.782 1.00 97.06 645 ILE A N 1
ATOM 5097 C CA . ILE A 1 645 ? 29.930 -2.751 -2.806 1.00 97.06 645 ILE A CA 1
ATOM 5098 C C . ILE A 1 645 ? 31.401 -2.755 -3.234 1.00 97.06 645 ILE A C 1
ATOM 5100 O O . ILE A 1 645 ? 32.096 -3.742 -2.996 1.00 97.06 645 ILE A O 1
ATOM 5104 N N . GLY A 1 646 ? 31.849 -1.687 -3.900 1.00 94.19 646 GLY A N 1
ATOM 5105 C CA . GLY A 1 646 ? 33.201 -1.554 -4.465 1.00 94.19 646 GLY A CA 1
ATOM 5106 C C . GLY A 1 646 ? 33.857 -0.223 -4.150 1.00 94.19 646 GLY A C 1
ATOM 5107 O O . GLY A 1 646 ? 33.088 0.767 -4.064 1.00 94.19 646 GLY A O 1
#

pLDDT: mean 71.2, std 25.7, range [28.08, 98.5]

Organism: NCBI:txid2856